Protein AF-A0A9N9XIC6-F1 (afdb_monomer)

Solvent-accessible surface area (backbone atoms only — not comparable to full-atom values): 26616 Å² total; per-residue (Å²): 127,66,70,68,52,54,54,50,51,54,52,49,51,51,49,53,50,49,51,50,57,52,63,71,62,58,87,63,77,27,50,34,21,66,42,72,77,42,39,77,44,34,77,82,30,92,60,29,42,63,62,87,66,58,67,54,53,54,69,55,53,43,49,74,72,72,48,59,69,48,84,44,78,46,65,24,90,87,68,47,58,30,50,32,41,36,36,56,42,47,74,97,53,91,54,63,56,38,34,42,38,32,46,32,79,28,40,36,54,41,68,56,46,74,59,53,86,73,10,64,60,53,55,40,15,62,70,19,24,31,39,32,33,32,42,54,73,74,67,52,70,57,79,70,57,48,73,82,39,93,44,67,63,68,69,29,68,43,36,53,59,50,42,8,72,29,44,50,53,42,52,38,53,52,48,25,68,74,66,74,42,48,28,35,38,35,15,28,26,45,26,22,32,15,50,51,42,17,32,48,82,39,32,74,60,34,64,69,34,38,68,29,41,36,24,39,35,42,49,51,43,27,66,66,33,32,60,50,57,53,67,47,19,80,46,26,65,64,52,47,55,52,30,55,76,73,70,48,42,50,56,69,53,54,73,68,55,29,52,50,46,21,52,41,24,40,35,66,71,38,27,59,56,46,49,52,50,48,32,38,49,45,36,63,54,95,85,69,75,56,50,41,46,47,21,42,52,32,34,55,37,62,28,42,31,34,44,43,33,56,39,42,54,15,49,19,42,61,69,45,41,44,52,52,74,71,74,89,37,53,65,60,21,30,74,76,69,75,31,64,59,57,58,66,65,58,68,88,62,47,81,62,55,71,47,83,43,61,39,92,49,30,17,52,20,25,41,62,58,71,43,57,83,64,35,82,48,72,72,52,50,55,49,52,54,53,49,53,55,49,52,53,34,60,76,68,66,57,59,82,86,69,72,75,50,76,68,58,55,32,62,74,68,72,45,75,90,51,69,67,52,52,49,54,34,53,57,48,51,49,52,29,52,47,65,60,38,76,92,33,54,69,63,54,56,63,72,71,58,89,78,84,92,71,88,81,74,90,38,46,72,54,50,46,24,66,54,65,68,45,83,48,67,68,61,47,51,56,37,22,57,36,69,65,57,37,49,53,52,45,70,70,50,121

Foldseek 3Di:
DVVVVVVVVVVVVVVVVVVVVVVLVPDAQFQFFQDLVCQVVQRPHPRTHHDPCQLDDPVRLCVVLPWDKDWDWWAWPVGFTKIKIKTAAPDPDPQEAAEEEEEAFLFALCVQCLVRCPGPQVVCSPVRYTYMYIGFGPQPPCVVSCVVDPHPQRSLVDALLCCLCIVVLRVLVVCCVVPVHAYEYEYEASGQLSVLSNCQVVVVSCVVRHQFYEYHLYQQFFQQFAFPLLVCLVVLVVVLVVCVVVVNFKPAQPLVNLVVQLSLCRHPPSVVVQQVVCCRQWNDDPVDDGSRSSSRDSNRGRRMGTSQNVSQSSCSNVVSARFDHQPVQQVVCCVVPVGSGTDGRDSVSRPGHYHDHHDCRTNRRHPCNVQVVQFDDPVNVVVQQVVQLVVLCVVVVPDPVVVDDSVVSCVVVVDDDCRVLVVLLVLLLVLLVLLQDPVNVVVVVVLPDDDDDDDDDTHNVNSNCVQQVPVDSVVSSVLSNDPVSSVVSSVPGD

Sequence (494 aa):
MQRSKLFKWSTVIIICIFARLILLWIPQKNNVCSTLSAYFTINNNDNCWHNSDKGLSAVQIISKYGYKFEEHIVTSEDGYRLFVYRILPKGNSSFNQPLLLMPGMGGSPEFWLLQGAKSIIFLLANNGYDVWLSAVRGTVDYDEELKNFKNEEEYWNFSFHEIGIYDLPALTDYITKQTKSKVIFVGHSMGSTASYVYAIEKKTHAENNLKGLVSLAPAAYMEHTQGFFKFIGPKNEWIWDFTKKIGCYAVSNTYTKRLISSLLCAQYPGVYGCYYFYGYMSGLSPTEERPDMVPLFFSVMPSPISMRILAHFGQLIETTRFQKFDYRDDQINLEKYGSLKPPDYNISQISLPIQLFTGTYDFSSSDKDFCGGWTLKTRDINKLEAFEMWLYRRILKIPWTAKITNIDVLKRIIQERQLFETIKKRKTAYLGHIIRNGQYQFLQLIIEGKRGIGRKKMSWLRNIRQWTGINDIKSLIHIARNRELMKNVIANIH

Mean predicted aligned error: 13.72 Å

Secondary structure (DSSP, 8-state):
--HHHHHHHHHHHHHHHHHHHHHTTS--S--EESSTGGGGGGGG-TTEE--TTTT--HHHHHHHTT--EEEEEEE-TTS-EEEEEEEPPSSS-S---EEEEE--TT--GGGGGTTGGGSHHHHHHHTT-EEEEEPPTT-S-HHHHGGGSSSHHHHT---HHHIIIIIHHHHHHHHHHHHSSPEEEEEETHHHHHHHHHHHHTHHHHHHHEEEEEEES--S--TT--HHHHHHGGGHHHHHHHHHHTT--EE---HHHHHHHHHHTTSTTHHHHHHHHHHHHH---TT---GGGHHHHHHH-PPPEEHHHHHHHHHHHHH-S-BPPP-S-HHHHHHHHSSSSPPB--GGG--S-EEEE--TT-SSS-HHHHHTTTS--HHHHHHHHHHHHHHHHHHTT--GGG---HHHHHHHHT----HHHHHHHHHHHHHHHHHH-GGGHHHHHHHTPPPPSSS----HHHHHHHHH----HHHHHHHHHSHHHHHHHHHT--

Structure (mmCIF, N/CA/C/O backbone):
data_AF-A0A9N9XIC6-F1
#
_entry.id   AF-A0A9N9XIC6-F1
#
loop_
_atom_site.group_PDB
_atom_site.id
_atom_site.type_symbol
_atom_site.label_atom_id
_atom_site.label_alt_id
_atom_site.label_comp_id
_atom_site.label_asym_id
_atom_site.label_entity_id
_atom_site.label_seq_id
_atom_site.pdbx_PDB_ins_code
_atom_site.Cartn_x
_atom_site.Cartn_y
_atom_site.Cartn_z
_atom_site.occupancy
_atom_site.B_iso_or_equiv
_atom_site.auth_seq_id
_atom_site.auth_comp_id
_atom_site.auth_asym_id
_atom_site.auth_atom_id
_atom_site.pdbx_PDB_model_num
ATOM 1 N N . MET A 1 1 ? 41.366 37.458 -23.206 1.00 47.62 1 MET A N 1
ATOM 2 C CA . MET A 1 1 ? 41.883 36.125 -23.615 1.00 47.62 1 MET A CA 1
ATOM 3 C C . MET A 1 1 ? 41.506 34.954 -22.682 1.00 47.62 1 MET A C 1
ATOM 5 O O . MET A 1 1 ? 41.663 33.810 -23.084 1.00 47.62 1 MET A O 1
ATOM 9 N N . GLN A 1 2 ? 40.978 35.190 -21.469 1.00 45.25 2 GLN A N 1
ATOM 10 C CA . GLN A 1 2 ? 40.631 34.130 -20.494 1.00 45.25 2 GLN A CA 1
ATOM 11 C C . GLN A 1 2 ? 39.199 33.564 -20.647 1.00 45.25 2 GLN A C 1
ATOM 13 O O . GLN A 1 2 ? 38.989 32.369 -20.453 1.00 45.25 2 GLN A O 1
ATOM 18 N N . ARG A 1 3 ? 38.224 34.381 -21.087 1.00 38.41 3 ARG A N 1
ATOM 19 C CA . ARG A 1 3 ? 36.827 33.949 -21.329 1.00 38.41 3 ARG A CA 1
ATOM 20 C C . ARG A 1 3 ? 36.675 32.935 -22.474 1.00 38.41 3 ARG A C 1
ATOM 22 O O . ARG A 1 3 ? 35.840 32.044 -22.376 1.00 38.41 3 ARG A O 1
ATOM 29 N N . SER A 1 4 ? 37.509 33.003 -23.517 1.00 41.31 4 SER A N 1
ATOM 30 C CA . SER A 1 4 ? 37.455 32.049 -24.640 1.00 41.31 4 SER A CA 1
ATOM 31 C C . SER A 1 4 ? 38.039 30.673 -24.299 1.00 41.31 4 SER A C 1
ATOM 33 O O . SER A 1 4 ? 37.646 29.679 -24.903 1.00 41.31 4 SER A O 1
ATOM 35 N N . LYS A 1 5 ? 38.942 30.586 -23.309 1.00 43.16 5 LYS A N 1
ATOM 36 C CA . LYS A 1 5 ? 39.464 29.307 -22.805 1.00 43.16 5 LYS A CA 1
ATOM 37 C C . LYS A 1 5 ? 38.427 28.588 -21.938 1.00 43.16 5 LYS A C 1
ATOM 39 O O . LYS A 1 5 ? 38.197 27.408 -22.164 1.00 43.16 5 LYS A O 1
ATOM 44 N N . LEU A 1 6 ? 37.744 29.291 -21.029 1.00 41.81 6 LEU A N 1
ATOM 45 C CA . LEU A 1 6 ? 36.660 28.717 -20.213 1.00 41.81 6 LEU A CA 1
ATOM 46 C C . LEU A 1 6 ? 35.505 28.165 -21.064 1.00 41.81 6 LEU A C 1
ATOM 48 O O . LEU A 1 6 ? 35.031 27.068 -20.793 1.00 41.81 6 LEU A O 1
ATOM 52 N N . PHE A 1 7 ? 35.125 28.872 -22.134 1.00 39.78 7 PHE A N 1
ATOM 53 C CA . PHE A 1 7 ? 34.079 28.423 -23.061 1.00 39.78 7 PHE A CA 1
ATOM 54 C C . PHE A 1 7 ? 34.492 27.182 -23.876 1.00 39.78 7 PHE A C 1
ATOM 56 O O . PHE A 1 7 ? 33.673 26.314 -24.164 1.00 39.78 7 PHE A O 1
ATOM 63 N N . LYS A 1 8 ? 35.782 27.046 -24.218 1.00 47.88 8 LYS A N 1
ATOM 64 C CA . LYS A 1 8 ? 36.311 25.839 -24.877 1.00 47.88 8 LYS A CA 1
ATOM 65 C C . LYS A 1 8 ? 36.335 24.631 -23.936 1.00 47.88 8 LYS A C 1
ATOM 67 O O . LYS A 1 8 ? 35.967 23.543 -24.363 1.00 47.88 8 LYS A O 1
ATOM 72 N N . TRP A 1 9 ? 36.690 24.813 -22.662 1.00 47.34 9 TRP A N 1
ATOM 73 C CA . TRP A 1 9 ? 36.677 23.727 -21.673 1.00 47.34 9 TRP A CA 1
ATOM 74 C C . TRP A 1 9 ? 35.261 23.268 -21.314 1.00 47.34 9 TRP A C 1
ATOM 76 O O . TRP A 1 9 ? 35.027 22.066 -21.240 1.00 47.34 9 TRP A O 1
ATOM 86 N N . SER A 1 10 ? 34.298 24.184 -21.166 1.00 45.09 10 SER A N 1
ATOM 87 C CA . SER A 1 10 ? 32.895 23.812 -20.938 1.00 45.09 10 SER A CA 1
ATOM 88 C C . SER A 1 10 ? 32.302 23.058 -22.131 1.00 45.09 10 SER A C 1
ATOM 90 O O . SER A 1 10 ? 31.626 22.054 -21.939 1.00 45.09 10 SER A O 1
ATOM 92 N N . THR A 1 11 ? 32.622 23.471 -23.361 1.00 53.06 11 THR A N 1
ATOM 93 C CA . THR A 1 11 ? 32.178 22.778 -24.582 1.00 53.06 11 THR A CA 1
ATOM 94 C C . THR A 1 11 ? 32.808 21.386 -24.699 1.00 53.06 11 THR A C 1
ATOM 96 O O . THR A 1 11 ? 32.110 20.430 -25.015 1.00 53.06 11 THR A O 1
ATOM 99 N N . VAL A 1 12 ? 34.094 21.229 -24.362 1.00 61.97 12 VAL A N 1
ATOM 100 C CA . VAL A 1 12 ? 34.770 19.917 -24.330 1.00 61.97 12 VAL A CA 1
ATOM 101 C C . VAL A 1 12 ? 34.195 19.013 -23.238 1.00 61.97 12 VAL A C 1
ATOM 103 O O . VAL A 1 12 ? 33.981 17.835 -23.488 1.00 61.97 12 VAL A O 1
ATOM 106 N N . ILE A 1 13 ? 33.876 19.541 -22.053 1.00 62.31 13 ILE A N 1
ATOM 107 C CA . ILE A 1 13 ? 33.220 18.769 -20.986 1.00 62.31 13 ILE A CA 1
ATOM 108 C C . ILE A 1 13 ? 31.825 18.318 -21.429 1.00 62.31 13 ILE A C 1
ATOM 110 O O . ILE A 1 13 ? 31.487 17.151 -21.252 1.00 62.31 13 ILE A O 1
ATOM 114 N N . ILE A 1 14 ? 31.041 19.199 -22.054 1.00 59.38 14 ILE A N 1
ATOM 115 C CA . ILE A 1 14 ? 29.713 18.863 -22.582 1.00 59.38 14 ILE A CA 1
ATOM 116 C C . ILE A 1 14 ? 29.822 17.810 -23.689 1.00 59.38 14 ILE A C 1
ATOM 118 O O . ILE A 1 14 ? 29.066 16.847 -23.658 1.00 59.38 14 ILE A O 1
ATOM 122 N N . ILE A 1 15 ? 30.788 17.929 -24.607 1.00 62.38 15 ILE A N 1
ATOM 123 C CA . ILE A 1 15 ? 31.050 16.934 -25.658 1.00 62.38 15 ILE A CA 1
ATOM 124 C C . ILE A 1 15 ? 31.514 15.604 -25.056 1.00 62.38 15 ILE A C 1
ATOM 126 O O . ILE A 1 15 ? 31.058 14.563 -25.500 1.00 62.38 15 ILE A O 1
ATOM 130 N N . CYS A 1 16 ? 32.358 15.600 -24.022 1.00 53.03 16 CYS A N 1
ATOM 131 C CA . CYS A 1 16 ? 32.783 14.380 -23.330 1.00 53.03 16 CYS A CA 1
ATOM 132 C C . CYS A 1 16 ? 31.635 13.716 -22.555 1.00 53.03 16 CYS A C 1
ATOM 134 O O . CYS A 1 16 ? 31.555 12.489 -22.512 1.00 53.03 16 CYS A O 1
ATOM 136 N N . ILE A 1 17 ? 30.730 14.505 -21.967 1.00 59.75 17 ILE A N 1
ATOM 137 C CA . ILE A 1 17 ? 29.505 14.013 -21.324 1.00 59.75 17 ILE A CA 1
ATOM 138 C C . ILE A 1 17 ? 28.555 13.450 -22.384 1.00 59.75 17 ILE A C 1
ATOM 140 O O . ILE A 1 17 ? 28.078 12.334 -22.217 1.00 59.75 17 ILE A O 1
ATOM 144 N N . PHE A 1 18 ? 28.340 14.154 -23.499 1.00 56.00 18 PHE A N 1
ATOM 145 C CA . PHE A 1 18 ? 27.524 13.677 -24.618 1.00 56.00 18 PHE A CA 1
ATOM 146 C C . PHE A 1 18 ? 28.121 12.432 -25.279 1.00 56.00 18 PHE A C 1
ATOM 148 O O . PHE A 1 18 ? 27.397 11.480 -25.525 1.00 56.00 18 PHE A O 1
ATOM 155 N N . ALA A 1 19 ? 29.435 12.372 -25.492 1.00 53.81 19 ALA A N 1
ATOM 156 C CA . ALA A 1 19 ? 30.128 11.202 -26.025 1.00 53.81 19 ALA A CA 1
ATOM 157 C C . ALA A 1 19 ? 30.053 10.007 -25.060 1.00 53.81 19 ALA A C 1
ATOM 159 O O . ALA A 1 19 ? 29.870 8.878 -25.504 1.00 53.81 19 ALA A O 1
ATOM 160 N N . ARG A 1 20 ? 30.105 10.233 -23.737 1.00 53.72 20 ARG A N 1
ATOM 161 C CA . ARG A 1 20 ? 29.815 9.190 -22.735 1.00 53.72 20 ARG A CA 1
ATOM 162 C C . ARG A 1 20 ? 28.346 8.765 -22.731 1.00 53.72 20 ARG A C 1
ATOM 164 O O . ARG A 1 20 ? 28.083 7.579 -22.595 1.00 53.72 20 ARG A O 1
ATOM 171 N N . LEU A 1 21 ? 27.405 9.691 -22.910 1.00 54.53 21 LEU A N 1
ATOM 172 C CA . LEU A 1 21 ? 25.974 9.390 -23.063 1.00 54.53 21 LEU A CA 1
ATOM 173 C C . LEU A 1 21 ? 25.684 8.610 -24.355 1.00 54.53 21 LEU A C 1
ATOM 175 O O . LEU A 1 21 ? 24.817 7.744 -24.359 1.00 54.53 21 LEU A O 1
ATOM 179 N N . ILE A 1 22 ? 26.452 8.851 -25.418 1.00 53.25 22 ILE A N 1
ATOM 180 C CA . ILE A 1 22 ? 26.408 8.098 -26.678 1.00 53.25 22 ILE A CA 1
ATOM 181 C C . ILE A 1 22 ? 27.070 6.715 -26.521 1.00 53.25 22 ILE A C 1
ATOM 183 O O . ILE A 1 22 ? 26.582 5.740 -27.079 1.00 53.25 22 ILE A O 1
ATOM 187 N N . LEU A 1 23 ? 28.118 6.574 -25.701 1.00 48.84 23 LEU A N 1
ATOM 188 C CA . LEU A 1 23 ? 28.688 5.263 -25.336 1.00 48.84 23 LEU A CA 1
ATOM 189 C C . LEU A 1 23 ? 27.767 4.441 -24.409 1.00 48.84 23 LEU A C 1
ATOM 191 O O . LEU A 1 23 ? 27.804 3.214 -24.451 1.00 48.84 23 LEU A O 1
ATOM 195 N N . LEU A 1 24 ? 26.890 5.088 -23.630 1.00 50.06 24 LEU A N 1
ATOM 196 C CA . LEU A 1 24 ? 25.766 4.439 -22.925 1.00 50.06 24 LEU A CA 1
ATOM 197 C C . LEU A 1 24 ? 24.659 3.959 -23.893 1.00 50.06 24 LEU A C 1
ATOM 199 O O . LEU A 1 24 ? 23.758 3.212 -23.507 1.00 50.06 24 LEU A O 1
ATOM 203 N N . TRP A 1 25 ? 24.751 4.348 -25.167 1.00 53.06 25 TRP A N 1
ATOM 204 C CA . TRP A 1 25 ? 23.852 3.984 -26.261 1.00 53.06 25 TRP A CA 1
ATOM 205 C C . TRP A 1 25 ? 24.353 2.781 -27.077 1.00 53.06 25 TRP A C 1
ATOM 207 O O . TRP A 1 25 ? 23.930 2.577 -28.211 1.00 53.06 25 TRP A O 1
ATOM 217 N N . ILE A 1 26 ? 25.252 1.960 -26.523 1.00 58.12 26 ILE A N 1
ATOM 218 C CA . ILE A 1 26 ? 25.544 0.644 -27.103 1.00 58.12 26 ILE A CA 1
ATOM 219 C C . ILE A 1 26 ? 24.340 -0.261 -26.800 1.00 58.12 26 ILE A C 1
ATOM 221 O O . ILE A 1 26 ? 24.059 -0.488 -25.614 1.00 58.12 26 ILE A O 1
ATOM 225 N N . PRO A 1 27 ? 23.632 -0.791 -27.818 1.00 61.38 27 PRO A N 1
ATOM 226 C CA . PRO A 1 27 ? 22.550 -1.745 -27.611 1.00 61.38 27 PRO A CA 1
ATOM 227 C C . PRO A 1 27 ? 23.092 -2.943 -26.833 1.00 61.38 27 PRO A C 1
ATOM 229 O O . PRO A 1 27 ? 23.964 -3.667 -27.312 1.00 61.38 27 PRO A O 1
ATOM 232 N N . GLN A 1 28 ? 22.622 -3.121 -25.602 1.00 68.50 28 GLN A N 1
ATOM 233 C CA . GLN A 1 28 ? 23.047 -4.243 -24.775 1.00 68.50 28 GLN A CA 1
ATOM 234 C C . GLN A 1 28 ? 22.224 -5.471 -25.155 1.00 68.50 28 GLN A C 1
ATOM 236 O O . GLN A 1 28 ? 21.000 -5.391 -25.281 1.00 68.50 28 GLN A O 1
ATOM 241 N N . LYS A 1 29 ? 22.890 -6.619 -25.295 1.00 82.69 29 LYS A N 1
ATOM 242 C CA . LYS A 1 29 ? 22.206 -7.902 -25.486 1.00 82.69 29 LYS A CA 1
ATOM 243 C C . LYS A 1 29 ? 21.370 -8.227 -24.247 1.00 82.69 29 LYS A C 1
ATOM 245 O O . LYS A 1 29 ? 20.203 -8.587 -24.366 1.00 82.69 29 LYS A O 1
ATOM 250 N N . ASN A 1 30 ? 21.952 -8.025 -23.067 1.00 89.94 30 ASN A N 1
ATOM 251 C CA . ASN A 1 30 ? 21.331 -8.280 -21.770 1.00 89.94 30 ASN A CA 1
ATOM 252 C C . ASN A 1 30 ? 20.946 -6.968 -21.075 1.00 89.94 30 ASN A C 1
ATOM 254 O O . ASN A 1 30 ? 21.562 -5.931 -21.304 1.00 89.94 30 ASN A O 1
ATOM 258 N N . ASN A 1 31 ? 19.927 -6.999 -20.216 1.00 90.44 31 ASN A N 1
ATOM 259 C CA . ASN A 1 31 ? 19.429 -5.797 -19.531 1.00 90.44 31 ASN A CA 1
ATOM 260 C C . ASN A 1 31 ? 19.176 -5.992 -18.025 1.00 90.44 31 ASN A C 1
ATOM 262 O O . ASN A 1 31 ? 18.823 -5.027 -17.342 1.00 90.44 31 ASN A O 1
ATOM 266 N N . VAL A 1 32 ? 19.371 -7.211 -17.515 1.00 92.75 32 VAL A N 1
ATOM 267 C CA . VAL A 1 32 ? 19.298 -7.562 -16.095 1.00 92.75 32 VAL A CA 1
ATOM 268 C C . VAL A 1 32 ? 20.384 -8.581 -15.744 1.00 92.75 32 VAL A C 1
ATOM 270 O O . VAL A 1 32 ? 20.804 -9.355 -16.607 1.00 92.75 32 VAL A O 1
ATOM 273 N N . CYS A 1 33 ? 20.815 -8.603 -14.482 1.00 94.12 33 CYS A N 1
ATOM 274 C CA . CYS A 1 33 ? 21.732 -9.614 -13.955 1.00 94.12 33 CYS A CA 1
ATOM 275 C C . CYS A 1 33 ? 21.342 -10.036 -12.536 1.00 94.12 33 CYS A C 1
ATOM 277 O O . CYS A 1 33 ? 20.818 -9.230 -11.770 1.00 94.12 33 CYS A O 1
ATOM 279 N N . SER A 1 34 ? 21.654 -11.277 -12.159 1.00 91.69 34 SER A N 1
ATOM 280 C CA . SER A 1 34 ? 21.345 -11.822 -10.827 1.00 91.69 34 SER A CA 1
ATOM 281 C C . SER A 1 34 ? 22.166 -11.192 -9.694 1.00 91.69 34 SER A C 1
ATOM 283 O O . SER A 1 34 ? 21.739 -11.221 -8.543 1.00 91.69 34 SER A O 1
ATOM 285 N N . THR A 1 35 ? 23.325 -10.600 -9.998 1.00 91.75 35 THR A N 1
ATOM 286 C CA . THR A 1 35 ? 24.198 -9.919 -9.030 1.00 91.75 35 THR A CA 1
ATOM 287 C C . THR A 1 35 ? 24.623 -8.544 -9.543 1.00 91.75 35 THR A C 1
ATOM 289 O O . THR A 1 35 ? 24.736 -8.327 -10.750 1.00 91.75 35 THR A O 1
ATOM 292 N N . LEU A 1 36 ? 24.899 -7.600 -8.635 1.00 90.25 36 LEU A N 1
ATOM 293 C CA . LEU A 1 36 ? 25.350 -6.252 -9.016 1.00 90.25 36 LEU A CA 1
ATOM 294 C C . LEU A 1 36 ? 26.705 -6.264 -9.731 1.00 90.25 36 LEU A C 1
ATOM 296 O O . LEU A 1 36 ? 26.896 -5.534 -10.701 1.00 90.25 36 LEU A O 1
ATOM 300 N N . SER A 1 37 ? 27.635 -7.116 -9.294 1.00 91.69 37 SER A N 1
ATOM 301 C CA . SER A 1 37 ? 28.963 -7.222 -9.906 1.00 91.69 37 SER A CA 1
ATOM 302 C C . SER A 1 37 ? 28.920 -7.776 -11.333 1.00 91.69 37 SER A C 1
ATOM 304 O O . SER A 1 37 ? 29.801 -7.475 -12.135 1.00 91.69 37 SER A O 1
ATOM 306 N N . ALA A 1 38 ? 27.886 -8.533 -11.702 1.00 92.81 38 ALA A N 1
ATOM 307 C CA . ALA A 1 38 ? 27.744 -9.029 -13.065 1.00 92.81 38 ALA A CA 1
ATOM 308 C C . ALA A 1 38 ? 27.418 -7.915 -14.082 1.00 92.81 38 ALA A C 1
ATOM 310 O O . ALA A 1 38 ? 27.762 -8.043 -15.257 1.00 92.81 38 ALA A O 1
ATOM 311 N N . TYR A 1 39 ? 26.861 -6.777 -13.643 1.00 91.25 39 TYR A N 1
ATOM 312 C CA . TYR A 1 39 ? 26.564 -5.643 -14.531 1.00 91.25 39 TYR A CA 1
ATOM 313 C C . TYR A 1 39 ? 27.811 -4.978 -15.130 1.00 91.25 39 TYR A C 1
ATOM 315 O O . TYR A 1 39 ? 27.701 -4.323 -16.165 1.00 91.25 39 TYR A O 1
ATOM 323 N N . PHE A 1 40 ? 28.997 -5.150 -14.531 1.00 90.00 40 PHE A N 1
ATOM 324 C CA . PHE A 1 40 ? 30.253 -4.656 -15.111 1.00 90.00 40 PHE A CA 1
ATOM 325 C C . PHE A 1 40 ? 30.563 -5.304 -16.468 1.00 90.00 40 PHE A C 1
ATOM 327 O O . PHE A 1 40 ? 31.170 -4.672 -17.329 1.00 90.00 40 PHE A O 1
ATOM 334 N N . THR A 1 41 ? 30.141 -6.556 -16.662 1.00 90.06 41 THR A N 1
ATOM 335 C CA . THR A 1 41 ? 30.385 -7.349 -17.873 1.00 90.06 41 THR A CA 1
ATOM 336 C C . THR A 1 41 ? 29.078 -7.853 -18.490 1.00 90.06 41 THR A C 1
ATOM 338 O O . THR A 1 41 ? 29.031 -8.953 -19.031 1.00 90.06 41 THR A O 1
ATOM 341 N N . ILE A 1 42 ? 28.018 -7.035 -18.446 1.00 88.44 42 ILE A N 1
ATOM 342 C CA . ILE A 1 42 ? 26.622 -7.421 -18.735 1.00 88.44 42 ILE A CA 1
ATOM 343 C C . ILE A 1 42 ? 26.404 -8.250 -20.017 1.00 88.44 42 ILE A C 1
ATOM 345 O O . ILE A 1 42 ? 25.588 -9.171 -20.016 1.00 88.44 42 ILE A O 1
ATOM 349 N N . ASN A 1 43 ? 27.130 -7.978 -21.106 1.00 87.69 43 ASN A N 1
ATOM 350 C CA . ASN A 1 43 ? 26.970 -8.716 -22.370 1.00 87.69 43 ASN A CA 1
ATOM 351 C C . ASN A 1 43 ? 27.691 -10.072 -22.409 1.00 87.69 43 ASN A C 1
ATOM 353 O O . ASN A 1 43 ? 27.310 -10.925 -23.206 1.00 87.69 43 ASN A O 1
ATOM 357 N N . ASN A 1 44 ? 28.708 -10.266 -21.565 1.00 88.25 44 ASN A N 1
ATOM 358 C CA . ASN A 1 44 ? 29.623 -11.412 -21.596 1.00 88.25 44 ASN A CA 1
ATOM 359 C C . ASN A 1 44 ? 29.624 -12.180 -20.261 1.00 88.25 44 ASN A C 1
ATOM 361 O O . ASN A 1 44 ? 30.627 -12.790 -19.900 1.00 88.25 44 ASN A O 1
ATOM 365 N N . ASN A 1 45 ? 28.537 -12.097 -19.493 1.00 90.75 45 ASN A N 1
ATOM 366 C CA . ASN A 1 45 ? 28.416 -12.724 -18.181 1.00 90.75 45 ASN A CA 1
ATOM 367 C C . ASN A 1 45 ? 27.203 -13.655 -18.149 1.00 90.75 45 ASN A C 1
ATOM 369 O O . ASN A 1 45 ? 26.085 -13.214 -18.416 1.00 90.75 45 ASN A O 1
ATOM 373 N N . ASP A 1 46 ? 27.417 -14.912 -17.765 1.00 93.12 46 ASP A N 1
ATOM 374 C CA . ASP A 1 46 ? 26.371 -15.943 -17.704 1.00 93.12 46 ASP A CA 1
ATOM 375 C C . ASP A 1 46 ? 25.279 -15.638 -16.663 1.00 93.12 46 ASP A C 1
ATOM 377 O O . ASP A 1 46 ? 24.172 -16.165 -16.732 1.00 93.12 46 ASP A O 1
ATOM 381 N N . ASN A 1 47 ? 25.562 -14.744 -15.711 1.00 93.06 47 ASN A N 1
ATOM 382 C CA . ASN A 1 47 ? 24.599 -14.274 -14.713 1.00 93.06 47 ASN A CA 1
ATOM 383 C C . ASN A 1 47 ? 23.668 -13.166 -15.227 1.00 93.06 47 ASN A C 1
ATOM 385 O O . ASN A 1 47 ? 22.855 -12.649 -14.456 1.00 93.06 47 ASN A O 1
ATOM 389 N N . CYS A 1 48 ? 23.799 -12.767 -16.492 1.00 94.44 48 CYS A N 1
ATOM 390 C CA . CYS A 1 48 ? 23.009 -11.715 -17.113 1.00 94.44 48 CYS A CA 1
ATOM 391 C C . CYS A 1 48 ? 22.177 -12.268 -18.268 1.00 94.44 48 CYS A C 1
ATOM 393 O O . CYS A 1 48 ? 22.629 -13.108 -19.043 1.00 94.44 48 CYS A O 1
ATOM 395 N N . TRP A 1 49 ? 20.958 -11.757 -18.414 1.00 94.25 49 TRP A N 1
ATOM 396 C CA . TRP A 1 49 ? 20.060 -12.148 -19.496 1.00 94.25 49 TRP A CA 1
ATOM 397 C C . TRP A 1 49 ? 19.254 -10.956 -20.003 1.00 94.25 49 TRP A C 1
ATOM 399 O O . TRP A 1 49 ? 19.226 -9.869 -19.415 1.00 94.25 49 TRP A O 1
ATOM 409 N N . HIS A 1 50 ? 18.595 -11.162 -21.137 1.00 92.56 50 HIS A N 1
ATOM 410 C CA . HIS A 1 50 ? 17.623 -10.220 -21.656 1.00 92.56 50 HIS A CA 1
ATOM 411 C C . HIS A 1 50 ? 16.250 -10.504 -21.048 1.00 92.56 50 HIS A C 1
ATOM 413 O O . HIS A 1 50 ? 15.620 -11.517 -21.354 1.00 92.56 50 HIS A O 1
ATOM 419 N N . ASN A 1 51 ? 15.763 -9.601 -20.206 1.00 92.25 51 ASN A N 1
ATOM 420 C CA . ASN A 1 51 ? 14.386 -9.611 -19.751 1.00 92.25 51 ASN A CA 1
ATOM 421 C C . ASN A 1 51 ? 13.527 -8.744 -20.678 1.00 92.25 51 ASN A C 1
ATOM 423 O O . ASN A 1 51 ? 13.606 -7.514 -20.660 1.00 92.25 51 ASN A O 1
ATOM 427 N N . SER A 1 52 ? 12.691 -9.405 -21.475 1.00 91.62 52 SER A N 1
ATOM 428 C CA . SER A 1 52 ? 11.800 -8.765 -22.441 1.00 91.62 52 SER A CA 1
ATOM 429 C C . SER A 1 52 ? 10.519 -8.185 -21.826 1.00 91.62 52 SER A C 1
ATOM 431 O O . SER A 1 52 ? 9.690 -7.685 -22.575 1.00 91.62 52 SER A O 1
ATOM 433 N N . ASP A 1 53 ? 10.315 -8.267 -20.504 1.00 91.19 53 ASP A N 1
ATOM 434 C CA . ASP A 1 53 ? 9.214 -7.575 -19.804 1.00 91.19 53 ASP A CA 1
ATOM 435 C C . ASP A 1 53 ? 9.564 -6.120 -19.462 1.00 91.19 53 ASP A C 1
ATOM 437 O O . ASP A 1 53 ? 8.685 -5.311 -19.165 1.00 91.19 53 ASP A O 1
ATOM 441 N N . LYS A 1 54 ? 10.853 -5.763 -19.497 1.00 87.94 54 LYS A N 1
ATOM 442 C CA . LYS A 1 54 ? 11.327 -4.430 -19.129 1.00 87.94 54 LYS A CA 1
ATOM 443 C C . LYS A 1 54 ? 10.701 -3.354 -20.021 1.00 87.94 54 LYS A C 1
ATOM 445 O O . LYS A 1 54 ? 10.937 -3.331 -21.225 1.00 87.94 54 LYS A O 1
ATOM 450 N N . GLY A 1 55 ? 9.981 -2.420 -19.398 1.00 81.56 55 GLY A N 1
ATOM 451 C CA . GLY A 1 55 ? 9.346 -1.291 -20.081 1.00 81.56 55 GLY A CA 1
ATOM 452 C C . GLY A 1 55 ? 8.033 -1.619 -20.796 1.00 81.56 55 GLY A C 1
ATOM 453 O O . GLY A 1 55 ? 7.473 -0.723 -21.421 1.00 81.56 55 GLY A O 1
ATOM 454 N N . LEU A 1 56 ? 7.531 -2.856 -20.704 1.00 88.69 56 LEU A N 1
ATOM 455 C CA . LEU A 1 56 ? 6.207 -3.198 -21.219 1.00 88.69 56 LEU A CA 1
ATOM 456 C C . LEU A 1 56 ? 5.096 -2.611 -20.334 1.00 88.69 56 LEU A C 1
ATOM 458 O O . LEU A 1 56 ? 5.250 -2.504 -19.115 1.00 88.69 56 LEU A O 1
ATOM 462 N N . SER A 1 57 ? 3.963 -2.263 -20.947 1.00 89.31 57 SER A N 1
ATOM 463 C CA . SER A 1 57 ? 2.742 -1.887 -20.226 1.00 89.31 57 SER A CA 1
ATOM 464 C C . SER A 1 57 ? 2.078 -3.098 -19.569 1.00 89.31 57 SER A C 1
ATOM 466 O O . SER A 1 57 ? 2.338 -4.248 -19.941 1.00 89.31 57 SER A O 1
ATOM 468 N N . ALA A 1 58 ? 1.165 -2.853 -18.624 1.00 90.00 58 ALA A N 1
ATOM 469 C CA . ALA A 1 58 ? 0.422 -3.923 -17.960 1.00 90.00 58 ALA A CA 1
ATOM 470 C C . ALA A 1 58 ? -0.273 -4.847 -18.978 1.00 90.00 58 ALA A C 1
ATOM 472 O O . ALA A 1 58 ? -0.106 -6.065 -18.925 1.00 90.00 58 ALA A O 1
ATOM 473 N N . VAL A 1 59 ? -0.955 -4.264 -19.967 1.00 92.06 59 VAL A N 1
ATOM 474 C CA . VAL A 1 59 ? -1.641 -4.979 -21.056 1.00 92.06 59 VAL A CA 1
ATOM 475 C C . VAL A 1 59 ? -0.688 -5.860 -21.865 1.00 92.06 59 VAL A C 1
ATOM 477 O O . VAL A 1 59 ? -1.000 -7.020 -22.152 1.00 92.06 59 VAL A O 1
ATOM 480 N N . GLN A 1 60 ? 0.493 -5.340 -22.208 1.00 93.69 60 GLN A N 1
ATOM 481 C CA . GLN A 1 60 ? 1.497 -6.089 -22.961 1.00 93.69 60 GLN A CA 1
ATOM 482 C C . GLN A 1 60 ? 2.013 -7.289 -22.161 1.00 93.69 60 GLN A C 1
ATOM 484 O O . GLN A 1 60 ? 2.111 -8.386 -22.709 1.00 93.69 60 GLN A O 1
ATOM 489 N N . ILE A 1 61 ? 2.288 -7.112 -20.863 1.00 93.94 61 ILE A N 1
ATOM 490 C CA . ILE A 1 61 ? 2.744 -8.201 -19.988 1.00 93.94 61 ILE A CA 1
ATOM 491 C C . ILE A 1 61 ? 1.647 -9.266 -19.840 1.00 93.94 61 ILE A C 1
ATOM 493 O O . ILE A 1 61 ? 1.908 -10.454 -20.022 1.00 93.94 61 ILE A O 1
ATOM 497 N N . ILE A 1 62 ? 0.406 -8.860 -19.559 1.00 94.81 62 ILE A N 1
ATOM 498 C CA . ILE A 1 62 ? -0.730 -9.778 -19.382 1.00 94.81 62 ILE A CA 1
ATOM 499 C C . ILE A 1 62 ? -0.973 -10.604 -20.656 1.00 94.81 62 ILE A C 1
ATOM 501 O O . ILE A 1 62 ? -1.079 -11.833 -20.586 1.00 94.81 62 ILE A O 1
ATOM 505 N N . SER A 1 63 ? -0.980 -9.945 -21.820 1.00 94.69 63 SER A N 1
ATOM 506 C CA . SER A 1 63 ? -1.152 -10.593 -23.127 1.00 94.69 63 SER A CA 1
ATOM 507 C C . SER A 1 63 ? -0.021 -11.571 -23.432 1.00 94.69 63 SER A C 1
ATOM 509 O O . SER A 1 63 ? -0.269 -12.706 -23.836 1.00 94.69 63 SER A O 1
ATOM 511 N N . LYS A 1 64 ? 1.230 -11.161 -23.185 1.00 95.38 64 LYS A N 1
ATOM 512 C CA . LYS A 1 64 ? 2.428 -11.980 -23.412 1.00 95.38 64 LYS A CA 1
ATOM 513 C C . LYS A 1 64 ? 2.393 -13.301 -22.644 1.00 95.38 64 LYS A C 1
ATOM 515 O O . LYS A 1 64 ? 2.831 -14.321 -23.167 1.00 95.38 64 LYS A O 1
ATOM 520 N N . TYR A 1 65 ? 1.852 -13.300 -21.427 1.00 94.38 65 TYR A N 1
ATOM 521 C CA . TYR A 1 65 ? 1.708 -14.506 -20.606 1.00 94.38 65 TYR A CA 1
ATOM 522 C C . TYR A 1 65 ? 0.389 -15.272 -20.845 1.00 94.38 65 TYR A C 1
ATOM 524 O O . TYR A 1 65 ? 0.074 -16.218 -20.115 1.00 94.38 65 TYR A O 1
ATOM 532 N N . GLY A 1 66 ? -0.376 -14.902 -21.878 1.00 93.12 66 GLY A N 1
ATOM 533 C CA . GLY A 1 66 ? -1.554 -15.639 -22.339 1.00 93.12 66 GLY A CA 1
ATOM 534 C C . GLY A 1 66 ? -2.743 -15.569 -21.381 1.00 93.12 66 GLY A C 1
ATOM 535 O O . GLY A 1 66 ? -3.438 -16.571 -21.191 1.00 93.12 66 GLY A O 1
ATOM 536 N N . TYR A 1 67 ? -2.952 -14.427 -20.722 1.00 93.00 67 TYR A N 1
ATOM 537 C CA . TYR A 1 67 ? -4.137 -14.180 -19.898 1.00 93.00 67 TYR A CA 1
ATOM 538 C C . TYR A 1 67 ? -5.127 -13.289 -20.647 1.00 93.00 67 TYR A C 1
ATOM 540 O O . TYR A 1 67 ? -4.737 -12.343 -21.328 1.00 93.00 67 TYR A O 1
ATOM 548 N N . LYS A 1 68 ? -6.419 -13.597 -20.504 1.00 92.94 68 LYS A N 1
ATOM 549 C CA . LYS A 1 68 ? -7.496 -12.725 -20.978 1.00 92.94 68 LYS A CA 1
ATOM 550 C C . LYS A 1 68 ? -7.696 -11.599 -19.971 1.00 92.94 68 LYS A C 1
ATOM 552 O O . LYS A 1 68 ? -7.659 -11.846 -18.763 1.00 92.94 68 LYS A O 1
ATOM 557 N N . PHE A 1 69 ? -7.929 -10.395 -20.470 1.00 94.81 69 PHE A N 1
ATOM 558 C CA . PHE A 1 69 ? -8.137 -9.224 -19.636 1.00 94.81 69 PHE A CA 1
ATOM 559 C C . PHE A 1 69 ? -9.175 -8.285 -20.240 1.00 94.81 69 PHE A C 1
ATOM 561 O O . PHE A 1 69 ? -9.481 -8.364 -21.429 1.00 94.81 69 PHE A O 1
ATOM 568 N N . GLU A 1 70 ? -9.698 -7.415 -19.389 1.00 96.12 70 GLU A N 1
ATOM 569 C CA . GLU A 1 70 ? -10.627 -6.343 -19.718 1.00 96.12 70 GLU A CA 1
ATOM 570 C C . GLU A 1 70 ? -10.043 -5.024 -19.190 1.00 96.12 70 GLU A C 1
ATOM 572 O O . GLU A 1 70 ? -9.388 -4.987 -18.141 1.00 96.12 70 GLU A O 1
ATOM 577 N N . GLU A 1 71 ? -10.264 -3.941 -19.927 1.00 94.75 71 GLU A N 1
ATOM 578 C CA . GLU A 1 71 ? -9.885 -2.585 -19.532 1.00 94.75 71 GLU A CA 1
ATOM 579 C C . GLU A 1 71 ? -11.144 -1.811 -19.159 1.00 94.75 71 GLU A C 1
ATOM 581 O O . GLU A 1 71 ? -12.136 -1.820 -19.888 1.00 94.75 71 GLU A O 1
ATOM 586 N N . HIS A 1 72 ? -11.104 -1.136 -18.015 1.00 94.56 72 HIS A N 1
ATOM 587 C CA . HIS A 1 72 ? -12.224 -0.370 -17.494 1.00 94.56 72 HIS A CA 1
ATOM 588 C C . HIS A 1 72 ? -11.768 1.030 -17.099 1.00 94.56 72 HIS A C 1
ATOM 590 O O . HIS A 1 72 ? -10.652 1.229 -16.613 1.00 94.56 72 HIS A O 1
ATOM 596 N N . ILE A 1 73 ? -12.675 1.990 -17.259 1.00 93.62 73 ILE A N 1
ATOM 597 C CA . ILE A 1 73 ? -12.543 3.338 -16.715 1.00 93.62 73 ILE A CA 1
ATOM 598 C C . ILE A 1 73 ? -13.680 3.530 -15.718 1.00 93.62 73 ILE A C 1
ATOM 600 O O . ILE A 1 73 ? -14.850 3.352 -16.063 1.00 93.62 73 ILE A O 1
ATOM 604 N N . VAL A 1 74 ? -13.329 3.874 -14.484 1.00 94.81 74 VAL A N 1
ATOM 605 C CA . VAL A 1 74 ? -14.280 4.183 -13.411 1.00 94.81 74 VAL A CA 1
ATOM 606 C C . VAL A 1 74 ? -14.138 5.654 -13.056 1.00 94.81 74 VAL A C 1
ATOM 608 O O . VAL A 1 74 ? -13.025 6.117 -12.839 1.00 94.81 74 VAL A O 1
ATOM 611 N N . THR A 1 75 ? -15.244 6.389 -12.992 1.00 94.19 75 THR A N 1
ATOM 612 C CA . THR A 1 75 ? -15.225 7.807 -12.612 1.00 94.19 75 THR A CA 1
ATOM 613 C C . THR A 1 75 ? -15.584 7.951 -11.137 1.00 94.19 75 THR A C 1
ATOM 615 O O . THR A 1 75 ? -16.603 7.413 -10.700 1.00 94.19 75 THR A O 1
ATOM 618 N N . SER A 1 76 ? -14.748 8.646 -10.367 1.00 95.19 76 SER A N 1
ATOM 619 C CA . SER A 1 76 ? -15.011 8.976 -8.967 1.00 95.19 76 SER A CA 1
ATOM 620 C C . SER A 1 76 ? -16.063 10.084 -8.837 1.00 95.19 76 SER A C 1
ATOM 622 O O . SER A 1 76 ? -16.350 10.813 -9.786 1.00 95.19 76 SER A O 1
ATOM 624 N N . GLU A 1 77 ? -16.635 10.235 -7.641 1.00 95.69 77 GLU A N 1
ATOM 625 C CA . GLU A 1 77 ? -17.628 11.283 -7.349 1.00 95.69 77 GLU A CA 1
ATOM 626 C C . GLU A 1 77 ? -17.076 12.700 -7.594 1.00 95.69 77 GLU A C 1
ATOM 628 O O . GLU A 1 77 ? -17.797 13.574 -8.066 1.00 95.69 77 GLU A O 1
ATOM 633 N N . ASP A 1 78 ? -15.783 12.908 -7.331 1.00 93.88 78 ASP A N 1
ATOM 634 C CA . ASP A 1 78 ? -15.071 14.169 -7.553 1.00 93.88 78 ASP A CA 1
ATOM 635 C C . ASP A 1 78 ? -14.499 14.324 -8.977 1.00 93.88 78 ASP A C 1
ATOM 637 O O . ASP A 1 78 ? -13.720 15.240 -9.230 1.00 93.88 78 ASP A O 1
ATOM 641 N N . GLY A 1 79 ? -14.898 13.458 -9.916 1.00 91.00 79 GLY A N 1
ATOM 642 C CA . GLY A 1 79 ? -14.661 13.637 -11.353 1.00 91.00 79 GLY A CA 1
ATOM 643 C C . GLY A 1 79 ? -13.360 13.051 -11.910 1.00 91.00 79 GLY A C 1
ATOM 644 O O . GLY A 1 79 ? -13.115 13.194 -13.109 1.00 91.00 79 GLY A O 1
ATOM 645 N N . TYR A 1 80 ? -12.549 12.359 -11.103 1.00 92.44 80 TYR A N 1
ATOM 646 C CA . TYR A 1 80 ? -11.344 11.678 -11.592 1.00 92.44 80 TYR A CA 1
ATOM 647 C C . TYR A 1 80 ? -11.708 10.387 -12.320 1.00 92.44 80 TYR A C 1
ATOM 649 O O . TYR A 1 80 ? -12.574 9.625 -11.889 1.00 92.44 80 TYR A O 1
ATOM 657 N N . ARG A 1 81 ? -11.008 10.107 -13.414 1.00 92.50 81 ARG A N 1
ATOM 658 C CA . ARG A 1 81 ? -11.070 8.842 -14.145 1.00 92.50 81 ARG A CA 1
ATOM 659 C C . ARG A 1 81 ? -10.005 7.904 -13.589 1.00 92.50 81 ARG A C 1
ATOM 661 O O . ARG A 1 81 ? -8.858 8.280 -13.388 1.00 92.50 81 ARG A O 1
ATOM 668 N N . LEU A 1 82 ? -10.378 6.653 -13.363 1.00 92.69 82 LEU A N 1
ATOM 669 C CA . LEU A 1 82 ? -9.531 5.634 -12.759 1.00 92.69 82 LEU A CA 1
ATOM 670 C C . LEU A 1 82 ? -9.427 4.456 -13.725 1.00 92.69 82 LEU A C 1
ATOM 672 O O . LEU A 1 82 ? -10.420 3.768 -13.974 1.00 92.69 82 LEU A O 1
ATOM 676 N N . PHE A 1 83 ? -8.232 4.220 -14.270 1.00 91.69 83 PHE A N 1
ATOM 677 C CA . PHE A 1 83 ? -7.970 3.027 -15.075 1.00 91.69 83 PHE A CA 1
ATOM 678 C C . PHE A 1 83 ? -7.895 1.785 -14.191 1.00 91.69 83 PHE A C 1
ATOM 680 O O . PHE A 1 83 ? -7.169 1.751 -13.191 1.00 91.69 83 PHE A O 1
ATOM 687 N N . VAL A 1 84 ? -8.618 0.744 -14.596 1.00 94.50 84 VAL A N 1
ATOM 688 C CA . VAL A 1 84 ? -8.630 -0.549 -13.919 1.00 94.50 84 VAL A CA 1
ATOM 689 C C . VAL A 1 84 ? -8.493 -1.663 -14.944 1.00 94.50 84 VAL A C 1
ATOM 691 O O . VAL A 1 84 ? -9.261 -1.738 -15.900 1.00 94.50 84 VAL A O 1
ATOM 694 N N . TYR A 1 85 ? -7.537 -2.557 -14.715 1.00 95.56 85 TYR A N 1
ATOM 695 C CA . TYR A 1 85 ? -7.368 -3.769 -15.510 1.00 95.56 85 TYR A CA 1
ATOM 696 C C . TYR A 1 85 ? -7.983 -4.946 -14.772 1.00 95.56 85 TYR A C 1
ATOM 698 O O . TYR A 1 85 ? -7.636 -5.192 -13.618 1.00 95.56 85 TYR A O 1
ATOM 706 N N . ARG A 1 86 ? -8.849 -5.705 -15.431 1.00 96.50 86 ARG A N 1
ATOM 707 C CA . ARG A 1 86 ? -9.376 -6.960 -14.902 1.00 96.50 86 ARG A CA 1
ATOM 708 C C . ARG A 1 86 ? -8.717 -8.124 -15.616 1.00 96.50 86 ARG A C 1
ATOM 710 O O . ARG A 1 86 ? -8.704 -8.171 -16.837 1.00 96.50 86 ARG A O 1
ATOM 717 N N . ILE A 1 87 ? -8.193 -9.081 -14.869 1.00 95.38 87 ILE A N 1
ATOM 718 C CA . ILE A 1 87 ? -7.576 -10.299 -15.383 1.00 95.38 87 ILE A CA 1
ATOM 719 C C . ILE A 1 87 ? -8.479 -11.455 -14.989 1.00 95.38 87 ILE A C 1
ATOM 721 O O . ILE A 1 87 ? -8.695 -11.717 -13.803 1.00 95.38 87 ILE A O 1
ATOM 725 N N . LEU A 1 88 ? -9.012 -12.129 -16.004 1.00 91.69 88 LEU A N 1
ATOM 726 C CA . LEU A 1 88 ? -10.008 -13.172 -15.809 1.00 91.69 88 LEU A CA 1
ATOM 727 C C . LEU A 1 88 ? -9.365 -14.428 -15.192 1.00 91.69 88 LEU A C 1
ATOM 729 O O . LEU A 1 88 ? -8.232 -14.779 -15.556 1.00 91.69 88 LEU A O 1
ATOM 733 N N . PRO A 1 89 ? -10.074 -15.133 -14.291 1.00 89.88 89 PRO A N 1
ATOM 734 C CA . PRO A 1 89 ? -9.585 -16.378 -13.709 1.00 89.88 89 PRO A CA 1
ATOM 735 C C . PRO A 1 89 ? -9.320 -17.428 -14.795 1.00 89.88 89 PRO A C 1
ATOM 737 O O . PRO A 1 89 ? -10.033 -17.512 -15.799 1.00 89.88 89 PRO A O 1
ATOM 740 N N . LYS A 1 90 ? -8.298 -18.267 -14.591 1.00 83.25 90 LYS A N 1
ATOM 741 C CA . LYS A 1 90 ? -8.036 -19.421 -15.461 1.00 83.25 90 LYS A CA 1
ATOM 742 C C . LYS A 1 90 ? -8.781 -20.659 -14.948 1.00 83.25 90 LYS A C 1
ATOM 744 O O . LYS A 1 90 ? -8.671 -21.020 -13.781 1.00 83.25 90 LYS A O 1
ATOM 749 N N . GLY A 1 91 ? -9.481 -21.340 -15.859 1.00 71.81 91 GLY A N 1
ATOM 750 C CA . GLY A 1 91 ? -10.209 -22.592 -15.607 1.00 71.81 91 GLY A CA 1
ATOM 751 C C . GLY A 1 91 ? -11.718 -22.415 -15.384 1.00 71.81 91 GLY A C 1
ATOM 752 O O . GLY A 1 91 ? -12.193 -21.317 -15.118 1.00 71.81 91 GLY A O 1
ATOM 753 N N . ASN A 1 92 ? -12.477 -23.515 -15.473 1.00 62.59 92 ASN A N 1
ATOM 754 C CA . ASN A 1 92 ? -13.925 -23.562 -15.192 1.00 62.59 92 ASN A CA 1
ATOM 755 C C . ASN A 1 92 ? -14.197 -23.648 -13.681 1.00 62.59 92 ASN A C 1
ATOM 757 O O . ASN A 1 92 ? -14.850 -24.566 -13.187 1.00 62.59 92 ASN A O 1
ATOM 761 N N . SER A 1 93 ? -13.626 -22.714 -12.932 1.00 61.62 93 SER A N 1
ATOM 762 C CA . SER A 1 93 ? -13.823 -22.602 -11.493 1.00 61.62 93 SER A CA 1
ATOM 763 C C . SER A 1 93 ? -15.117 -21.834 -11.210 1.00 61.62 93 SER A C 1
ATOM 765 O O . SER A 1 93 ? -15.293 -20.720 -11.693 1.00 61.62 93 SER A O 1
ATOM 767 N N . SER A 1 94 ? -16.017 -22.399 -10.397 1.00 69.94 94 SER A N 1
ATOM 768 C CA . SER A 1 94 ? -17.160 -21.659 -9.833 1.00 69.94 94 SER A CA 1
ATOM 769 C C . SER A 1 94 ? -16.735 -20.656 -8.752 1.00 69.94 94 SER A C 1
ATOM 771 O O . SER A 1 94 ? -17.528 -19.813 -8.333 1.00 69.94 94 SER A O 1
ATOM 773 N N . PHE A 1 95 ? -15.490 -20.752 -8.276 1.00 78.69 95 PHE A N 1
ATOM 774 C CA . PHE A 1 95 ? -14.873 -19.767 -7.401 1.00 78.69 95 PHE A CA 1
ATOM 775 C C . PHE A 1 95 ? -14.442 -18.565 -8.249 1.00 78.69 95 PHE A C 1
ATOM 777 O O . PHE A 1 95 ? -13.711 -18.737 -9.220 1.00 78.69 95 PHE A O 1
ATOM 784 N N . ASN A 1 96 ? -14.954 -17.382 -7.898 1.00 83.19 96 ASN A N 1
ATOM 785 C CA . ASN A 1 96 ? -14.754 -16.128 -8.630 1.00 83.19 96 ASN A CA 1
ATOM 786 C C . ASN A 1 96 ? -14.735 -14.933 -7.658 1.00 83.19 96 ASN A C 1
ATOM 788 O O . ASN A 1 96 ? -15.524 -13.996 -7.761 1.00 83.19 96 ASN A O 1
ATOM 792 N N . GLN A 1 97 ? -13.909 -15.021 -6.613 1.00 93.62 97 GLN A N 1
ATOM 793 C CA . GLN A 1 97 ? -13.810 -13.977 -5.592 1.00 93.62 97 GLN A CA 1
ATOM 794 C C . GLN A 1 97 ? -13.032 -12.771 -6.153 1.00 93.62 97 GLN A C 1
ATOM 796 O O . GLN A 1 97 ? -11.850 -12.939 -6.467 1.00 93.62 97 GLN A O 1
ATOM 801 N N . PRO A 1 98 ? -13.625 -11.561 -6.230 1.00 97.19 98 PRO A N 1
ATOM 802 C CA . PRO A 1 98 ? -12.913 -10.374 -6.687 1.00 97.19 98 PRO A CA 1
ATOM 803 C C . PRO A 1 98 ? -11.839 -9.926 -5.697 1.00 97.19 98 PRO A C 1
ATOM 805 O O . PRO A 1 98 ? -12.094 -9.817 -4.489 1.00 97.19 98 PRO A O 1
ATOM 808 N N . LEU A 1 99 ? -10.655 -9.647 -6.239 1.00 97.19 99 LEU A N 1
ATOM 809 C CA . LEU A 1 99 ? -9.503 -9.051 -5.571 1.00 97.19 99 LEU A CA 1
ATOM 810 C C . LEU A 1 99 ? -9.163 -7.722 -6.237 1.00 97.19 99 LEU A C 1
ATOM 812 O O . LEU A 1 99 ? -8.857 -7.711 -7.422 1.00 97.19 99 LEU A O 1
ATOM 816 N N . LEU A 1 100 ? -9.160 -6.629 -5.478 1.00 98.44 100 LEU A N 1
ATOM 817 C CA . LEU A 1 100 ? -8.708 -5.323 -5.960 1.00 98.44 100 LEU A CA 1
ATOM 818 C C . LEU A 1 100 ? -7.315 -5.028 -5.411 1.00 98.44 100 LEU A C 1
ATOM 820 O O . LEU A 1 100 ? -7.154 -4.928 -4.197 1.00 98.44 100 LEU A O 1
ATOM 824 N N . LEU A 1 101 ? -6.328 -4.877 -6.292 1.00 98.06 101 LEU A N 1
ATOM 825 C CA . LEU A 1 101 ? -4.951 -4.557 -5.939 1.00 98.06 101 LEU A CA 1
ATOM 826 C C . LEU A 1 101 ? -4.625 -3.101 -6.267 1.00 98.06 101 LEU A C 1
ATOM 828 O O . LEU A 1 101 ? -4.676 -2.689 -7.427 1.00 98.06 101 LEU A O 1
ATOM 832 N N . MET A 1 102 ? -4.220 -2.349 -5.244 1.00 96.69 102 MET A N 1
ATOM 833 C CA . MET A 1 102 ? -3.830 -0.946 -5.364 1.00 96.69 102 MET A CA 1
ATOM 834 C C . MET A 1 102 ? -2.349 -0.761 -5.009 1.00 96.69 102 MET A C 1
ATOM 836 O O . MET A 1 102 ? -1.927 -1.154 -3.911 1.00 96.69 102 MET A O 1
ATOM 840 N N . PRO A 1 103 ? -1.540 -0.178 -5.914 1.00 94.56 103 PRO A N 1
ATOM 841 C CA . PRO A 1 103 ? -0.123 0.033 -5.669 1.00 94.56 103 PRO A CA 1
ATOM 842 C C . PRO A 1 103 ? 0.123 1.122 -4.610 1.00 94.56 103 PRO A C 1
ATOM 844 O O . PRO A 1 103 ? -0.791 1.779 -4.111 1.00 94.56 103 PRO A O 1
ATOM 847 N N . GLY A 1 104 ? 1.396 1.295 -4.255 1.00 92.44 104 GLY A N 1
ATOM 848 C CA . GLY A 1 104 ? 1.838 2.353 -3.350 1.00 92.44 104 GLY A CA 1
ATOM 849 C C . GLY A 1 104 ? 1.974 3.712 -4.031 1.00 92.44 104 GLY A C 1
ATOM 850 O O . GLY A 1 104 ? 1.664 3.885 -5.209 1.00 92.44 104 GLY A O 1
ATOM 851 N N . MET A 1 105 ? 2.491 4.680 -3.275 1.00 90.00 105 MET A N 1
ATOM 852 C CA . MET A 1 105 ? 2.813 6.010 -3.787 1.00 90.00 105 MET A CA 1
ATOM 853 C C . MET A 1 105 ? 3.801 5.908 -4.955 1.00 90.00 105 MET A C 1
ATOM 855 O O . MET A 1 105 ? 4.824 5.234 -4.845 1.00 90.00 105 MET A O 1
ATOM 859 N N . GLY A 1 106 ? 3.482 6.567 -6.069 1.00 85.44 106 GLY A N 1
ATOM 860 C CA . GLY A 1 106 ? 4.289 6.525 -7.291 1.00 85.44 106 GLY A CA 1
ATOM 861 C C . GLY A 1 106 ? 4.244 5.189 -8.029 1.00 85.44 106 GLY A C 1
ATOM 862 O O . GLY A 1 106 ? 4.993 5.012 -8.984 1.00 85.44 106 GLY A O 1
ATOM 863 N N . GLY A 1 107 ? 3.393 4.248 -7.621 1.00 85.88 107 GLY A N 1
ATOM 864 C CA . GLY A 1 107 ? 3.228 2.974 -8.307 1.00 85.88 107 GLY A CA 1
ATOM 865 C C . GLY A 1 107 ? 2.215 3.040 -9.450 1.00 85.88 107 GLY A C 1
ATOM 866 O O . GLY A 1 107 ? 1.289 3.848 -9.449 1.00 85.88 107 GLY A O 1
ATOM 867 N N . SER A 1 108 ? 2.380 2.145 -10.417 1.00 87.56 108 SER A N 1
ATOM 868 C CA . SER A 1 108 ? 1.427 1.887 -11.499 1.00 87.56 108 SER A CA 1
ATOM 869 C C . SER A 1 108 ? 0.967 0.419 -11.451 1.00 87.56 108 SER A C 1
ATOM 871 O O . SER A 1 108 ? 1.567 -0.379 -10.720 1.00 87.56 108 SER A O 1
ATOM 873 N N . PRO A 1 109 ? -0.076 0.014 -12.198 1.00 90.94 109 PRO A N 1
ATOM 874 C CA . PRO A 1 109 ? -0.532 -1.380 -12.230 1.00 90.94 109 PRO A CA 1
ATOM 875 C C . PRO A 1 109 ? 0.565 -2.393 -12.604 1.00 90.94 109 PRO A C 1
ATOM 877 O O . PRO A 1 109 ? 0.565 -3.515 -12.095 1.00 90.94 109 PRO A O 1
ATOM 880 N N . GLU A 1 110 ? 1.555 -1.988 -13.409 1.00 91.00 110 GLU A N 1
ATOM 881 C CA . GLU A 1 110 ? 2.717 -2.808 -13.775 1.00 91.00 110 GLU A CA 1
ATOM 882 C C . GLU A 1 110 ? 3.548 -3.266 -12.571 1.00 91.00 110 GLU A C 1
ATOM 884 O O . GLU A 1 110 ? 4.211 -4.300 -12.652 1.00 91.00 110 GLU A O 1
ATOM 889 N N . PHE A 1 111 ? 3.495 -2.550 -11.441 1.00 90.44 111 PHE A N 1
ATOM 890 C CA . PHE A 1 111 ? 4.183 -2.927 -10.202 1.00 90.44 111 PHE A CA 1
ATOM 891 C C . PHE A 1 111 ? 3.897 -4.381 -9.797 1.00 90.44 111 PHE A C 1
ATOM 893 O O . PHE A 1 111 ? 4.794 -5.109 -9.370 1.00 90.44 111 PHE A O 1
ATOM 900 N N . TRP A 1 112 ? 2.660 -4.838 -9.992 1.00 94.31 112 TRP A N 1
ATOM 901 C CA . TRP A 1 112 ? 2.247 -6.192 -9.635 1.00 94.31 112 TRP A CA 1
ATOM 902 C C . TRP A 1 112 ? 2.701 -7.262 -10.641 1.00 94.31 112 TRP A C 1
ATOM 904 O O . TRP A 1 112 ? 2.643 -8.459 -10.351 1.00 94.31 112 TRP A O 1
ATOM 914 N N . LEU A 1 113 ? 3.189 -6.849 -11.812 1.00 94.12 113 LEU A N 1
ATOM 915 C CA . LEU A 1 113 ? 3.541 -7.693 -12.958 1.00 94.12 113 LEU A CA 1
ATOM 916 C C . LEU A 1 113 ? 5.061 -7.843 -13.159 1.00 94.12 113 LEU A C 1
ATOM 918 O O . LEU A 1 113 ? 5.497 -8.603 -14.020 1.00 94.12 113 LEU A O 1
ATOM 922 N N . LEU A 1 114 ? 5.875 -7.175 -12.333 1.00 90.31 114 LEU A N 1
ATOM 923 C CA . LEU A 1 114 ? 7.331 -7.104 -12.507 1.00 90.31 114 LEU A CA 1
ATOM 924 C C . LEU A 1 114 ? 8.062 -8.457 -12.461 1.00 90.31 114 LEU A C 1
ATOM 926 O O . LEU A 1 114 ? 9.173 -8.555 -12.972 1.00 90.31 114 LEU A O 1
ATOM 930 N N . GLN A 1 115 ? 7.483 -9.497 -11.851 1.00 91.19 115 GLN A N 1
ATOM 931 C CA . GLN A 1 115 ? 8.089 -10.835 -11.794 1.00 91.19 115 GLN A CA 1
ATOM 932 C C . GLN A 1 115 ? 7.667 -11.739 -12.967 1.00 91.19 115 GLN A C 1
ATOM 934 O O . GLN A 1 115 ? 7.873 -12.958 -12.915 1.00 91.19 115 GLN A O 1
ATOM 939 N N . GLY A 1 116 ? 7.071 -11.166 -14.016 1.00 90.62 116 GLY A N 1
ATOM 940 C CA . GLY A 1 116 ? 6.622 -11.901 -15.193 1.00 90.62 116 GLY A CA 1
ATOM 941 C C . GLY A 1 116 ? 5.637 -13.005 -14.811 1.00 90.62 116 GLY A C 1
ATOM 942 O O . GLY A 1 116 ? 4.784 -12.808 -13.951 1.00 90.62 116 GLY A O 1
ATOM 943 N N . ALA A 1 117 ? 5.792 -14.210 -15.367 1.00 87.69 117 ALA A N 1
ATOM 944 C CA . ALA A 1 117 ? 4.926 -15.360 -15.066 1.00 87.69 117 ALA A CA 1
ATOM 945 C C . ALA A 1 117 ? 4.822 -15.723 -13.567 1.00 87.69 117 ALA A C 1
ATOM 947 O O . ALA A 1 117 ? 3.857 -16.371 -13.163 1.00 87.69 117 ALA A O 1
ATOM 948 N N . LYS A 1 118 ? 5.801 -15.325 -12.739 1.00 89.31 118 LYS A N 1
ATOM 949 C CA . LYS A 1 118 ? 5.822 -15.585 -11.288 1.00 89.31 118 LYS A CA 1
ATOM 950 C C . LYS A 1 118 ? 5.129 -14.494 -10.467 1.00 89.31 118 LYS A C 1
ATOM 952 O O . LYS A 1 118 ? 5.102 -14.582 -9.240 1.00 89.31 118 LYS A O 1
ATOM 957 N N . SER A 1 119 ? 4.594 -13.459 -11.110 1.00 92.44 119 SER A N 1
ATOM 958 C CA . SER A 1 119 ? 3.868 -12.396 -10.426 1.00 92.44 119 SER A CA 1
ATOM 959 C C . SER A 1 119 ? 2.637 -12.912 -9.688 1.00 92.44 119 SER A C 1
ATOM 961 O O . SER A 1 119 ? 1.910 -13.781 -10.174 1.00 92.44 119 SER A O 1
ATOM 963 N N . ILE A 1 120 ? 2.372 -12.311 -8.523 1.00 89.81 120 ILE A N 1
ATOM 964 C CA . ILE A 1 120 ? 1.252 -12.671 -7.641 1.00 89.81 120 ILE A CA 1
ATOM 965 C C . ILE A 1 120 ? -0.093 -12.646 -8.373 1.00 89.81 120 ILE A C 1
ATOM 967 O O . ILE A 1 120 ? -0.947 -13.486 -8.126 1.00 89.81 120 ILE A O 1
ATOM 971 N N . ILE A 1 121 ? -0.244 -11.747 -9.338 1.00 93.38 121 ILE A N 1
ATOM 972 C CA . ILE A 1 121 ? -1.438 -11.610 -10.171 1.00 93.38 121 ILE A CA 1
ATOM 973 C C . ILE A 1 121 ? -1.767 -12.896 -10.929 1.00 93.38 121 ILE A C 1
ATOM 975 O O . ILE A 1 121 ? -2.902 -13.364 -10.897 1.00 93.38 121 ILE A O 1
ATOM 979 N N . PHE A 1 122 ? -0.768 -13.505 -11.565 1.00 92.12 122 PHE A N 1
ATOM 980 C CA . PHE A 1 122 ? -0.952 -14.739 -12.321 1.00 92.12 122 PHE A CA 1
ATOM 981 C C . PHE A 1 122 ? -1.158 -15.940 -11.404 1.00 92.12 122 PHE A C 1
ATOM 983 O O . PHE A 1 122 ? -1.969 -16.810 -11.708 1.00 92.12 122 PHE A O 1
ATOM 990 N N . LEU A 1 123 ? -0.486 -15.964 -10.249 1.00 91.19 123 LEU A N 1
ATOM 991 C CA . LEU A 1 123 ? -0.753 -16.963 -9.218 1.00 91.19 123 LEU A CA 1
ATOM 992 C C . LEU A 1 123 ? -2.219 -16.902 -8.760 1.00 91.19 123 LEU A C 1
ATOM 994 O O . LEU A 1 123 ? -2.872 -17.938 -8.685 1.00 91.19 123 LEU A O 1
ATOM 998 N N . LEU A 1 124 ? -2.747 -15.706 -8.495 1.00 91.50 124 LEU A N 1
ATOM 999 C CA . LEU A 1 124 ? -4.135 -15.502 -8.078 1.00 91.50 124 LEU A CA 1
ATOM 1000 C C . LEU A 1 124 ? -5.124 -15.911 -9.178 1.00 91.50 124 LEU A C 1
ATOM 1002 O O . LEU A 1 124 ? -6.032 -16.698 -8.912 1.00 91.50 124 LEU A O 1
ATOM 1006 N N . ALA A 1 125 ? -4.908 -15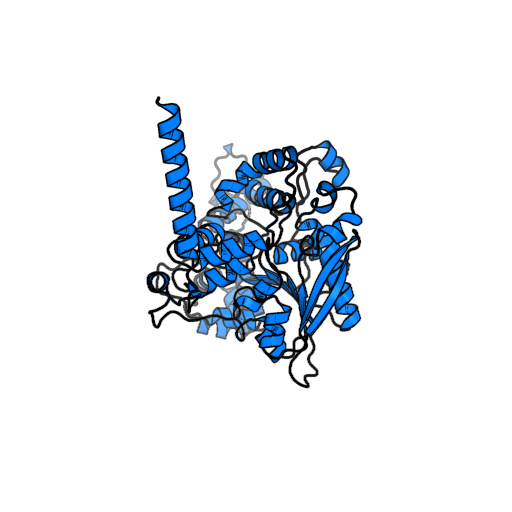.469 -10.419 1.00 92.06 125 ALA A N 1
ATOM 1007 C CA . ALA A 1 125 ? -5.764 -15.831 -11.549 1.00 92.06 125 ALA A CA 1
ATOM 1008 C C . ALA A 1 125 ? -5.785 -17.352 -11.806 1.00 92.06 125 ALA A C 1
ATOM 1010 O O . ALA A 1 125 ? -6.841 -17.921 -12.081 1.00 92.06 125 ALA A O 1
ATOM 1011 N N . ASN A 1 126 ? -4.646 -18.041 -11.654 1.00 89.69 126 ASN A N 1
ATOM 1012 C CA . ASN A 1 126 ? -4.559 -19.506 -11.763 1.00 89.69 126 ASN A CA 1
ATOM 1013 C C . ASN A 1 126 ? -5.295 -20.252 -10.643 1.00 89.69 126 ASN A C 1
ATOM 1015 O O . ASN A 1 126 ? -5.655 -21.411 -10.821 1.00 89.69 126 ASN A O 1
ATOM 1019 N N . ASN A 1 127 ? -5.513 -19.604 -9.498 1.00 88.31 127 ASN A N 1
ATOM 1020 C CA . ASN A 1 127 ? -6.266 -20.154 -8.370 1.00 88.31 127 ASN A CA 1
ATOM 1021 C C . ASN A 1 127 ? -7.750 -19.735 -8.392 1.00 88.31 127 ASN A C 1
ATOM 1023 O O . ASN A 1 127 ? -8.434 -19.841 -7.376 1.00 88.31 127 ASN A O 1
ATOM 1027 N N . GLY A 1 128 ? -8.254 -19.253 -9.534 1.00 90.31 128 GLY A N 1
ATOM 1028 C CA . GLY A 1 128 ? -9.670 -18.930 -9.723 1.00 90.31 128 GLY A CA 1
ATOM 1029 C C . GLY A 1 128 ? -10.110 -17.576 -9.158 1.00 90.31 128 GLY A C 1
ATOM 1030 O O . GLY A 1 128 ? -11.304 -17.325 -9.055 1.00 90.31 128 GLY A O 1
ATOM 1031 N N . TYR A 1 129 ? -9.194 -16.688 -8.772 1.00 92.88 129 TYR A N 1
ATOM 1032 C CA . TYR A 1 129 ? -9.583 -15.336 -8.358 1.00 92.88 129 TYR A CA 1
ATOM 1033 C C . TYR A 1 129 ? -9.866 -14.428 -9.561 1.00 92.88 129 TYR A C 1
ATOM 1035 O O . TYR A 1 129 ? -9.184 -14.514 -10.582 1.00 92.88 129 TYR A O 1
ATOM 1043 N N . ASP A 1 130 ? -10.821 -13.511 -9.392 1.00 95.25 130 ASP A N 1
ATOM 1044 C CA . ASP A 1 130 ? -11.091 -12.419 -10.332 1.00 95.25 130 ASP A CA 1
ATOM 1045 C C . ASP A 1 130 ? -10.223 -11.219 -9.954 1.00 95.25 130 ASP A C 1
ATOM 1047 O O . ASP A 1 130 ? -10.435 -10.600 -8.907 1.00 95.25 130 ASP A O 1
ATOM 1051 N N . VAL A 1 131 ? -9.181 -10.939 -10.735 1.00 96.88 131 VAL A N 1
ATOM 1052 C CA . VAL A 1 131 ? -8.103 -10.045 -10.303 1.00 96.88 131 VAL A CA 1
ATOM 1053 C C . VAL A 1 131 ? -8.239 -8.677 -10.957 1.00 96.88 131 VAL A C 1
ATOM 1055 O O . VAL A 1 131 ? -8.145 -8.555 -12.170 1.00 96.88 131 VAL A O 1
ATOM 1058 N N . TRP A 1 132 ? -8.388 -7.634 -10.147 1.00 97.94 132 TRP A N 1
ATOM 1059 C CA . TRP A 1 132 ? -8.551 -6.248 -10.574 1.00 97.94 132 TRP A CA 1
ATOM 1060 C C . TRP A 1 132 ? -7.339 -5.420 -10.134 1.00 97.94 132 TRP A C 1
ATOM 1062 O O . TRP A 1 132 ? -6.999 -5.390 -8.953 1.00 97.94 132 TRP A O 1
ATOM 1072 N N . LEU A 1 133 ? -6.678 -4.738 -11.068 1.00 96.94 133 LEU A N 1
ATOM 1073 C CA . LEU A 1 133 ? -5.528 -3.866 -10.823 1.00 96.94 133 LEU A CA 1
ATOM 1074 C C . LEU A 1 133 ? -5.947 -2.417 -11.045 1.00 96.94 133 LEU A C 1
ATOM 1076 O O . LEU A 1 133 ? -6.183 -2.020 -12.184 1.00 96.94 133 LEU A O 1
ATOM 1080 N N . SER A 1 134 ? -6.019 -1.623 -9.980 1.00 94.50 134 SER A N 1
ATOM 1081 C CA . SER A 1 134 ? -6.321 -0.194 -10.100 1.00 94.50 134 SER A CA 1
ATOM 1082 C C . SER A 1 134 ? -5.051 0.624 -10.269 1.00 94.50 134 SER A C 1
ATOM 1084 O O . SER A 1 134 ? -4.085 0.446 -9.519 1.00 94.50 134 SER A O 1
ATOM 1086 N N . ALA A 1 135 ? -5.093 1.586 -11.181 1.00 91.06 135 ALA A N 1
ATOM 1087 C CA . ALA A 1 135 ? -4.215 2.738 -11.123 1.00 91.06 135 ALA A CA 1
ATOM 1088 C C . ALA A 1 135 ? -4.707 3.726 -10.046 1.00 91.06 135 ALA A C 1
ATOM 1090 O O . ALA A 1 135 ? -5.846 3.654 -9.586 1.00 91.06 135 ALA A O 1
ATOM 1091 N N . VAL A 1 136 ? -3.834 4.634 -9.614 1.00 89.31 136 VAL A N 1
ATOM 1092 C CA . VAL A 1 136 ? -4.196 5.719 -8.686 1.00 89.31 136 VAL A CA 1
ATOM 1093 C C . VAL A 1 136 ? -4.613 6.943 -9.505 1.00 89.31 136 VAL A C 1
ATOM 1095 O O . VAL A 1 136 ? -4.093 7.136 -10.604 1.00 89.31 136 VAL A O 1
ATOM 1098 N N . ARG A 1 137 ? -5.525 7.786 -9.006 1.00 91.06 137 ARG A N 1
ATOM 1099 C CA . ARG A 1 137 ? -5.814 9.097 -9.619 1.00 91.06 137 ARG A CA 1
ATOM 1100 C C . ARG A 1 137 ? -4.529 9.880 -9.941 1.00 91.06 137 ARG A C 1
ATOM 1102 O O . ARG A 1 137 ? -3.536 9.777 -9.216 1.00 91.06 137 ARG A O 1
ATOM 1109 N N . GLY A 1 138 ? -4.529 10.640 -11.035 1.00 84.12 138 GLY A N 1
ATOM 1110 C CA . GLY A 1 138 ? -3.322 11.324 -11.520 1.00 84.12 138 GLY A CA 1
ATOM 1111 C C . GLY A 1 138 ? -2.462 10.516 -12.501 1.00 84.12 138 GLY A C 1
ATOM 1112 O O . GLY A 1 138 ? -1.394 10.979 -12.892 1.00 84.12 138 GLY A O 1
ATOM 1113 N N . THR A 1 139 ? -2.869 9.295 -12.867 1.00 77.12 139 THR A N 1
ATOM 1114 C CA . THR A 1 139 ? -2.085 8.399 -13.749 1.00 77.12 139 THR A CA 1
ATOM 1115 C C . THR A 1 139 ? -2.697 8.183 -15.136 1.00 77.12 139 THR A C 1
ATOM 1117 O O . THR A 1 139 ? -2.056 7.579 -15.997 1.00 77.12 139 THR A O 1
ATOM 1120 N N . VAL A 1 140 ? -3.924 8.662 -15.347 1.00 67.88 140 VAL A N 1
ATOM 1121 C CA . VAL A 1 140 ? -4.645 8.653 -16.630 1.00 67.88 140 VAL A CA 1
ATOM 1122 C C . VAL A 1 140 ? -4.137 9.802 -17.503 1.00 67.88 140 VAL A C 1
ATOM 1124 O O . VAL A 1 140 ? -3.440 10.678 -16.999 1.00 67.88 140 VAL A O 1
ATOM 1127 N N . ASP A 1 141 ? -4.431 9.766 -18.809 1.00 69.44 141 ASP A N 1
ATOM 1128 C CA . ASP A 1 141 ? -4.053 10.802 -19.778 1.00 69.44 141 ASP A CA 1
ATOM 1129 C C . ASP A 1 141 ? -4.350 12.213 -19.240 1.00 69.44 141 ASP A C 1
ATOM 1131 O O . ASP A 1 141 ? -5.497 12.676 -19.222 1.00 69.44 141 ASP A O 1
ATOM 1135 N N . TYR A 1 142 ? -3.281 12.843 -18.752 1.00 68.12 142 TYR A N 1
ATOM 1136 C CA . TYR A 1 142 ? -3.309 14.064 -17.963 1.00 68.12 142 TYR A CA 1
ATOM 1137 C C . TYR A 1 142 ? -3.944 15.210 -18.742 1.00 68.12 142 TYR A C 1
ATOM 1139 O O . TYR A 1 142 ? -4.778 15.929 -18.203 1.00 68.12 142 TYR A O 1
ATOM 1147 N N . ASP A 1 143 ? -3.605 15.341 -20.024 1.00 65.44 143 ASP A N 1
ATOM 1148 C CA . ASP A 1 143 ? -4.040 16.464 -20.854 1.00 65.44 143 ASP A CA 1
ATOM 1149 C C . ASP A 1 143 ? -5.542 16.398 -21.161 1.00 65.44 143 ASP A C 1
ATOM 1151 O O . ASP A 1 143 ? -6.211 17.422 -21.314 1.00 65.44 143 ASP A O 1
ATOM 1155 N N . GLU A 1 144 ? -6.097 15.190 -21.262 1.00 73.00 144 GLU A N 1
ATOM 1156 C CA . GLU A 1 144 ? -7.529 15.004 -21.465 1.00 73.00 144 GLU A CA 1
ATOM 1157 C C . GLU A 1 144 ? -8.306 15.176 -20.156 1.00 73.00 144 GLU A C 1
ATOM 1159 O O . GLU A 1 144 ? -9.372 15.790 -20.147 1.00 73.00 144 GLU A O 1
ATOM 1164 N N . GLU A 1 145 ? -7.768 14.668 -19.047 1.00 77.25 145 GLU A N 1
ATOM 1165 C CA . GLU A 1 145 ? -8.419 14.741 -17.741 1.00 77.25 145 GLU A CA 1
ATOM 1166 C C . GLU A 1 145 ? -8.408 16.164 -17.166 1.00 77.25 145 GLU A C 1
ATOM 1168 O O . GLU A 1 145 ? -9.424 16.610 -16.634 1.00 77.25 145 GLU A O 1
ATOM 1173 N N . LEU A 1 146 ? -7.314 16.912 -17.364 1.00 77.75 146 LEU A N 1
ATOM 1174 C CA . LEU A 1 146 ? -7.151 18.298 -16.916 1.00 77.75 146 LEU A CA 1
ATOM 1175 C C . LEU A 1 146 ? -8.232 19.234 -17.475 1.00 77.75 146 LEU A C 1
ATOM 1177 O O . LEU A 1 146 ? -8.583 20.209 -16.819 1.00 77.75 146 LEU A O 1
ATOM 1181 N N . LYS A 1 147 ? -8.825 18.922 -18.638 1.00 78.50 147 LYS A N 1
ATOM 1182 C CA . LYS A 1 147 ? -9.938 19.698 -19.223 1.00 78.50 147 LYS A CA 1
ATOM 1183 C C . LYS A 1 147 ? -11.177 19.756 -18.327 1.00 78.50 147 LYS A C 1
ATOM 1185 O O . LYS A 1 147 ? -11.986 20.666 -18.484 1.00 78.50 147 LYS A O 1
ATOM 1190 N N . ASN A 1 148 ? -11.331 18.799 -17.411 1.00 82.69 148 ASN A N 1
ATOM 1191 C CA . ASN A 1 148 ? -12.447 18.752 -16.467 1.00 82.69 148 ASN A CA 1
ATOM 1192 C C . ASN A 1 148 ? -12.191 19.574 -15.191 1.00 82.69 148 ASN A C 1
ATOM 1194 O O . ASN A 1 148 ? -13.080 19.677 -14.349 1.00 82.69 148 ASN A O 1
ATOM 1198 N N . PHE A 1 149 ? -11.001 20.161 -15.045 1.00 86.94 149 PHE A N 1
ATOM 1199 C CA . PHE A 1 149 ? -10.581 20.929 -13.875 1.00 86.94 149 PHE A CA 1
ATOM 1200 C C . PHE A 1 149 ? -10.221 22.360 -14.286 1.00 86.94 149 PHE A C 1
ATOM 1202 O O . PHE A 1 149 ? -9.889 22.633 -15.438 1.00 86.94 149 PHE A O 1
ATOM 1209 N N . LYS A 1 150 ? -10.288 23.311 -13.349 1.00 87.00 150 LYS A N 1
ATOM 1210 C CA . LYS A 1 150 ? -10.006 24.726 -13.644 1.00 87.00 150 LYS A CA 1
ATOM 1211 C C . LYS A 1 150 ? -8.539 24.958 -13.979 1.00 87.00 150 LYS A C 1
ATOM 1213 O O . LYS A 1 150 ? -8.225 25.849 -14.763 1.00 87.00 150 LYS A O 1
ATOM 1218 N N . ASN A 1 151 ? -7.645 24.224 -13.321 1.00 87.94 151 ASN A N 1
ATOM 1219 C CA . ASN A 1 151 ? -6.200 24.334 -13.476 1.00 87.94 151 ASN A CA 1
ATOM 1220 C C . ASN A 1 151 ? -5.485 23.108 -12.881 1.00 87.94 151 ASN A C 1
ATOM 1222 O O . ASN A 1 151 ? -6.098 22.254 -12.238 1.00 87.94 151 ASN A O 1
ATOM 1226 N N . GLU A 1 152 ? -4.166 23.047 -13.081 1.00 86.81 152 GLU A N 1
ATOM 1227 C CA . GLU A 1 152 ? -3.323 21.965 -12.559 1.00 86.81 152 GLU A CA 1
ATOM 1228 C C . GLU A 1 152 ? -3.322 21.902 -11.030 1.00 86.81 152 GLU A C 1
ATOM 1230 O O . GLU A 1 152 ? -3.246 20.818 -10.456 1.00 86.81 152 GLU A O 1
ATOM 1235 N N . GLU A 1 153 ? -3.413 23.054 -10.360 1.00 89.94 153 GLU A N 1
ATOM 1236 C CA . GLU A 1 153 ? -3.437 23.107 -8.901 1.00 89.94 153 GLU A CA 1
ATOM 1237 C C . GLU A 1 153 ? -4.643 22.351 -8.350 1.00 89.94 153 GLU A C 1
ATOM 1239 O O . GLU A 1 153 ? -4.472 21.524 -7.461 1.00 89.94 153 GLU A O 1
ATOM 1244 N N . GLU A 1 154 ? -5.837 22.581 -8.904 1.00 91.00 154 GLU A N 1
ATOM 1245 C CA . GLU A 1 154 ? -7.068 21.887 -8.522 1.00 91.00 154 GLU A CA 1
ATOM 1246 C C . GLU A 1 154 ? -6.980 20.384 -8.815 1.00 91.00 154 GLU A C 1
ATOM 1248 O O . GLU A 1 154 ? -7.313 19.576 -7.946 1.00 91.00 154 GLU A O 1
ATOM 1253 N N . TYR A 1 155 ? -6.463 20.009 -9.989 1.00 91.19 155 TYR A N 1
ATOM 1254 C CA . TYR A 1 155 ? -6.284 18.608 -10.382 1.00 91.19 155 TYR A CA 1
ATOM 1255 C C . TYR A 1 155 ? -5.291 17.846 -9.492 1.00 91.19 155 TYR A C 1
ATOM 1257 O O . TYR A 1 155 ? -5.468 16.669 -9.204 1.00 91.19 155 TYR A O 1
ATOM 1265 N N . TRP A 1 156 ? -4.219 18.483 -9.030 1.00 92.06 156 TRP A N 1
ATOM 1266 C CA . TRP A 1 156 ? -3.241 17.822 -8.162 1.00 92.06 156 TRP A CA 1
ATOM 1267 C C . TRP A 1 156 ? -3.560 17.983 -6.672 1.00 92.06 156 TRP A C 1
ATOM 1269 O O . TRP A 1 156 ? -2.787 17.528 -5.823 1.00 92.06 156 TRP A O 1
ATOM 1279 N N . ASN A 1 157 ? -4.698 18.582 -6.313 1.00 92.31 157 ASN A N 1
ATOM 1280 C CA . ASN A 1 157 ? -5.048 18.903 -4.932 1.00 92.31 157 ASN A CA 1
ATOM 1281 C C . ASN A 1 157 ? -5.628 17.720 -4.133 1.00 92.31 157 ASN A C 1
ATOM 1283 O O . ASN A 1 157 ? -6.636 17.865 -3.440 1.00 92.31 157 ASN A O 1
ATOM 1287 N N . PHE A 1 158 ? -4.978 16.558 -4.166 1.00 94.56 158 PHE A N 1
ATOM 1288 C CA . PHE A 1 158 ? -5.427 15.350 -3.468 1.00 94.56 158 PHE A CA 1
ATOM 1289 C C . PHE A 1 158 ? -4.304 14.660 -2.685 1.00 94.56 158 PHE A C 1
ATOM 1291 O O . PHE A 1 158 ? -3.123 14.758 -3.001 1.00 94.56 158 PHE A O 1
ATOM 1298 N N . SER A 1 159 ? -4.681 13.916 -1.654 1.00 96.00 159 SER A N 1
ATOM 1299 C CA . SER A 1 159 ? -3.811 13.078 -0.834 1.00 96.00 159 SER A CA 1
ATOM 1300 C C . SER A 1 159 ? -4.329 11.632 -0.796 1.00 96.00 159 SER A C 1
ATOM 1302 O O . SER A 1 159 ? -5.295 11.285 -1.477 1.00 96.00 159 SER A O 1
ATOM 1304 N N . PHE A 1 160 ? -3.738 10.770 0.040 1.00 96.94 160 PHE A N 1
ATOM 1305 C CA . PHE A 1 160 ? -4.304 9.438 0.288 1.00 96.94 160 PHE A CA 1
ATOM 1306 C C . PHE A 1 160 ? -5.714 9.488 0.907 1.00 96.94 160 PHE A C 1
ATOM 1308 O O . PHE A 1 160 ? -6.419 8.479 0.875 1.00 96.94 160 PHE A O 1
ATOM 1315 N N . HIS A 1 161 ? -6.131 10.637 1.463 1.00 97.94 161 HIS A N 1
ATOM 1316 C CA . HIS A 1 161 ? -7.478 10.816 1.993 1.00 97.94 161 HIS A CA 1
ATOM 1317 C C . HIS A 1 161 ? -8.525 10.714 0.886 1.00 97.94 161 HIS A C 1
ATOM 1319 O O . HIS A 1 161 ? -9.416 9.875 0.977 1.00 97.94 161 HIS A O 1
ATOM 1325 N N . GLU A 1 162 ? -8.374 11.509 -0.174 1.00 98.12 162 GLU A N 1
ATOM 1326 C CA . GLU A 1 162 ? -9.292 11.560 -1.313 1.00 98.12 162 GLU A CA 1
ATOM 1327 C C . GLU A 1 162 ? -9.349 10.217 -2.057 1.00 98.12 162 GLU A C 1
ATOM 1329 O O . GLU A 1 162 ? -10.432 9.756 -2.408 1.00 98.12 162 GLU A O 1
ATOM 1334 N N . ILE A 1 163 ? -8.217 9.512 -2.176 1.00 97.94 163 ILE A N 1
ATOM 1335 C CA . ILE A 1 163 ? -8.193 8.127 -2.684 1.00 97.94 163 ILE A CA 1
ATOM 1336 C C . ILE A 1 163 ? -9.099 7.225 -1.825 1.00 97.94 163 ILE A C 1
ATOM 1338 O O . ILE A 1 163 ? -9.891 6.439 -2.341 1.00 97.94 163 ILE A O 1
ATOM 1342 N N . GLY A 1 164 ? -9.020 7.347 -0.497 1.00 98.12 164 GLY A N 1
ATOM 1343 C CA . GLY A 1 164 ? -9.847 6.570 0.424 1.00 98.12 164 GLY A CA 1
ATOM 1344 C C . GLY A 1 164 ? -11.338 6.922 0.384 1.00 98.12 164 GLY A C 1
ATOM 1345 O O . GLY A 1 164 ? -12.172 6.028 0.518 1.00 98.12 164 GLY A O 1
ATOM 1346 N N . ILE A 1 165 ? -11.697 8.197 0.212 1.00 98.25 165 ILE A N 1
ATOM 1347 C CA . ILE A 1 165 ? -13.100 8.642 0.298 1.00 98.25 165 ILE A CA 1
ATOM 1348 C C . ILE A 1 165 ? -13.827 8.757 -1.043 1.00 98.25 165 ILE A C 1
ATOM 1350 O O . ILE A 1 165 ? -15.054 8.829 -1.022 1.00 98.25 165 ILE A O 1
ATOM 1354 N N . TYR A 1 166 ? -13.118 8.742 -2.173 1.00 98.38 166 TYR A N 1
ATOM 1355 C CA . TYR A 1 166 ? -13.718 8.860 -3.506 1.00 98.38 166 TYR A CA 1
ATOM 1356 C C . TYR A 1 166 ? -13.323 7.707 -4.436 1.00 98.38 166 TYR A C 1
ATOM 1358 O O . TYR A 1 166 ? -14.212 7.068 -5.001 1.00 98.38 166 TYR A O 1
ATOM 1366 N N . ASP A 1 167 ? -12.029 7.375 -4.555 1.00 98.12 167 ASP A N 1
ATOM 1367 C CA . ASP A 1 167 ? -11.592 6.322 -5.490 1.00 98.12 167 ASP A CA 1
ATOM 1368 C C . ASP A 1 167 ? -12.051 4.941 -5.033 1.00 98.12 167 ASP A C 1
ATOM 1370 O O . ASP A 1 167 ? -12.678 4.202 -5.789 1.00 98.12 167 ASP A O 1
ATOM 1374 N N . LEU A 1 168 ? -11.753 4.576 -3.783 1.00 98.44 168 LEU A N 1
ATOM 1375 C CA . LEU A 1 168 ? -12.076 3.246 -3.270 1.00 98.44 168 LEU A CA 1
ATOM 1376 C C . LEU A 1 168 ? -13.586 2.952 -3.243 1.00 98.44 168 LEU A C 1
ATOM 1378 O O . LEU A 1 168 ? -13.956 1.846 -3.651 1.00 98.44 168 LEU A O 1
ATOM 1382 N N . PRO A 1 169 ? -14.476 3.882 -2.847 1.00 98.62 169 PRO A N 1
ATOM 1383 C CA . PRO A 1 169 ? -15.913 3.699 -3.025 1.00 98.62 169 PRO A CA 1
ATOM 1384 C C . PRO A 1 169 ? -16.300 3.425 -4.482 1.00 98.62 169 PRO A C 1
ATOM 1386 O O . PRO A 1 169 ? -16.888 2.380 -4.746 1.00 98.62 169 PRO A O 1
ATOM 1389 N N . ALA A 1 170 ? -15.886 4.278 -5.427 1.00 98.50 170 ALA A N 1
ATOM 1390 C CA . ALA A 1 170 ? -16.251 4.142 -6.838 1.00 98.50 170 ALA A CA 1
ATOM 1391 C C . ALA A 1 170 ? -15.746 2.824 -7.453 1.00 98.50 170 ALA A C 1
ATOM 1393 O O . ALA A 1 170 ? -16.491 2.111 -8.128 1.00 98.50 170 ALA A O 1
ATOM 1394 N N . LEU A 1 171 ? -14.490 2.462 -7.174 1.00 98.56 171 LEU A N 1
ATOM 1395 C CA . LEU A 1 171 ? -13.885 1.209 -7.625 1.00 98.56 171 LEU A CA 1
ATOM 1396 C C . LEU A 1 171 ? -14.614 -0.005 -7.049 1.00 98.56 171 LEU A C 1
ATOM 1398 O O . LEU A 1 171 ? -14.921 -0.950 -7.776 1.00 98.56 171 LEU A O 1
ATOM 1402 N N . THR A 1 172 ? -14.886 0.002 -5.743 1.00 98.50 172 THR A N 1
ATOM 1403 C CA . THR A 1 172 ? -15.525 -1.148 -5.099 1.00 98.50 172 THR A CA 1
ATOM 1404 C C . THR A 1 172 ? -16.976 -1.305 -5.527 1.00 98.50 172 THR A C 1
ATOM 1406 O O . THR A 1 172 ? -17.350 -2.432 -5.826 1.00 98.50 172 THR A O 1
ATOM 1409 N N . ASP A 1 173 ? -17.743 -0.224 -5.681 1.00 98.38 173 ASP A N 1
ATOM 1410 C CA . ASP A 1 173 ? -19.108 -0.264 -6.225 1.00 98.38 173 ASP A CA 1
ATOM 1411 C C . ASP A 1 173 ? -19.155 -0.802 -7.652 1.00 98.38 173 ASP A C 1
ATOM 1413 O O . ASP A 1 173 ? -19.999 -1.637 -7.992 1.00 98.38 173 ASP A O 1
ATOM 1417 N N . TYR A 1 174 ? -18.234 -0.344 -8.503 1.00 98.38 174 TYR A N 1
ATOM 1418 C CA . TYR A 1 174 ? -18.141 -0.836 -9.869 1.00 98.38 174 TYR A CA 1
ATOM 1419 C C . TYR A 1 174 ? -17.903 -2.351 -9.879 1.00 98.38 174 TYR A C 1
ATOM 1421 O O . TYR A 1 174 ? -18.651 -3.101 -10.512 1.00 98.38 174 TYR A O 1
ATOM 1429 N N . ILE A 1 175 ? -16.910 -2.822 -9.121 1.00 98.19 175 ILE A N 1
ATOM 1430 C CA . ILE A 1 175 ? -16.536 -4.238 -9.080 1.00 98.19 175 ILE A CA 1
ATOM 1431 C C . ILE A 1 175 ? -17.637 -5.087 -8.436 1.00 98.19 175 ILE A C 1
ATOM 1433 O O . ILE A 1 175 ? -17.987 -6.134 -8.984 1.00 98.19 175 ILE A O 1
ATOM 1437 N N . THR A 1 176 ? -18.226 -4.671 -7.310 1.00 97.38 176 THR A N 1
ATOM 1438 C CA . THR A 1 176 ? -19.310 -5.429 -6.663 1.00 97.38 176 THR A CA 1
ATOM 1439 C C . THR A 1 176 ? -20.548 -5.502 -7.553 1.00 97.38 176 THR A C 1
ATOM 1441 O O . THR A 1 176 ? -21.188 -6.554 -7.627 1.00 97.38 176 THR A O 1
ATOM 1444 N N . LYS A 1 177 ? -20.866 -4.444 -8.313 1.00 96.88 177 LYS A N 1
ATOM 1445 C CA . LYS A 1 177 ? -21.978 -4.453 -9.274 1.00 96.88 177 LYS A CA 1
ATOM 1446 C C . LYS A 1 177 ? -21.747 -5.424 -10.431 1.00 96.88 177 LYS A C 1
ATOM 1448 O O . LYS A 1 177 ? -22.707 -6.095 -10.824 1.00 96.88 177 LYS A O 1
ATOM 1453 N N . GLN A 1 178 ? -20.521 -5.498 -10.952 1.00 95.00 178 GLN A N 1
AT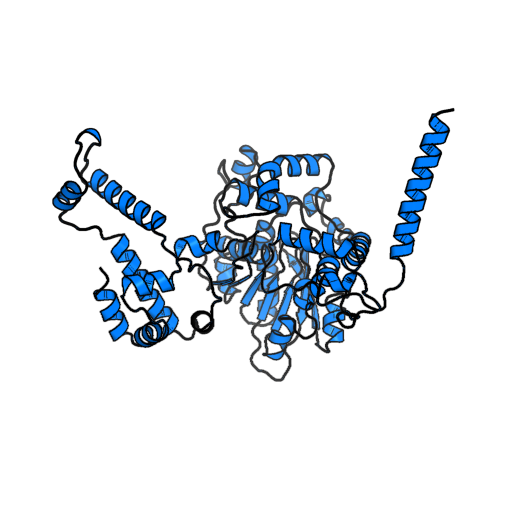OM 1454 C CA . GLN A 1 178 ? -20.139 -6.399 -12.048 1.00 95.00 178 GLN A CA 1
ATOM 1455 C C . GLN A 1 178 ? -20.074 -7.862 -11.595 1.00 95.00 178 GLN A C 1
ATOM 1457 O O . GLN A 1 178 ? -20.585 -8.754 -12.266 1.00 95.00 178 GLN A O 1
ATOM 1462 N N . THR A 1 179 ? -19.478 -8.113 -10.431 1.00 93.69 179 THR A N 1
ATOM 1463 C CA . THR A 1 179 ? -19.163 -9.471 -9.953 1.00 93.69 179 THR A CA 1
ATOM 1464 C C . THR A 1 179 ? -20.221 -10.062 -9.025 1.00 93.69 179 THR A C 1
ATOM 1466 O O . THR A 1 179 ? -20.191 -11.258 -8.747 1.00 93.69 179 THR A O 1
ATOM 1469 N N . LYS A 1 180 ? -21.154 -9.238 -8.526 1.00 94.31 180 LYS A N 1
ATOM 1470 C CA . LYS A 1 180 ? -22.163 -9.599 -7.512 1.00 94.31 180 LYS A CA 1
ATOM 1471 C C . LYS A 1 180 ? -21.562 -10.166 -6.219 1.00 94.31 180 LYS A C 1
ATOM 1473 O O . LYS A 1 180 ? -22.238 -10.877 -5.481 1.00 94.31 180 LYS A O 1
ATOM 1478 N N . SER A 1 181 ? -20.305 -9.836 -5.925 1.00 94.94 181 SER A N 1
ATOM 1479 C CA . SER A 1 181 ? -19.586 -10.297 -4.739 1.00 94.94 181 SER A CA 1
ATOM 1480 C C . SER A 1 181 ? -18.820 -9.151 -4.093 1.00 94.94 181 SER A C 1
ATOM 1482 O O . SER A 1 181 ? -18.290 -8.287 -4.784 1.00 94.94 181 SER A O 1
ATOM 1484 N N . LYS A 1 182 ? -18.697 -9.183 -2.760 1.00 96.62 182 LYS A N 1
ATOM 1485 C CA . LYS A 1 182 ? -17.814 -8.270 -2.020 1.00 96.62 182 LYS A CA 1
ATOM 1486 C C . LYS A 1 182 ? -16.360 -8.477 -2.429 1.00 96.62 182 LYS A C 1
ATOM 1488 O O . LYS A 1 182 ? -15.953 -9.614 -2.673 1.00 96.62 182 LYS A O 1
ATOM 1493 N N . VAL A 1 183 ? -15.579 -7.404 -2.420 1.00 98.25 183 VAL A N 1
ATOM 1494 C CA . VAL A 1 183 ? -14.171 -7.361 -2.834 1.00 98.25 183 VAL A CA 1
ATOM 1495 C C . VAL A 1 183 ? -13.240 -7.672 -1.663 1.00 98.25 183 VAL A C 1
ATOM 1497 O O . VAL A 1 183 ? -13.451 -7.211 -0.543 1.00 98.25 183 VAL A O 1
ATOM 1500 N N . ILE A 1 184 ? -12.181 -8.443 -1.903 1.00 97.94 184 ILE A N 1
ATOM 1501 C CA . ILE A 1 184 ? -11.023 -8.477 -1.003 1.00 97.94 184 ILE A CA 1
ATOM 1502 C C . ILE A 1 184 ? -10.037 -7.422 -1.505 1.00 97.94 184 ILE A C 1
ATOM 1504 O O . ILE A 1 184 ? -9.609 -7.465 -2.656 1.00 97.94 184 ILE A O 1
ATOM 1508 N N . PHE A 1 185 ? -9.694 -6.458 -0.658 1.00 98.56 185 PHE A N 1
ATOM 1509 C CA . PHE A 1 185 ? -8.787 -5.380 -1.039 1.00 98.56 185 PHE A CA 1
ATOM 1510 C C . PHE A 1 185 ? -7.346 -5.737 -0.676 1.00 98.56 185 PHE A C 1
ATOM 1512 O O . PHE A 1 185 ? -7.089 -6.156 0.450 1.00 98.56 185 PHE A O 1
ATOM 1519 N N . VAL A 1 186 ? -6.406 -5.532 -1.596 1.00 98.31 186 VAL A N 1
ATOM 1520 C CA . VAL A 1 186 ? -4.968 -5.707 -1.382 1.00 98.31 186 VAL A CA 1
ATOM 1521 C C . VAL A 1 186 ? -4.263 -4.379 -1.648 1.00 98.31 186 VAL A C 1
ATOM 1523 O O . VAL A 1 186 ? -4.176 -3.920 -2.784 1.00 98.31 186 VAL A O 1
ATOM 1526 N N . GLY A 1 187 ? -3.737 -3.753 -0.603 1.00 97.00 187 GLY A N 1
ATOM 1527 C CA . GLY A 1 187 ? -3.014 -2.488 -0.712 1.00 97.00 187 GLY A CA 1
ATOM 1528 C C . GLY A 1 187 ? -1.523 -2.675 -0.482 1.00 97.00 187 GLY A C 1
ATOM 1529 O O . GLY A 1 187 ? -1.134 -3.342 0.472 1.00 97.00 187 GLY A O 1
ATOM 1530 N N . HIS A 1 188 ? -0.677 -2.035 -1.286 1.00 95.44 188 HIS A N 1
ATOM 1531 C CA . HIS A 1 188 ? 0.744 -1.871 -0.965 1.00 95.44 188 HIS A CA 1
ATOM 1532 C C . HIS A 1 188 ? 1.026 -0.443 -0.490 1.00 95.44 188 HIS A C 1
ATOM 1534 O O . HIS A 1 188 ? 0.611 0.506 -1.149 1.00 95.44 188 HIS A O 1
ATOM 1540 N N . SER A 1 189 ? 1.746 -0.267 0.623 1.00 94.25 189 SER A N 1
ATOM 1541 C CA . SER A 1 189 ? 2.168 1.050 1.124 1.00 94.25 189 SER A CA 1
ATOM 1542 C C . SER A 1 189 ? 0.986 2.029 1.231 1.00 94.25 189 SER A C 1
ATOM 1544 O O . SER A 1 189 ? 0.021 1.735 1.940 1.00 94.25 189 SER A O 1
ATOM 1546 N N . MET A 1 190 ? 1.008 3.147 0.499 1.00 95.38 190 MET A N 1
ATOM 1547 C CA . MET A 1 190 ? -0.096 4.114 0.413 1.00 95.38 190 MET A CA 1
ATOM 1548 C C . MET A 1 190 ? -1.453 3.477 0.079 1.00 95.38 190 MET A C 1
ATOM 1550 O O . MET A 1 190 ? -2.461 3.904 0.637 1.00 95.38 190 MET A O 1
ATOM 1554 N N . GLY A 1 191 ? -1.498 2.440 -0.765 1.00 96.94 191 GLY A N 1
ATOM 1555 C CA . GLY A 1 191 ? -2.740 1.726 -1.069 1.00 96.94 191 GLY A CA 1
ATOM 1556 C C . GLY A 1 191 ? -3.376 1.107 0.182 1.00 96.94 191 GLY A C 1
ATOM 1557 O O . GLY A 1 191 ? -4.593 1.143 0.344 1.00 96.94 191 GLY A O 1
ATOM 1558 N N . SER A 1 192 ? -2.565 0.620 1.133 1.00 96.38 192 SER A N 1
ATOM 1559 C CA . SER A 1 192 ? -3.078 0.178 2.439 1.00 96.38 192 SER A CA 1
ATOM 1560 C C . SER A 1 192 ? -3.604 1.350 3.266 1.00 96.38 192 SER A C 1
ATOM 1562 O O . SER A 1 192 ? -4.677 1.247 3.855 1.00 96.38 192 SER A O 1
ATOM 1564 N N . THR A 1 193 ? -2.876 2.467 3.298 1.00 96.81 193 THR A N 1
ATOM 1565 C CA . THR A 1 193 ? -3.268 3.678 4.035 1.00 96.81 193 THR A CA 1
ATOM 1566 C C . THR A 1 193 ? -4.622 4.205 3.563 1.00 96.81 193 THR A C 1
ATOM 1568 O O . THR A 1 193 ? -5.512 4.430 4.383 1.00 96.81 193 THR A O 1
ATOM 1571 N N . ALA A 1 194 ? -4.816 4.314 2.246 1.00 98.06 194 ALA A N 1
ATOM 1572 C CA . ALA A 1 194 ? -6.086 4.720 1.649 1.00 98.06 194 ALA A CA 1
ATOM 1573 C C . ALA A 1 194 ? -7.228 3.761 2.027 1.00 98.06 194 ALA A C 1
ATOM 1575 O O . ALA A 1 194 ? -8.333 4.209 2.328 1.00 98.06 194 ALA A O 1
ATOM 1576 N N . SER A 1 195 ? -6.962 2.451 2.102 1.00 98.06 195 SER A N 1
ATOM 1577 C CA . SER A 1 195 ? -7.973 1.469 2.520 1.00 98.06 195 SER A CA 1
ATOM 1578 C C . SER A 1 195 ? -8.424 1.626 3.972 1.00 98.06 195 SER A C 1
ATOM 1580 O O . SER A 1 195 ? -9.592 1.392 4.281 1.00 98.06 195 SER A O 1
ATOM 1582 N N . TYR A 1 196 ? -7.534 2.075 4.863 1.00 97.88 196 TYR A N 1
ATOM 1583 C CA . TYR A 1 196 ? -7.902 2.384 6.244 1.00 97.88 196 TYR A CA 1
ATOM 1584 C C . TYR A 1 196 ? -8.756 3.641 6.318 1.00 97.88 196 TYR A C 1
ATOM 1586 O O . TYR A 1 196 ? -9.765 3.638 7.016 1.00 97.88 196 TYR A O 1
ATOM 1594 N N . VAL A 1 197 ? -8.403 4.683 5.556 1.00 98.44 197 VAL A N 1
ATOM 1595 C CA . VAL A 1 197 ? -9.246 5.879 5.433 1.00 98.44 197 VAL A CA 1
ATOM 1596 C C . VAL A 1 197 ? -10.634 5.496 4.926 1.00 98.44 197 VAL A C 1
ATOM 1598 O O . VAL A 1 197 ? -11.624 5.890 5.532 1.00 98.44 197 VAL A O 1
ATOM 1601 N N . TYR A 1 198 ? -10.721 4.678 3.876 1.00 98.56 198 TYR A N 1
ATOM 1602 C CA . TYR A 1 198 ? -11.993 4.203 3.332 1.00 98.56 198 TYR A CA 1
ATOM 1603 C C . TYR A 1 198 ? -12.837 3.465 4.382 1.00 98.56 198 TYR A C 1
ATOM 1605 O O . TYR A 1 198 ? -14.007 3.788 4.586 1.00 98.56 198 TYR A O 1
ATOM 1613 N N . ALA A 1 199 ? -12.230 2.520 5.103 1.00 97.94 199 ALA A N 1
ATOM 1614 C CA . ALA A 1 199 ? -12.914 1.737 6.129 1.00 97.94 199 ALA A CA 1
ATOM 1615 C C . ALA A 1 199 ? -13.371 2.561 7.349 1.00 97.94 199 ALA A C 1
ATOM 1617 O O . ALA A 1 199 ? -14.276 2.130 8.063 1.00 97.94 199 ALA A O 1
ATOM 1618 N N . ILE A 1 200 ? -12.762 3.724 7.596 1.00 97.56 200 ILE A N 1
ATOM 1619 C CA . ILE A 1 200 ? -13.113 4.634 8.696 1.00 97.56 200 ILE A CA 1
ATOM 1620 C C . ILE A 1 200 ? -14.159 5.654 8.232 1.00 97.56 200 ILE A C 1
ATOM 1622 O O . ILE A 1 200 ? -15.251 5.731 8.789 1.00 97.56 200 ILE A O 1
ATOM 1626 N N . GLU A 1 201 ? -13.849 6.414 7.185 1.00 97.75 201 GLU A N 1
ATOM 1627 C CA . GLU A 1 201 ? -14.638 7.571 6.742 1.00 97.75 201 GLU A CA 1
ATOM 1628 C C . GLU A 1 201 ? -15.889 7.167 5.952 1.00 97.75 201 GLU A C 1
ATOM 1630 O O . GLU A 1 201 ? -16.887 7.883 5.946 1.00 97.75 201 GLU A O 1
ATOM 1635 N N . LYS A 1 202 ? -15.864 6.002 5.295 1.00 97.81 202 LYS A N 1
ATOM 1636 C CA . LYS A 1 202 ? -16.997 5.443 4.543 1.00 97.81 202 LYS A CA 1
ATOM 1637 C C . LYS A 1 202 ? -17.374 4.064 5.093 1.00 97.81 202 LYS A C 1
ATOM 1639 O O . LYS A 1 202 ? -17.700 3.151 4.338 1.00 97.81 202 LYS A O 1
ATOM 1644 N N . LYS A 1 203 ? -17.342 3.910 6.421 1.00 97.00 203 LYS A N 1
ATOM 1645 C CA . LYS A 1 203 ? -17.478 2.629 7.134 1.00 97.00 203 LYS A CA 1
ATOM 1646 C C . LYS A 1 203 ? -18.599 1.721 6.618 1.00 97.00 203 LYS A C 1
ATOM 1648 O O . LYS A 1 203 ? -18.317 0.606 6.193 1.00 97.00 203 LYS A O 1
ATOM 1653 N N . THR A 1 204 ? -19.848 2.189 6.610 1.00 97.88 204 THR A N 1
ATOM 1654 C CA . THR A 1 204 ? -21.004 1.378 6.175 1.00 97.88 204 THR A CA 1
ATOM 1655 C C . THR A 1 204 ? -20.859 0.915 4.726 1.00 97.88 204 THR A C 1
ATOM 1657 O O . THR A 1 204 ? -21.168 -0.224 4.384 1.00 97.88 204 THR A O 1
ATOM 1660 N N . HIS A 1 205 ? -20.349 1.794 3.865 1.00 98.38 205 HIS A N 1
ATOM 1661 C CA . HIS A 1 205 ? -20.097 1.480 2.466 1.00 98.38 205 HIS A CA 1
ATOM 1662 C C . HIS A 1 205 ? -18.995 0.420 2.321 1.00 98.38 205 HIS A C 1
ATOM 1664 O O . HIS A 1 205 ? -19.167 -0.568 1.607 1.00 98.38 205 HIS A O 1
ATOM 1670 N N . ALA A 1 206 ? -17.894 0.577 3.059 1.00 98.19 206 ALA A N 1
ATOM 1671 C CA . ALA A 1 206 ? -16.800 -0.383 3.096 1.00 98.19 206 ALA A CA 1
ATOM 1672 C C . ALA A 1 206 ? -17.254 -1.752 3.632 1.00 98.19 206 ALA A C 1
ATOM 1674 O O . ALA A 1 206 ? -16.917 -2.773 3.045 1.00 98.19 206 ALA A O 1
ATOM 1675 N N . GLU A 1 207 ? -18.070 -1.806 4.686 1.00 96.75 207 GLU A N 1
ATOM 1676 C CA . GLU A 1 207 ? -18.627 -3.055 5.231 1.00 96.75 207 GLU A CA 1
ATOM 1677 C C . GLU A 1 207 ? -19.532 -3.787 4.229 1.00 96.75 207 GLU A C 1
ATOM 1679 O O . GLU A 1 207 ? -19.554 -5.023 4.183 1.00 96.75 207 GLU A O 1
ATOM 1684 N N . ASN A 1 208 ? -20.263 -3.044 3.398 1.00 97.56 208 ASN A N 1
ATOM 1685 C CA . ASN A 1 208 ? -21.143 -3.610 2.380 1.00 97.56 208 ASN A CA 1
ATOM 1686 C C . ASN A 1 208 ? -20.383 -4.108 1.151 1.00 97.56 208 ASN A C 1
ATOM 1688 O O . ASN A 1 208 ? -20.756 -5.141 0.596 1.00 97.56 208 ASN A O 1
ATOM 1692 N N . ASN A 1 209 ? -19.301 -3.433 0.768 1.00 98.31 209 ASN A N 1
ATOM 1693 C CA . ASN A 1 209 ? -18.582 -3.725 -0.468 1.00 98.31 209 ASN A CA 1
ATOM 1694 C C . ASN A 1 209 ? -17.294 -4.540 -0.275 1.00 98.31 209 ASN A C 1
ATOM 1696 O O . ASN A 1 209 ? -16.843 -5.190 -1.218 1.00 98.31 209 ASN A O 1
ATOM 1700 N N . LEU A 1 210 ? -16.713 -4.569 0.928 1.00 97.94 210 LEU A N 1
ATOM 1701 C CA . LEU A 1 210 ? -15.477 -5.292 1.225 1.00 97.94 210 LEU A CA 1
ATOM 1702 C C . LEU A 1 210 ? -15.709 -6.535 2.085 1.00 97.94 210 LEU A C 1
ATOM 1704 O O . LEU A 1 210 ? -16.537 -6.574 2.993 1.00 97.94 210 LEU A O 1
ATOM 1708 N N . LYS A 1 211 ? -14.912 -7.566 1.811 1.00 96.12 211 LYS A N 1
ATOM 1709 C CA . LYS A 1 211 ? -14.821 -8.793 2.610 1.00 96.12 211 LYS A CA 1
ATOM 1710 C C . LYS A 1 211 ? -13.666 -8.748 3.611 1.00 96.12 211 LYS A C 1
ATOM 1712 O O . LYS A 1 211 ? -13.719 -9.425 4.633 1.00 96.12 211 LYS A O 1
ATOM 1717 N N . GLY A 1 212 ? -12.631 -7.965 3.319 1.00 94.00 212 GLY A N 1
ATOM 1718 C CA . GLY A 1 212 ? -11.452 -7.809 4.162 1.00 94.00 212 GLY A CA 1
ATOM 1719 C C . GLY A 1 212 ? -10.347 -7.018 3.474 1.00 94.00 212 GLY A C 1
ATOM 1720 O O . GLY A 1 212 ? -10.405 -6.770 2.267 1.00 94.00 212 GLY A O 1
ATOM 1721 N N . LEU A 1 213 ? -9.346 -6.643 4.266 1.00 95.94 213 LEU A N 1
ATOM 1722 C CA . LEU A 1 213 ? -8.173 -5.888 3.844 1.00 95.94 213 LEU A CA 1
ATOM 1723 C C . LEU A 1 213 ? -6.922 -6.765 3.958 1.00 95.94 213 LEU A C 1
ATOM 1725 O O . LEU A 1 213 ? -6.699 -7.422 4.974 1.00 95.94 213 LEU A O 1
ATOM 1729 N N . VAL A 1 214 ? -6.085 -6.750 2.930 1.00 95.75 214 VAL A N 1
ATOM 1730 C CA . VAL A 1 214 ? -4.747 -7.338 2.910 1.00 95.75 214 VAL A CA 1
ATOM 1731 C C . VAL A 1 214 ? -3.765 -6.198 2.697 1.00 95.75 214 VAL A C 1
ATOM 1733 O O . VAL A 1 214 ? -3.736 -5.564 1.647 1.00 95.75 214 VAL A O 1
ATOM 1736 N N . SER A 1 215 ? -2.968 -5.914 3.711 1.00 94.62 215 SER A N 1
ATOM 1737 C CA . SER A 1 215 ? -2.126 -4.730 3.757 1.00 94.62 215 SER A CA 1
ATOM 1738 C C . SER A 1 215 ? -0.661 -5.128 3.716 1.00 94.62 215 SER A C 1
ATOM 1740 O O . SER A 1 215 ? -0.138 -5.719 4.662 1.00 94.62 215 SER A O 1
ATOM 1742 N N . LEU A 1 216 ? -0.004 -4.801 2.606 1.00 92.88 216 LEU A N 1
ATOM 1743 C CA . LEU A 1 216 ? 1.411 -5.045 2.356 1.00 92.88 216 LEU A CA 1
ATOM 1744 C C . LEU A 1 216 ? 2.199 -3.765 2.647 1.00 92.88 216 LEU A C 1
ATOM 1746 O O . LEU A 1 216 ? 1.993 -2.751 1.984 1.00 92.88 216 LEU A O 1
ATOM 1750 N N . ALA A 1 217 ? 3.090 -3.809 3.636 1.00 92.00 217 ALA A N 1
ATOM 1751 C CA . ALA A 1 217 ? 3.881 -2.671 4.110 1.00 92.00 217 ALA A CA 1
ATOM 1752 C C . ALA A 1 217 ? 3.040 -1.398 4.384 1.00 92.00 217 ALA A C 1
ATOM 1754 O O . ALA A 1 217 ? 3.334 -0.341 3.827 1.00 92.00 217 ALA A O 1
ATOM 1755 N N . PRO A 1 218 ? 1.954 -1.464 5.184 1.00 91.19 218 PRO A N 1
ATOM 1756 C CA . PRO A 1 218 ? 1.042 -0.333 5.378 1.00 91.19 218 PRO A CA 1
ATOM 1757 C C . PRO A 1 218 ? 1.730 0.908 5.959 1.00 91.19 218 PRO A C 1
ATOM 1759 O O . PRO A 1 218 ? 2.509 0.788 6.892 1.00 91.19 218 PRO A O 1
ATOM 1762 N N . ALA A 1 219 ? 1.404 2.113 5.491 1.00 87.06 219 ALA A N 1
ATOM 1763 C CA . ALA A 1 219 ? 2.016 3.357 5.978 1.00 87.06 219 ALA A CA 1
ATOM 1764 C C . ALA A 1 219 ? 0.995 4.218 6.748 1.00 87.06 219 ALA A C 1
ATOM 1766 O O . ALA A 1 219 ? 0.509 5.222 6.233 1.00 87.06 219 ALA A O 1
ATOM 1767 N N . ALA A 1 220 ? 0.603 3.784 7.952 1.00 84.81 220 ALA A N 1
ATOM 1768 C CA . ALA A 1 220 ? -0.379 4.493 8.788 1.00 84.81 220 ALA A CA 1
ATOM 1769 C C . ALA A 1 220 ? 0.298 5.322 9.889 1.00 84.81 220 ALA A C 1
ATOM 1771 O O . ALA A 1 220 ? 0.188 6.543 9.908 1.00 84.81 220 ALA A O 1
ATOM 1772 N N . TYR A 1 221 ? 1.047 4.655 10.770 1.00 82.94 221 TYR A N 1
ATOM 1773 C CA . TYR A 1 221 ? 1.938 5.302 11.730 1.00 82.94 221 TYR A CA 1
ATOM 1774 C C . TYR A 1 221 ? 3.365 5.217 11.198 1.00 82.94 221 TYR A C 1
ATOM 1776 O O . TYR A 1 221 ? 3.800 4.146 10.783 1.00 82.94 221 TYR A O 1
ATOM 1784 N N . MET A 1 222 ? 4.067 6.348 11.183 1.00 84.19 222 MET A N 1
ATOM 1785 C CA . MET A 1 222 ? 5.390 6.486 10.563 1.00 84.19 222 MET A CA 1
ATOM 1786 C C . MET A 1 222 ? 6.452 6.988 11.556 1.00 84.19 222 MET A C 1
ATOM 1788 O O . MET A 1 222 ? 7.455 7.578 11.152 1.00 84.19 222 MET A O 1
ATOM 1792 N N . GLU A 1 223 ? 6.261 6.744 12.858 1.00 80.81 223 GLU A N 1
ATOM 1793 C CA . GLU A 1 223 ? 7.169 7.183 13.932 1.00 80.81 223 GLU A CA 1
ATOM 1794 C C . GLU A 1 223 ? 8.576 6.588 13.781 1.00 80.81 223 GLU A C 1
ATOM 1796 O O . GLU A 1 223 ? 9.583 7.265 14.004 1.00 80.81 223 GLU A O 1
ATOM 1801 N N . HIS A 1 224 ? 8.665 5.314 13.392 1.00 80.56 224 HIS A N 1
ATOM 1802 C CA . HIS A 1 224 ? 9.932 4.589 13.315 1.00 80.56 224 HIS A CA 1
ATOM 1803 C C . HIS A 1 224 ? 10.530 4.552 11.902 1.00 80.56 224 HIS A C 1
ATOM 1805 O O . HIS A 1 224 ? 11.414 3.729 11.635 1.00 80.56 224 HIS A O 1
ATOM 1811 N N . THR A 1 225 ? 10.092 5.462 11.029 1.00 83.81 225 THR A N 1
ATOM 1812 C CA . THR A 1 225 ? 10.623 5.644 9.673 1.00 83.81 225 THR A CA 1
ATOM 1813 C C . THR A 1 225 ? 12.133 5.912 9.696 1.00 83.81 225 THR A C 1
ATOM 1815 O O . THR A 1 225 ? 12.668 6.584 10.584 1.00 83.81 225 THR A O 1
ATOM 1818 N N . GLN A 1 226 ? 12.850 5.371 8.715 1.00 85.12 226 GLN A N 1
ATOM 1819 C CA . GLN A 1 226 ? 14.302 5.467 8.550 1.00 85.12 226 GLN A CA 1
ATOM 1820 C C . GLN A 1 226 ? 14.661 5.995 7.151 1.00 85.12 226 GLN A C 1
ATOM 1822 O O . GLN A 1 226 ? 13.793 6.331 6.349 1.00 85.12 226 GLN A O 1
ATOM 1827 N N . GLY A 1 227 ? 15.962 6.097 6.867 1.00 84.12 227 GLY A N 1
ATOM 1828 C CA . GLY A 1 227 ? 16.463 6.436 5.534 1.00 84.12 227 GLY A CA 1
ATOM 1829 C C . GLY A 1 227 ? 16.050 7.827 5.052 1.00 84.12 227 GLY A C 1
ATOM 1830 O O . GLY A 1 227 ? 16.038 8.789 5.828 1.00 84.12 227 GLY A O 1
ATOM 1831 N N . PHE A 1 228 ? 15.730 7.913 3.760 1.00 81.88 228 PHE A N 1
ATOM 1832 C CA . PHE A 1 228 ? 15.364 9.151 3.072 1.00 81.88 228 PHE A CA 1
ATOM 1833 C C . PHE A 1 228 ? 14.211 9.891 3.761 1.00 81.88 228 PHE A C 1
ATOM 1835 O O . PHE A 1 228 ? 14.342 11.069 4.097 1.00 81.88 228 PHE A O 1
ATOM 1842 N N . PHE A 1 229 ? 13.111 9.188 4.042 1.00 81.69 229 PHE A N 1
ATOM 1843 C CA . PHE A 1 229 ? 11.883 9.786 4.569 1.00 81.69 229 PHE A CA 1
ATOM 1844 C C . PHE A 1 229 ? 12.058 10.407 5.958 1.00 81.69 229 PHE A C 1
ATOM 1846 O O . PHE A 1 229 ? 11.503 11.470 6.226 1.00 81.69 229 PHE A O 1
ATOM 1853 N N . LYS A 1 230 ? 12.915 9.832 6.812 1.00 84.06 230 LYS A N 1
ATOM 1854 C CA . LYS A 1 230 ? 13.257 10.426 8.115 1.00 84.06 230 LYS A CA 1
ATOM 1855 C C . LYS A 1 230 ? 13.957 11.784 7.984 1.00 84.06 230 LYS A C 1
ATOM 1857 O O . LYS A 1 230 ? 13.796 12.642 8.847 1.00 84.06 230 LYS A O 1
ATOM 1862 N N . PHE A 1 231 ? 14.759 11.972 6.936 1.00 80.75 231 PHE A N 1
ATOM 1863 C CA . PHE A 1 231 ? 15.489 13.220 6.713 1.00 80.75 231 PHE A CA 1
ATOM 1864 C C . PHE A 1 231 ? 14.611 14.306 6.084 1.00 80.75 231 PHE A C 1
ATOM 1866 O O . PHE A 1 231 ? 14.733 15.476 6.450 1.00 80.75 231 PHE A O 1
ATOM 1873 N N . ILE A 1 232 ? 13.746 13.929 5.137 1.00 78.62 232 ILE A N 1
ATOM 1874 C CA . ILE A 1 232 ? 12.898 14.888 4.418 1.00 78.62 232 ILE A CA 1
ATOM 1875 C C . ILE A 1 232 ? 11.598 15.227 5.152 1.00 78.62 232 ILE A C 1
ATOM 1877 O O . ILE A 1 232 ? 11.123 16.348 5.005 1.00 78.62 232 ILE A O 1
ATOM 1881 N N . GLY A 1 233 ? 11.058 14.317 5.971 1.00 79.94 233 GLY A N 1
ATOM 1882 C CA . GLY A 1 233 ? 9.784 14.498 6.678 1.00 79.94 233 GLY A CA 1
ATOM 1883 C C . GLY A 1 233 ? 9.695 15.818 7.456 1.00 79.94 233 GLY A C 1
ATOM 1884 O O . GLY A 1 233 ? 8.791 16.597 7.185 1.00 79.94 233 GLY A O 1
ATOM 1885 N N . PRO A 1 234 ? 10.668 16.163 8.322 1.00 78.94 234 PRO A N 1
ATOM 1886 C CA . PRO A 1 234 ? 10.650 17.433 9.062 1.00 78.94 234 PRO A CA 1
ATOM 1887 C C . PRO A 1 234 ? 10.813 18.697 8.201 1.00 78.94 234 PRO A C 1
ATOM 1889 O O . PRO A 1 234 ? 10.603 19.801 8.686 1.00 78.94 234 PRO A O 1
ATOM 1892 N N . LYS A 1 235 ? 11.248 18.568 6.941 1.00 81.50 235 LYS A N 1
ATOM 1893 C CA . LYS A 1 235 ? 11.438 19.693 6.002 1.00 81.50 235 LYS A CA 1
ATOM 1894 C C . LYS A 1 235 ? 10.278 19.836 5.022 1.00 81.50 235 LYS A C 1
ATOM 1896 O O . LYS A 1 235 ? 10.339 20.648 4.101 1.00 81.50 235 LYS A O 1
ATOM 1901 N N . ASN A 1 236 ? 9.260 19.006 5.187 1.00 80.62 236 ASN A N 1
ATOM 1902 C CA . ASN A 1 236 ? 8.180 18.836 4.242 1.00 80.62 236 ASN A CA 1
ATOM 1903 C C . ASN A 1 236 ? 7.396 20.128 3.977 1.00 80.62 236 ASN A C 1
ATOM 1905 O O . ASN A 1 236 ? 7.040 20.383 2.834 1.00 80.62 236 ASN A O 1
ATOM 1909 N N . GLU A 1 237 ? 7.203 20.972 4.991 1.00 79.31 237 GLU A N 1
ATOM 1910 C CA . GLU A 1 237 ? 6.520 22.267 4.845 1.00 79.31 237 GLU A CA 1
ATOM 1911 C C . GLU A 1 237 ? 7.252 23.192 3.880 1.00 79.31 237 GLU A C 1
ATOM 1913 O O . GLU A 1 237 ? 6.683 23.658 2.899 1.00 79.31 237 GLU A O 1
ATOM 1918 N N . TRP A 1 238 ? 8.555 23.369 4.098 1.00 83.00 238 TRP A N 1
ATOM 1919 C CA . TRP A 1 238 ? 9.380 24.185 3.219 1.00 83.00 238 TRP A CA 1
ATOM 1920 C C . TRP A 1 238 ? 9.372 23.658 1.777 1.00 83.00 238 TRP A C 1
ATOM 1922 O O . TRP A 1 238 ? 9.302 24.445 0.835 1.00 83.00 238 TRP A O 1
ATOM 1932 N N . ILE A 1 239 ? 9.413 22.331 1.597 1.00 81.56 239 ILE A N 1
ATOM 1933 C CA . ILE A 1 239 ? 9.336 21.702 0.270 1.00 81.56 239 ILE A CA 1
ATOM 1934 C C . ILE A 1 239 ? 7.981 22.002 -0.378 1.00 81.56 239 ILE A C 1
ATOM 1936 O O . ILE A 1 239 ? 7.942 22.415 -1.535 1.00 81.56 239 ILE A O 1
ATOM 1940 N N . TRP A 1 240 ? 6.887 21.823 0.361 1.00 84.00 240 TRP A N 1
ATOM 1941 C CA . TRP A 1 240 ? 5.525 22.056 -0.110 1.00 84.00 240 TRP A CA 1
ATOM 1942 C C . TRP A 1 240 ? 5.305 23.511 -0.531 1.00 84.00 240 TRP A C 1
ATOM 1944 O O . TRP A 1 240 ? 4.922 23.756 -1.677 1.00 84.00 240 TRP A O 1
ATOM 1954 N N . ASP A 1 241 ? 5.648 24.474 0.324 1.00 85.69 241 ASP A N 1
ATOM 1955 C CA . ASP A 1 241 ? 5.495 25.904 0.037 1.00 85.69 241 ASP A CA 1
ATOM 1956 C C . ASP A 1 241 ? 6.352 26.343 -1.150 1.00 85.69 241 ASP A C 1
ATOM 1958 O O . ASP A 1 241 ? 5.892 27.073 -2.033 1.00 85.69 241 ASP A O 1
ATOM 1962 N N . PHE A 1 242 ? 7.597 25.859 -1.215 1.00 85.50 242 PHE A N 1
ATOM 1963 C CA . PHE A 1 242 ? 8.473 26.117 -2.350 1.00 85.50 242 PHE A CA 1
ATOM 1964 C C . PHE A 1 242 ? 7.875 25.569 -3.649 1.00 85.50 242 PHE A C 1
ATOM 1966 O O . PHE A 1 242 ? 7.814 26.294 -4.641 1.00 85.50 242 PHE A O 1
ATOM 1973 N N . THR A 1 243 ? 7.403 24.318 -3.642 1.00 85.12 243 THR A N 1
ATOM 1974 C CA . THR A 1 243 ? 6.842 23.664 -4.834 1.00 85.12 243 THR A CA 1
ATOM 1975 C C . THR A 1 243 ? 5.574 24.352 -5.326 1.00 85.12 243 THR A C 1
ATOM 1977 O O . THR A 1 243 ? 5.474 24.625 -6.520 1.00 85.12 243 THR A O 1
ATOM 1980 N N . LYS A 1 244 ? 4.680 24.771 -4.421 1.00 84.56 244 LYS A N 1
ATOM 1981 C CA . LYS A 1 244 ? 3.531 25.616 -4.767 1.00 84.56 244 LYS A CA 1
ATOM 1982 C C . LYS A 1 244 ? 3.947 26.940 -5.393 1.00 84.56 244 LYS A C 1
ATOM 1984 O O . LYS A 1 244 ? 3.416 27.320 -6.430 1.00 84.56 244 LYS A O 1
ATOM 1989 N N . LYS A 1 245 ? 4.920 27.635 -4.796 1.00 87.12 245 LYS A N 1
ATOM 1990 C CA . LYS A 1 245 ? 5.363 28.956 -5.264 1.00 87.12 245 LYS A CA 1
ATOM 1991 C C . LYS A 1 245 ? 5.918 28.931 -6.690 1.00 87.12 245 LYS A C 1
ATOM 1993 O O . LYS A 1 245 ? 5.795 29.921 -7.404 1.00 87.12 245 LYS A O 1
ATOM 1998 N N . ILE A 1 246 ? 6.536 27.823 -7.095 1.00 88.06 246 ILE A N 1
ATOM 1999 C CA . ILE A 1 246 ? 7.061 27.642 -8.456 1.00 88.06 246 ILE A CA 1
ATOM 2000 C C . ILE A 1 246 ? 6.065 26.955 -9.407 1.00 88.06 246 ILE A C 1
ATOM 2002 O O . ILE A 1 246 ? 6.449 26.633 -10.528 1.00 88.06 246 ILE A O 1
ATOM 2006 N N . GLY A 1 247 ? 4.822 26.704 -8.976 1.00 86.12 247 GLY A N 1
ATOM 2007 C CA . GLY A 1 247 ? 3.792 26.039 -9.783 1.00 86.12 247 GLY A CA 1
ATOM 2008 C C . GLY A 1 247 ? 4.045 24.546 -10.027 1.00 86.12 247 GLY A C 1
ATOM 2009 O O . GLY A 1 247 ? 3.602 23.999 -11.029 1.00 86.12 247 GLY A O 1
ATOM 2010 N N . CYS A 1 248 ? 4.797 23.875 -9.150 1.00 86.88 248 CYS A N 1
ATOM 2011 C CA . CYS A 1 248 ? 5.072 22.443 -9.234 1.00 86.88 248 CYS A CA 1
ATOM 2012 C C . CYS A 1 248 ? 4.124 21.676 -8.305 1.00 86.88 248 CYS A C 1
ATOM 2014 O O . CYS A 1 248 ? 4.373 21.567 -7.105 1.00 86.88 248 CYS A O 1
ATOM 2016 N N . TYR A 1 249 ? 3.035 21.137 -8.854 1.00 87.12 249 TYR A N 1
ATOM 2017 C CA . TYR A 1 249 ? 1.994 20.467 -8.062 1.00 87.12 249 TYR A CA 1
ATOM 2018 C C . TYR A 1 249 ? 2.102 18.935 -8.044 1.00 87.12 249 TYR A C 1
ATOM 2020 O O . TYR A 1 249 ? 1.469 18.277 -7.216 1.00 87.12 249 TYR A O 1
ATOM 2028 N N . ALA A 1 250 ? 2.956 18.353 -8.890 1.00 87.56 250 ALA A N 1
ATOM 2029 C CA . ALA A 1 250 ? 3.210 16.918 -8.911 1.00 87.56 250 ALA A CA 1
ATOM 2030 C C . ALA A 1 250 ? 4.649 16.563 -9.275 1.00 87.56 250 ALA A C 1
ATOM 2032 O O . ALA A 1 250 ? 5.294 17.195 -10.112 1.00 87.56 250 ALA A O 1
ATOM 2033 N N . VAL A 1 251 ? 5.119 15.453 -8.711 1.00 81.31 251 VAL A N 1
ATOM 2034 C CA . VAL A 1 251 ? 6.292 14.739 -9.210 1.00 81.31 251 VAL A CA 1
ATOM 2035 C C . VAL A 1 251 ? 5.835 13.904 -10.401 1.00 81.31 251 VAL A C 1
ATOM 2037 O O . VAL A 1 251 ? 5.503 12.729 -10.262 1.00 81.31 251 VAL A O 1
ATOM 2040 N N . SER A 1 252 ? 5.765 14.534 -11.574 1.00 65.94 252 SER A N 1
ATOM 2041 C CA . SER A 1 252 ? 5.417 13.851 -12.820 1.00 65.94 252 SER A CA 1
ATOM 2042 C C . SER A 1 252 ? 6.665 13.407 -13.583 1.00 65.94 252 SER A C 1
ATOM 2044 O O . SER A 1 252 ? 7.608 14.171 -13.843 1.00 65.94 252 SER A O 1
ATOM 2046 N N . ASN A 1 253 ? 6.658 12.130 -13.950 1.00 54.88 253 ASN A N 1
ATOM 2047 C CA . ASN A 1 253 ? 7.685 11.494 -14.747 1.00 54.88 253 ASN A CA 1
ATOM 2048 C C . ASN A 1 253 ? 7.109 11.250 -16.145 1.00 54.88 253 ASN A C 1
ATOM 2050 O O . ASN A 1 253 ? 6.386 10.280 -16.364 1.00 54.88 253 ASN A O 1
ATOM 2054 N N . THR A 1 254 ? 7.394 12.147 -17.093 1.00 60.00 254 THR A N 1
ATOM 2055 C CA . THR A 1 254 ? 7.025 11.927 -18.497 1.00 60.00 254 THR A CA 1
ATOM 2056 C C . THR A 1 254 ? 7.638 10.617 -19.000 1.00 60.00 254 THR A C 1
ATOM 2058 O O . THR A 1 254 ? 8.695 10.191 -18.524 1.00 60.00 254 THR A O 1
ATOM 2061 N N . TYR A 1 255 ? 7.002 9.975 -19.984 1.00 56.56 255 TYR A N 1
ATOM 2062 C CA . TYR A 1 255 ? 7.479 8.730 -20.609 1.00 56.56 255 TYR A CA 1
ATOM 2063 C C . TYR A 1 255 ? 8.994 8.752 -20.915 1.00 56.56 255 TYR A C 1
ATOM 2065 O O . TYR A 1 255 ? 9.720 7.798 -20.632 1.00 56.56 255 TYR A O 1
ATOM 2073 N N . THR A 1 256 ? 9.503 9.892 -21.386 1.00 51.44 256 THR A N 1
ATOM 2074 C CA . THR A 1 256 ? 10.920 10.139 -21.692 1.00 51.44 256 THR A CA 1
ATOM 2075 C C . THR A 1 256 ? 11.839 10.015 -20.476 1.00 51.44 256 THR A C 1
ATOM 2077 O O . THR A 1 256 ? 12.925 9.447 -20.568 1.00 51.44 256 THR A O 1
ATOM 2080 N N . LYS A 1 257 ? 11.415 10.517 -19.315 1.00 58.50 257 LYS A N 1
ATOM 2081 C CA . LYS A 1 257 ? 12.193 10.461 -18.074 1.00 58.50 257 LYS A CA 1
ATOM 2082 C C . LYS A 1 257 ? 12.156 9.048 -17.445 1.00 58.50 257 LYS A C 1
ATOM 2084 O O . LYS A 1 257 ? 13.177 8.614 -16.907 1.00 58.50 257 LYS A O 1
ATOM 2089 N N . ARG A 1 258 ? 11.065 8.275 -17.615 1.00 63.53 258 ARG A N 1
ATOM 2090 C CA . ARG A 1 258 ? 11.016 6.823 -17.293 1.00 63.53 258 ARG A CA 1
ATOM 2091 C C . ARG A 1 258 ? 11.992 6.019 -18.149 1.00 63.53 258 ARG A C 1
ATOM 2093 O O . ARG A 1 258 ? 12.736 5.193 -17.625 1.00 63.53 258 ARG A O 1
ATOM 2100 N N . LEU A 1 259 ? 12.043 6.303 -19.450 1.00 63.12 259 LEU A N 1
ATOM 2101 C CA . LEU A 1 259 ? 12.975 5.651 -20.368 1.00 63.12 259 LEU A CA 1
ATOM 2102 C C . LEU A 1 259 ? 14.437 5.930 -19.979 1.00 63.12 259 LEU A C 1
ATOM 2104 O O . LEU A 1 259 ? 15.234 4.999 -19.886 1.00 63.12 259 LEU A O 1
ATOM 2108 N N . ILE A 1 260 ? 14.776 7.186 -19.671 1.00 65.75 260 ILE A N 1
ATOM 2109 C CA . ILE A 1 260 ? 16.130 7.572 -19.237 1.00 65.75 260 ILE A CA 1
ATOM 2110 C C . ILE A 1 260 ? 16.499 6.904 -17.905 1.00 65.75 260 ILE A C 1
ATOM 2112 O O . ILE A 1 260 ? 17.581 6.327 -17.795 1.00 65.75 260 ILE A O 1
ATOM 2116 N N . SER A 1 261 ? 15.607 6.924 -16.907 1.00 67.62 261 SER A N 1
ATOM 2117 C CA . SER A 1 261 ? 15.847 6.262 -15.617 1.00 67.62 261 SER A CA 1
ATOM 2118 C C . SER A 1 261 ? 16.055 4.757 -15.791 1.00 67.62 261 SER A C 1
ATOM 2120 O O . SER A 1 261 ? 17.023 4.201 -15.278 1.00 67.62 261 SER A O 1
ATOM 2122 N N . SER A 1 262 ? 15.223 4.105 -16.601 1.00 69.31 262 SER A N 1
ATOM 2123 C CA . SER A 1 262 ? 15.328 2.674 -16.871 1.00 69.31 262 SER A CA 1
ATOM 2124 C C . SER A 1 262 ? 16.597 2.280 -17.635 1.00 69.31 262 SER A C 1
ATOM 2126 O O . SER A 1 262 ? 17.107 1.169 -17.462 1.00 69.31 262 SER A O 1
ATOM 2128 N N . LEU A 1 263 ? 17.124 3.159 -18.490 1.00 72.62 263 LEU A N 1
ATOM 2129 C CA . LEU A 1 263 ? 18.399 2.941 -19.174 1.00 72.62 263 LEU A CA 1
ATOM 2130 C C . LEU A 1 263 ? 19.574 3.080 -18.201 1.00 72.62 263 LEU A C 1
ATOM 2132 O O . LEU A 1 263 ? 20.391 2.165 -18.109 1.00 72.62 263 LEU A O 1
ATOM 2136 N N . LEU A 1 264 ? 19.603 4.159 -17.412 1.00 82.69 264 LEU A N 1
ATOM 2137 C CA . LEU A 1 264 ? 20.635 4.388 -16.396 1.00 82.69 264 LEU A CA 1
ATOM 2138 C C 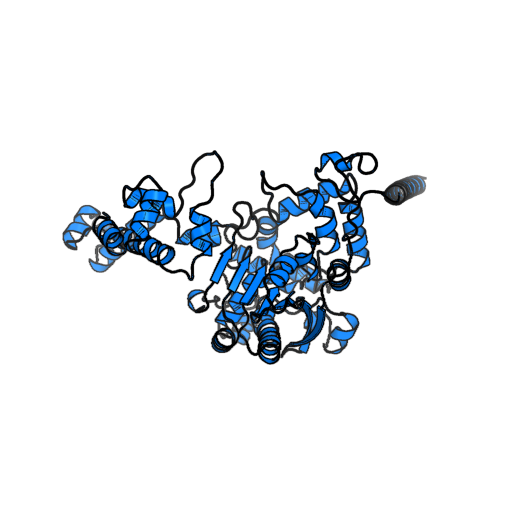. LEU A 1 264 ? 20.672 3.257 -15.360 1.00 82.69 264 LEU A C 1
ATOM 2140 O O . LEU A 1 264 ? 21.741 2.746 -15.037 1.00 82.69 264 LEU A O 1
ATOM 2144 N N . CYS A 1 265 ? 19.510 2.815 -14.881 1.00 87.81 265 CYS A N 1
ATOM 2145 C CA . CYS A 1 265 ? 19.408 1.759 -13.877 1.00 87.81 265 CYS A CA 1
ATOM 2146 C C . CYS A 1 265 ? 19.671 0.347 -14.419 1.00 87.81 265 CYS A C 1
ATOM 2148 O O . CYS A 1 265 ? 19.685 -0.592 -13.632 1.00 87.81 265 CYS A O 1
ATOM 2150 N N . ALA A 1 266 ? 19.870 0.174 -15.729 1.00 86.06 266 ALA A N 1
ATOM 2151 C CA . ALA A 1 266 ? 20.147 -1.123 -16.352 1.00 86.06 266 ALA A CA 1
ATOM 2152 C C . ALA A 1 266 ? 21.601 -1.312 -16.781 1.00 86.06 266 ALA A C 1
ATOM 2154 O O . ALA A 1 266 ? 21.940 -2.351 -17.343 1.00 86.06 266 ALA A O 1
ATOM 2155 N N . GLN A 1 267 ? 22.448 -0.311 -16.557 1.00 84.12 267 GLN A N 1
ATOM 2156 C CA . GLN A 1 267 ? 23.830 -0.315 -17.013 1.00 84.12 267 GLN A CA 1
ATOM 2157 C C . GLN A 1 267 ? 24.771 0.064 -15.876 1.00 84.12 267 GLN A C 1
ATOM 2159 O O . GLN A 1 267 ? 24.424 0.834 -14.981 1.00 84.12 267 GLN A O 1
ATOM 2164 N N . TYR A 1 268 ? 25.993 -0.458 -15.919 1.00 83.75 268 TYR A N 1
ATOM 2165 C CA . TYR A 1 268 ? 27.059 0.010 -15.045 1.00 83.75 268 TYR A CA 1
ATOM 2166 C C . TYR A 1 268 ? 27.564 1.395 -15.505 1.00 83.75 268 TYR A C 1
ATOM 2168 O O . TYR A 1 268 ? 27.742 1.596 -16.707 1.00 83.75 268 TYR A O 1
ATOM 2176 N N . PRO A 1 269 ? 27.830 2.355 -14.594 1.00 86.88 269 PRO A N 1
ATOM 2177 C CA . PRO A 1 269 ? 27.695 2.279 -13.133 1.00 86.88 269 PRO A CA 1
ATOM 2178 C C . PRO A 1 269 ? 26.307 2.660 -12.587 1.00 86.88 269 PRO A C 1
ATOM 2180 O O . PRO A 1 269 ? 26.090 2.574 -11.381 1.00 86.88 269 PRO A O 1
ATOM 2183 N N . GLY A 1 270 ? 25.364 3.087 -13.432 1.00 87.31 270 GLY A N 1
ATOM 2184 C CA . GLY A 1 270 ? 24.073 3.638 -13.000 1.00 87.31 270 GLY A CA 1
ATOM 2185 C C . GLY A 1 270 ? 23.213 2.687 -12.157 1.00 87.31 270 GLY A C 1
ATOM 2186 O O . GLY A 1 270 ? 22.620 3.124 -11.171 1.00 87.31 270 GLY A O 1
ATOM 2187 N N . VAL A 1 271 ? 23.228 1.382 -12.447 1.00 89.25 271 VAL A N 1
ATOM 2188 C CA . VAL A 1 271 ? 22.518 0.351 -11.664 1.00 89.25 271 VAL A CA 1
ATOM 2189 C C . VAL A 1 271 ? 22.908 0.349 -10.183 1.00 89.25 271 VAL A C 1
ATOM 2191 O O . VAL A 1 271 ? 22.041 0.180 -9.329 1.00 89.25 271 VAL A O 1
ATOM 2194 N N . TYR A 1 272 ? 24.179 0.611 -9.854 1.00 90.94 272 TYR A N 1
ATOM 2195 C CA . TYR A 1 272 ? 24.634 0.715 -8.464 1.00 90.94 272 TYR A CA 1
ATOM 2196 C C . TYR A 1 272 ? 23.985 1.911 -7.767 1.00 90.94 272 TYR A C 1
ATOM 2198 O O . TYR A 1 272 ? 23.491 1.785 -6.647 1.00 90.94 272 TYR A O 1
ATOM 2206 N N . GLY A 1 273 ? 23.938 3.058 -8.450 1.00 89.81 273 GLY A N 1
ATOM 2207 C CA . GLY A 1 273 ? 23.247 4.246 -7.956 1.00 89.81 273 GLY A CA 1
ATOM 2208 C C . GLY A 1 273 ? 21.768 3.967 -7.695 1.00 89.81 273 GLY A C 1
ATOM 2209 O O . GLY A 1 273 ? 21.268 4.281 -6.618 1.00 89.81 273 GLY A O 1
ATOM 2210 N N . CYS A 1 274 ? 21.089 3.302 -8.630 1.00 90.19 274 CYS A N 1
ATOM 2211 C CA . CYS A 1 274 ? 19.676 2.957 -8.488 1.00 90.19 274 CYS A CA 1
ATOM 2212 C C . CYS A 1 274 ? 19.416 1.938 -7.369 1.00 90.19 274 CYS A C 1
ATOM 2214 O O . CYS A 1 274 ? 18.456 2.099 -6.618 1.00 90.19 274 CYS A O 1
ATOM 2216 N N . TYR A 1 275 ? 20.276 0.928 -7.209 1.00 91.00 275 TYR A N 1
ATOM 2217 C CA . TYR A 1 275 ? 20.161 -0.063 -6.136 1.00 91.00 275 TYR A CA 1
ATOM 2218 C C . TYR A 1 275 ? 20.307 0.572 -4.749 1.00 91.00 275 TYR A C 1
ATOM 2220 O O . TYR A 1 275 ? 19.468 0.355 -3.875 1.00 91.00 275 TYR A O 1
ATOM 2228 N N . TYR A 1 276 ? 21.333 1.403 -4.546 1.00 89.44 276 TYR A N 1
ATOM 2229 C CA . TYR A 1 276 ? 21.527 2.076 -3.260 1.00 89.44 276 TYR A CA 1
ATOM 2230 C C . TYR A 1 276 ? 20.491 3.170 -3.008 1.00 89.44 276 TYR A C 1
ATOM 2232 O O . TYR A 1 276 ? 20.079 3.350 -1.865 1.00 89.44 276 TYR A O 1
ATOM 2240 N N . PHE A 1 277 ? 20.022 3.861 -4.050 1.00 86.88 277 PHE A N 1
ATOM 2241 C CA . PHE A 1 277 ? 18.912 4.802 -3.925 1.00 86.88 277 PHE A CA 1
ATOM 2242 C C . PHE A 1 277 ? 17.620 4.091 -3.500 1.00 86.88 277 PHE A C 1
ATOM 2244 O O . PHE A 1 277 ? 16.982 4.514 -2.537 1.00 86.88 277 PHE A O 1
ATOM 2251 N N . TYR A 1 278 ? 17.282 2.966 -4.140 1.00 86.44 278 TYR A N 1
ATOM 2252 C CA . TYR A 1 278 ? 16.171 2.106 -3.725 1.00 86.44 278 TYR A CA 1
ATOM 2253 C C . TYR A 1 278 ? 16.322 1.666 -2.264 1.00 86.44 278 TYR A C 1
ATOM 2255 O O . TYR A 1 278 ? 15.410 1.845 -1.458 1.00 86.44 278 TYR A O 1
ATOM 2263 N N . GLY A 1 279 ? 17.509 1.183 -1.892 1.00 87.38 279 GLY A N 1
ATOM 2264 C CA . GLY A 1 279 ? 17.814 0.794 -0.520 1.00 87.38 279 GLY A CA 1
ATOM 2265 C C . GLY A 1 279 ? 17.687 1.927 0.497 1.00 87.38 279 GLY A C 1
ATOM 2266 O O . GLY A 1 279 ? 17.240 1.705 1.619 1.00 87.38 279 GLY A O 1
ATOM 2267 N N . TYR A 1 280 ? 18.032 3.154 0.109 1.00 85.00 280 TYR A N 1
ATOM 2268 C CA . TYR A 1 280 ? 17.910 4.332 0.962 1.00 85.00 280 TYR A CA 1
ATOM 2269 C C . TYR A 1 280 ? 16.454 4.788 1.158 1.00 85.00 280 TYR A C 1
ATOM 2271 O O . TYR A 1 280 ? 16.133 5.354 2.207 1.00 85.00 280 TYR A O 1
ATOM 2279 N N . MET A 1 281 ? 15.572 4.522 0.187 1.00 82.31 281 MET A N 1
ATOM 2280 C CA . MET A 1 281 ? 14.140 4.826 0.289 1.00 82.31 281 MET A CA 1
ATOM 2281 C C . MET A 1 281 ? 13.346 3.737 1.020 1.00 82.31 281 MET A C 1
ATOM 2283 O O . MET A 1 281 ? 12.563 4.046 1.916 1.00 82.31 281 MET A O 1
ATOM 2287 N N . SER A 1 282 ? 13.542 2.470 0.656 1.00 83.62 282 SER A N 1
ATOM 2288 C CA . SER A 1 282 ? 12.674 1.360 1.085 1.00 83.62 282 SER A CA 1
ATOM 2289 C C . SER A 1 282 ? 13.336 0.396 2.075 1.00 83.62 282 SER A C 1
ATOM 2291 O O . SER A 1 282 ? 12.637 -0.348 2.759 1.00 83.62 282 SER A O 1
ATOM 2293 N N . GLY A 1 283 ? 14.664 0.444 2.215 1.00 86.00 283 GLY A N 1
ATOM 2294 C CA . GLY A 1 283 ? 15.451 -0.523 2.983 1.00 86.00 283 GLY A CA 1
ATOM 2295 C C . GLY A 1 283 ? 15.916 -1.715 2.137 1.00 86.00 283 GLY A C 1
ATOM 2296 O O . GLY A 1 283 ? 15.315 -2.051 1.117 1.00 86.00 283 GLY A O 1
ATOM 2297 N N . LEU A 1 284 ? 17.017 -2.357 2.550 1.00 83.25 284 LEU A N 1
ATOM 2298 C CA . LEU A 1 284 ? 17.571 -3.554 1.898 1.00 83.25 284 LEU A CA 1
ATOM 2299 C C . LEU A 1 284 ? 17.537 -4.747 2.851 1.00 83.25 284 LEU A C 1
ATOM 2301 O O . LEU A 1 284 ? 18.001 -4.664 3.991 1.00 83.25 284 LEU A O 1
ATOM 2305 N N . SER A 1 285 ? 17.019 -5.871 2.359 1.00 80.06 285 SER A N 1
ATOM 2306 C CA . SER A 1 285 ? 17.122 -7.156 3.046 1.00 80.06 285 SER A CA 1
ATOM 2307 C C . SER A 1 285 ? 18.513 -7.750 2.799 1.00 80.06 285 SER A C 1
ATOM 2309 O O . SER A 1 285 ? 18.884 -7.923 1.640 1.00 80.06 285 SER A O 1
ATOM 2311 N N . PRO A 1 286 ? 19.277 -8.119 3.842 1.00 72.12 286 PRO A N 1
ATOM 2312 C CA . PRO A 1 286 ? 20.618 -8.682 3.673 1.00 72.12 286 PRO A CA 1
ATOM 2313 C C . PRO A 1 286 ? 20.618 -10.100 3.080 1.00 72.12 286 PRO A C 1
ATOM 2315 O O . PRO A 1 286 ? 21.677 -10.617 2.743 1.00 72.12 286 PRO A O 1
ATOM 2318 N N . THR A 1 287 ? 19.459 -10.762 3.006 1.00 73.31 287 THR A N 1
ATOM 2319 C CA . THR A 1 287 ? 19.332 -12.161 2.562 1.00 73.31 287 THR A CA 1
ATOM 2320 C C . THR A 1 287 ? 18.507 -12.334 1.290 1.00 73.31 287 THR A C 1
ATOM 2322 O O . THR A 1 287 ? 18.445 -13.439 0.765 1.00 73.31 287 THR A O 1
ATOM 2325 N N . GLU A 1 288 ? 17.849 -11.279 0.808 1.00 74.38 288 GLU A N 1
ATOM 2326 C CA . GLU A 1 288 ? 16.916 -11.335 -0.327 1.00 74.38 288 GLU A CA 1
ATOM 2327 C C . GLU A 1 288 ? 17.243 -10.237 -1.342 1.00 74.38 288 GLU A C 1
ATOM 2329 O O . GLU A 1 288 ? 16.392 -9.438 -1.734 1.00 74.38 288 GLU A O 1
ATOM 2334 N N . GLU A 1 289 ? 18.508 -10.168 -1.748 1.00 78.38 289 GLU A N 1
ATOM 2335 C CA . GLU A 1 289 ? 18.928 -9.232 -2.784 1.00 78.38 289 GLU A CA 1
ATOM 2336 C C . GLU A 1 289 ? 18.407 -9.688 -4.152 1.00 78.38 289 GLU A C 1
ATOM 2338 O O . GLU A 1 289 ? 18.572 -10.840 -4.556 1.00 78.38 289 GLU A O 1
ATOM 2343 N N . ARG A 1 290 ? 17.777 -8.763 -4.883 1.00 86.56 290 ARG A N 1
ATOM 2344 C CA . ARG A 1 290 ? 17.277 -8.982 -6.248 1.00 86.56 290 ARG A CA 1
ATOM 2345 C C . ARG A 1 290 ? 17.737 -7.869 -7.197 1.00 86.56 290 ARG A C 1
ATOM 2347 O O . ARG A 1 290 ? 16.918 -7.046 -7.615 1.00 86.56 290 ARG A O 1
ATOM 2354 N N . PRO A 1 291 ? 19.042 -7.791 -7.526 1.00 90.50 291 PRO A N 1
ATOM 2355 C CA . PRO A 1 291 ? 19.570 -6.784 -8.452 1.00 90.50 291 PRO A CA 1
ATOM 2356 C C . PRO A 1 291 ? 18.891 -6.810 -9.825 1.00 90.50 291 PRO A C 1
ATOM 2358 O O . PRO A 1 291 ? 18.688 -5.761 -10.431 1.00 90.50 291 PRO A O 1
ATOM 2361 N N . ASP A 1 292 ? 18.455 -7.990 -10.267 1.00 91.12 292 ASP A N 1
ATOM 2362 C CA . ASP A 1 292 ? 17.719 -8.211 -11.513 1.00 91.12 292 ASP A CA 1
ATOM 2363 C C . ASP A 1 292 ? 16.394 -7.438 -11.579 1.00 91.12 292 ASP A C 1
ATOM 2365 O O . ASP A 1 292 ? 15.923 -7.098 -12.664 1.00 91.12 292 ASP A O 1
ATOM 2369 N N . MET A 1 293 ? 15.807 -7.112 -10.424 1.00 90.50 293 MET A N 1
ATOM 2370 C CA . MET A 1 293 ? 14.552 -6.368 -10.331 1.00 90.50 293 MET A CA 1
ATOM 2371 C C . MET A 1 293 ? 14.738 -4.851 -10.404 1.00 90.50 293 MET A C 1
ATOM 2373 O O . MET A 1 293 ? 13.774 -4.144 -10.695 1.00 90.50 293 MET A O 1
ATOM 2377 N N . VAL A 1 294 ? 15.951 -4.328 -10.187 1.00 90.62 294 VAL A N 1
ATOM 2378 C CA . VAL A 1 294 ? 16.212 -2.876 -10.187 1.00 90.62 294 VAL A CA 1
ATOM 2379 C C . VAL A 1 294 ? 15.848 -2.237 -11.532 1.00 90.62 294 VAL A C 1
ATOM 2381 O O . VAL A 1 294 ? 15.071 -1.279 -11.536 1.00 90.62 294 VAL A O 1
ATOM 2384 N N . PRO A 1 295 ? 16.303 -2.752 -12.693 1.00 90.19 295 PRO A N 1
ATOM 2385 C CA . PRO A 1 295 ? 15.967 -2.145 -13.982 1.00 90.19 295 PRO A CA 1
ATOM 2386 C C . PRO A 1 295 ? 14.471 -2.198 -14.310 1.00 90.19 295 PRO A C 1
ATOM 2388 O O . PRO A 1 295 ? 13.956 -1.302 -14.981 1.00 90.19 295 PRO A O 1
ATOM 2391 N N . LEU A 1 296 ? 13.789 -3.254 -13.849 1.00 89.50 296 LEU A N 1
ATOM 2392 C CA . LEU A 1 296 ? 12.352 -3.465 -14.023 1.00 89.50 296 LEU A CA 1
ATOM 2393 C C . LEU A 1 296 ? 11.558 -2.458 -13.184 1.00 89.50 296 LEU A C 1
ATOM 2395 O O . LEU A 1 296 ? 10.702 -1.750 -13.711 1.00 89.50 296 LEU A O 1
ATOM 2399 N N . PHE A 1 297 ? 11.906 -2.322 -11.906 1.00 88.44 297 PHE A N 1
ATOM 2400 C CA . PHE A 1 297 ? 11.290 -1.385 -10.969 1.00 88.44 297 PHE A CA 1
ATOM 2401 C C . PHE A 1 297 ? 11.366 0.066 -11.465 1.00 88.44 297 PHE A C 1
ATOM 2403 O O . PHE A 1 297 ? 10.342 0.740 -11.566 1.00 88.44 297 PHE A O 1
ATOM 2410 N N . PHE A 1 298 ? 12.551 0.525 -11.879 1.00 86.75 298 PHE A N 1
ATOM 2411 C CA . PHE A 1 298 ? 12.742 1.883 -12.411 1.00 86.75 298 PHE A CA 1
ATOM 2412 C C . PHE A 1 298 ? 12.226 2.069 -13.851 1.00 86.75 298 PHE A C 1
ATOM 2414 O O . PHE A 1 298 ? 12.245 3.181 -14.373 1.00 86.75 298 PHE A O 1
ATOM 2421 N N . SER A 1 299 ? 11.743 1.009 -14.515 1.00 84.25 299 SER A N 1
ATOM 2422 C CA . SER A 1 299 ? 11.010 1.144 -15.786 1.00 84.25 299 SER A CA 1
ATOM 2423 C C . SER A 1 299 ? 9.541 1.531 -15.588 1.00 84.25 299 SER A C 1
ATOM 2425 O O . SER A 1 299 ? 8.934 2.145 -16.472 1.00 84.25 299 SER A O 1
ATOM 2427 N N . VAL A 1 300 ? 8.974 1.222 -14.418 1.00 82.00 300 VAL A N 1
ATOM 2428 C CA . VAL A 1 300 ? 7.556 1.461 -14.099 1.00 82.00 300 VAL A CA 1
ATOM 2429 C C . VAL A 1 300 ? 7.345 2.551 -13.051 1.00 82.00 300 VAL A C 1
ATOM 2431 O O . VAL A 1 300 ? 6.281 3.158 -13.022 1.00 82.00 300 VAL A O 1
ATOM 2434 N N . MET A 1 301 ? 8.360 2.849 -12.235 1.00 79.62 301 MET A N 1
ATOM 2435 C CA . MET A 1 301 ? 8.314 3.899 -11.217 1.00 79.62 301 MET A CA 1
ATOM 2436 C C . MET A 1 301 ? 9.342 5.019 -11.450 1.00 79.62 301 MET A C 1
ATOM 2438 O O . MET A 1 301 ? 10.424 4.760 -11.977 1.00 79.62 301 MET A O 1
ATOM 2442 N N . PRO A 1 302 ? 9.060 6.250 -10.981 1.00 80.25 302 PRO A N 1
ATOM 2443 C CA . PRO A 1 302 ? 7.785 6.688 -10.402 1.00 80.25 302 PRO A CA 1
ATOM 2444 C C . PRO A 1 302 ? 6.723 6.972 -11.478 1.00 80.25 302 PRO A C 1
ATOM 2446 O O . PRO A 1 302 ? 7.012 7.617 -12.485 1.00 80.25 302 PRO A O 1
ATOM 2449 N N . SER A 1 303 ? 5.502 6.503 -11.234 1.00 82.19 303 SER A N 1
ATOM 2450 C CA . SER A 1 303 ? 4.245 7.054 -11.756 1.00 82.19 303 SER A CA 1
ATOM 2451 C C . SER A 1 303 ? 3.988 8.434 -11.121 1.00 82.19 303 SER A C 1
ATOM 2453 O O . SER A 1 303 ? 4.565 8.692 -10.060 1.00 82.19 303 SER A O 1
ATOM 2455 N N . PRO A 1 304 ? 3.173 9.332 -11.712 1.00 84.19 304 PRO A N 1
ATOM 2456 C CA . PRO A 1 304 ? 2.930 10.658 -11.147 1.00 84.19 304 PRO A CA 1
ATOM 2457 C C . PRO A 1 304 ? 2.458 10.636 -9.685 1.00 84.19 304 PRO A C 1
ATOM 2459 O O . PRO A 1 304 ? 1.657 9.792 -9.283 1.00 84.19 304 PRO A O 1
ATOM 2462 N N . ILE A 1 305 ? 2.968 11.574 -8.882 1.00 88.19 305 ILE A N 1
ATOM 2463 C CA . ILE A 1 305 ? 2.638 11.717 -7.456 1.00 88.19 305 ILE A CA 1
ATOM 2464 C C . ILE A 1 305 ? 2.236 13.163 -7.193 1.00 88.19 305 ILE A C 1
ATOM 2466 O O . ILE A 1 305 ? 3.038 14.064 -7.435 1.00 88.19 305 ILE A O 1
ATOM 2470 N N . SER A 1 306 ? 1.043 13.393 -6.640 1.00 91.50 306 SER A N 1
ATOM 2471 C CA . SER A 1 306 ? 0.682 14.723 -6.141 1.00 91.50 306 SER A CA 1
ATOM 2472 C C . SER A 1 306 ? 1.656 15.162 -5.043 1.00 91.50 306 SER A C 1
ATOM 2474 O O . SER A 1 306 ? 1.933 14.417 -4.097 1.00 91.50 306 SER A O 1
ATOM 2476 N N . MET A 1 307 ? 2.125 16.407 -5.117 1.00 90.06 307 MET A N 1
ATOM 2477 C CA . MET A 1 307 ? 2.921 17.008 -4.047 1.00 90.06 307 MET A CA 1
ATOM 2478 C C . MET A 1 307 ? 2.156 17.036 -2.714 1.00 90.06 307 MET A C 1
ATOM 2480 O O . MET A 1 307 ? 2.778 16.958 -1.656 1.00 90.06 307 MET A O 1
ATOM 2484 N N . ARG A 1 308 ? 0.815 17.035 -2.742 1.00 91.94 308 ARG A N 1
ATOM 2485 C CA . ARG A 1 308 ? -0.021 16.956 -1.541 1.00 91.94 308 ARG A CA 1
ATOM 2486 C C . ARG A 1 308 ? 0.013 15.572 -0.880 1.00 91.94 308 ARG A C 1
ATOM 2488 O O . ARG A 1 308 ? -0.081 15.498 0.342 1.00 91.94 308 ARG A O 1
ATOM 2495 N N . ILE A 1 309 ? 0.227 14.483 -1.628 1.00 93.50 309 ILE A N 1
ATOM 2496 C CA . ILE A 1 309 ? 0.488 13.151 -1.043 1.00 93.50 309 ILE A CA 1
ATOM 2497 C C . ILE A 1 309 ? 1.799 13.168 -0.250 1.00 93.50 309 ILE A C 1
ATOM 2499 O O . ILE A 1 309 ? 1.826 12.714 0.895 1.00 93.50 309 ILE A O 1
ATOM 2503 N N . LEU A 1 310 ? 2.870 13.709 -0.842 1.00 91.31 310 LEU A N 1
ATOM 2504 C CA . LEU A 1 310 ? 4.169 13.836 -0.172 1.00 91.31 310 LEU A CA 1
ATOM 2505 C C . LEU A 1 310 ? 4.048 14.717 1.073 1.00 91.31 310 LEU A C 1
ATOM 2507 O O . LEU A 1 310 ? 4.499 14.317 2.147 1.00 91.31 310 LEU A O 1
ATOM 2511 N N . ALA A 1 311 ? 3.347 15.848 0.938 1.00 92.12 311 ALA A N 1
ATOM 2512 C CA . ALA A 1 311 ? 3.056 16.751 2.038 1.00 92.12 311 ALA A CA 1
ATOM 2513 C C . ALA A 1 311 ? 2.323 16.040 3.185 1.00 92.12 311 ALA A C 1
ATOM 2515 O O . ALA A 1 311 ? 2.711 16.166 4.345 1.00 92.12 311 ALA A O 1
ATOM 2516 N N . HIS A 1 312 ? 1.303 15.243 2.872 1.00 94.25 312 HIS A N 1
ATOM 2517 C CA . HIS A 1 312 ? 0.527 14.540 3.885 1.00 94.25 312 HIS A CA 1
ATOM 2518 C C . HIS A 1 312 ? 1.371 13.472 4.602 1.00 94.25 312 HIS A C 1
ATOM 2520 O O . HIS A 1 312 ? 1.411 13.447 5.829 1.00 94.25 312 HIS A O 1
ATOM 2526 N N . PHE A 1 313 ? 2.129 12.638 3.881 1.00 92.75 313 PHE A N 1
ATOM 2527 C CA . PHE A 1 313 ? 3.021 11.665 4.528 1.00 92.75 313 PHE A CA 1
ATOM 2528 C C . PHE A 1 313 ? 4.131 12.324 5.358 1.00 92.75 313 PHE A C 1
ATOM 2530 O O . PHE A 1 313 ? 4.487 11.808 6.417 1.00 92.75 313 PHE A O 1
ATOM 2537 N N . GLY A 1 314 ? 4.641 13.486 4.939 1.00 91.31 314 GLY A N 1
ATOM 2538 C CA . GLY A 1 314 ? 5.569 14.276 5.748 1.00 91.31 314 GLY A CA 1
ATOM 2539 C C . GLY A 1 314 ? 4.973 14.683 7.099 1.00 91.31 314 GLY A C 1
ATOM 2540 O O . GLY A 1 314 ? 5.636 14.528 8.123 1.00 91.31 314 GLY A O 1
ATOM 2541 N N . GLN A 1 315 ? 3.698 15.089 7.129 1.00 90.44 315 GLN A N 1
ATOM 2542 C CA . GLN A 1 315 ? 2.984 15.395 8.377 1.00 90.44 315 GLN A CA 1
ATOM 2543 C C . GLN A 1 315 ? 2.831 14.165 9.279 1.00 90.44 315 GLN A C 1
ATOM 2545 O O . GLN A 1 315 ? 2.959 14.285 10.496 1.00 90.44 315 GLN A O 1
ATOM 2550 N N . LEU A 1 316 ? 2.592 12.977 8.715 1.00 89.81 316 LEU A N 1
ATOM 2551 C CA . LEU A 1 316 ? 2.511 11.722 9.480 1.00 89.81 316 LEU A CA 1
ATOM 2552 C C . LEU A 1 316 ? 3.858 11.369 10.133 1.00 89.81 316 LEU A C 1
ATOM 2554 O O . LEU A 1 316 ? 3.887 10.885 11.264 1.00 89.81 316 LEU A O 1
ATOM 2558 N N . ILE A 1 317 ? 4.973 11.628 9.442 1.00 88.69 317 ILE A N 1
ATOM 2559 C CA . ILE A 1 317 ? 6.331 11.429 9.977 1.00 88.69 317 ILE 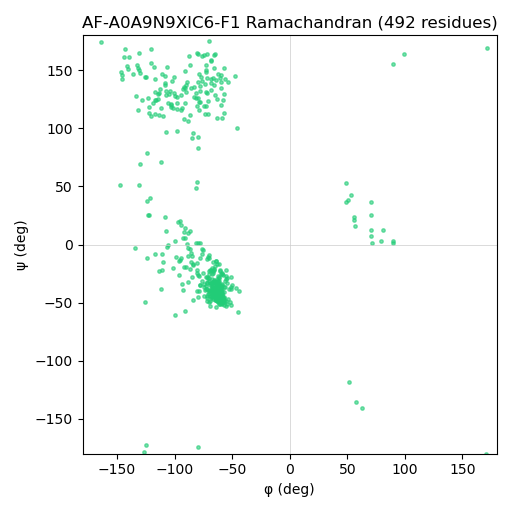A CA 1
ATOM 2560 C C . ILE A 1 317 ? 6.625 12.432 11.098 1.00 88.69 317 ILE A C 1
ATOM 2562 O O . ILE A 1 317 ? 7.171 12.056 12.132 1.00 88.69 317 ILE A O 1
ATOM 2566 N N . GLU A 1 318 ? 6.269 13.701 10.898 1.00 85.69 318 GLU A N 1
ATOM 2567 C CA . GLU A 1 318 ? 6.532 14.779 11.855 1.00 85.69 318 GLU A CA 1
ATOM 2568 C C . GLU A 1 318 ? 5.695 14.638 13.131 1.00 85.69 318 GLU A C 1
ATOM 2570 O O . GLU A 1 318 ? 6.217 14.712 14.242 1.00 85.69 318 GLU A O 1
ATOM 2575 N N . THR A 1 319 ? 4.391 14.416 12.972 1.00 85.44 319 THR A N 1
ATOM 2576 C CA . THR A 1 319 ? 3.442 14.382 14.092 1.00 85.44 319 THR A CA 1
ATOM 2577 C C . THR A 1 319 ? 3.337 13.021 14.754 1.00 85.44 319 THR A C 1
ATOM 2579 O O . THR A 1 319 ? 2.757 12.939 15.833 1.00 85.44 319 THR A O 1
ATOM 2582 N N . THR A 1 320 ? 3.837 11.972 14.090 1.00 84.75 320 THR A N 1
ATOM 2583 C CA . THR A 1 320 ? 3.685 10.558 14.464 1.00 84.75 320 THR A CA 1
ATOM 2584 C C . THR A 1 320 ? 2.227 10.099 14.607 1.00 84.75 320 THR A C 1
ATOM 2586 O O . THR A 1 320 ? 1.947 9.028 15.151 1.00 84.75 320 THR A O 1
ATOM 2589 N N . ARG A 1 321 ? 1.282 10.883 14.072 1.00 86.31 321 ARG A N 1
ATOM 2590 C CA . ARG A 1 321 ? -0.162 10.646 14.133 1.00 86.31 321 ARG A CA 1
ATOM 2591 C C . ARG A 1 321 ? -0.696 10.227 12.773 1.00 86.31 321 ARG A C 1
ATOM 2593 O O . ARG A 1 321 ? -0.339 10.806 11.751 1.00 86.31 321 ARG A O 1
ATOM 2600 N N . PHE A 1 322 ? -1.605 9.255 12.775 1.00 90.31 322 PHE A N 1
ATOM 2601 C CA . PHE A 1 322 ? -2.400 8.939 11.595 1.00 90.31 322 PHE A CA 1
ATOM 2602 C C . PHE A 1 322 ? -3.619 9.870 11.565 1.00 90.31 322 PHE A C 1
ATOM 2604 O O . PHE A 1 322 ? -4.640 9.583 12.187 1.00 90.31 322 PHE A O 1
ATOM 2611 N N . GLN A 1 323 ? -3.478 11.009 10.889 1.00 93.25 323 GLN A N 1
ATOM 2612 C CA . GLN A 1 323 ? -4.420 12.135 10.931 1.00 93.25 323 GLN A CA 1
ATOM 2613 C C . GLN A 1 323 ? -4.803 12.633 9.539 1.00 93.25 323 GLN A C 1
ATOM 2615 O O . GLN A 1 323 ? -4.118 12.310 8.571 1.00 93.25 323 GLN A O 1
ATOM 2620 N N . LYS A 1 324 ? -5.881 13.427 9.455 1.00 96.50 324 LYS A N 1
ATOM 2621 C CA . LYS A 1 324 ? -6.240 14.179 8.241 1.00 96.50 324 LYS A CA 1
ATOM 2622 C C . LYS A 1 324 ? -5.179 15.240 7.918 1.00 96.50 324 LYS A C 1
ATOM 2624 O O . LYS A 1 324 ? -4.383 15.619 8.776 1.00 96.50 324 LYS A O 1
ATOM 2629 N N . PHE A 1 325 ? -5.212 15.749 6.687 1.00 95.19 325 PHE A N 1
ATOM 2630 C CA . PHE A 1 325 ? -4.230 16.715 6.200 1.00 95.19 325 PHE A CA 1
ATOM 2631 C C . PHE A 1 325 ? -4.300 18.014 7.005 1.00 95.19 325 PHE A C 1
ATOM 2633 O O . PHE A 1 325 ? -5.363 18.631 7.083 1.00 95.19 325 PHE A O 1
ATOM 2640 N N . ASP A 1 326 ? -3.180 18.443 7.572 1.00 93.06 326 ASP A N 1
ATOM 2641 C CA . ASP A 1 326 ? -3.075 19.742 8.226 1.00 93.06 326 ASP A CA 1
ATOM 2642 C C . ASP A 1 326 ? -2.860 20.825 7.163 1.00 93.06 326 ASP A C 1
ATOM 2644 O O . ASP A 1 326 ? -1.870 20.786 6.432 1.00 93.06 326 ASP A O 1
ATOM 2648 N N . TYR A 1 327 ? -3.763 21.798 7.055 1.00 90.69 327 TYR A N 1
ATOM 2649 C CA . TYR A 1 327 ? -3.560 22.918 6.132 1.00 90.69 327 TYR A CA 1
ATOM 2650 C C . TYR A 1 327 ? -2.540 23.935 6.655 1.00 90.69 327 TYR A C 1
ATOM 2652 O O . TYR A 1 327 ? -2.155 24.824 5.900 1.00 90.69 327 TYR A O 1
ATOM 2660 N N . ARG A 1 328 ? -2.091 23.786 7.915 1.00 86.50 328 ARG A N 1
ATOM 2661 C CA . ARG A 1 328 ? -1.200 24.717 8.633 1.00 86.50 328 ARG A CA 1
ATOM 2662 C C . ARG A 1 328 ? -1.737 26.147 8.696 1.00 86.50 328 ARG A C 1
ATOM 2664 O O . ARG A 1 328 ? -0.997 27.094 8.933 1.00 86.50 328 ARG A O 1
ATOM 2671 N N . ASP A 1 329 ? -3.044 26.263 8.524 1.00 89.81 329 ASP A N 1
ATOM 2672 C CA . ASP A 1 329 ? -3.824 27.474 8.658 1.00 89.81 329 ASP A CA 1
ATOM 2673 C C . ASP A 1 329 ? -5.032 27.120 9.526 1.00 89.81 329 ASP A C 1
ATOM 2675 O O . ASP A 1 329 ? -5.852 26.265 9.172 1.00 89.81 329 ASP A O 1
ATOM 2679 N N . ASP A 1 330 ? -5.096 27.747 10.697 1.00 92.06 330 ASP A N 1
ATOM 2680 C CA . ASP A 1 330 ? -6.120 27.493 11.705 1.00 92.06 330 ASP A CA 1
ATOM 2681 C C . ASP A 1 330 ? -7.531 27.802 11.186 1.00 92.06 330 ASP A C 1
ATOM 2683 O O . ASP A 1 330 ? -8.476 27.107 11.561 1.00 92.06 330 ASP A O 1
ATOM 2687 N N . GLN A 1 331 ? -7.686 28.801 10.309 1.00 94.38 331 GLN A N 1
ATOM 2688 C CA . GLN A 1 331 ? -8.980 29.147 9.719 1.00 94.38 331 GLN A CA 1
ATOM 2689 C C . GLN A 1 331 ? -9.403 28.083 8.711 1.00 94.38 331 GLN A C 1
ATOM 2691 O O . GLN A 1 331 ? -10.520 27.577 8.798 1.00 94.38 331 GLN A O 1
ATOM 2696 N N . ILE A 1 332 ? -8.494 27.655 7.831 1.00 93.56 332 ILE A N 1
ATOM 2697 C CA . ILE A 1 332 ? -8.791 26.596 6.855 1.00 93.56 332 ILE A CA 1
ATOM 2698 C C . ILE A 1 332 ? -9.099 25.273 7.569 1.00 93.56 332 ILE A C 1
ATOM 2700 O O . ILE A 1 332 ? -10.041 24.572 7.198 1.00 93.56 332 ILE A O 1
ATOM 2704 N N . ASN A 1 333 ? -8.345 24.921 8.614 1.00 94.19 333 ASN A N 1
ATOM 2705 C CA . ASN A 1 333 ? -8.621 23.730 9.420 1.00 94.19 333 ASN A CA 1
ATOM 2706 C C . ASN A 1 333 ? -9.985 23.830 10.122 1.00 94.19 333 ASN A C 1
ATOM 2708 O O . ASN A 1 333 ? -10.749 22.862 10.108 1.00 94.19 333 ASN A O 1
ATOM 2712 N N . LEU A 1 334 ? -10.323 24.994 10.688 1.00 95.00 334 LEU A N 1
ATOM 2713 C CA . LEU A 1 334 ? -11.616 25.221 11.329 1.00 95.00 334 LEU A CA 1
ATOM 2714 C C . LEU A 1 334 ? -12.772 25.101 10.327 1.00 95.00 334 LEU A C 1
ATOM 2716 O O . LEU A 1 334 ? -13.763 24.444 10.629 1.00 95.00 334 LEU A O 1
ATOM 2720 N N . GLU A 1 335 ? -12.631 25.657 9.125 1.00 96.00 335 GLU A N 1
ATOM 2721 C CA . GLU A 1 335 ? -13.625 25.541 8.052 1.00 96.00 335 GLU A CA 1
ATOM 2722 C C . GLU A 1 335 ? -13.782 24.098 7.552 1.00 96.00 335 GLU A C 1
ATOM 2724 O O . GLU A 1 335 ? -14.897 23.631 7.322 1.00 96.00 335 GLU A O 1
ATOM 2729 N N . LYS A 1 336 ? -12.672 23.368 7.386 1.00 93.31 336 LYS A N 1
ATOM 2730 C CA . LYS A 1 336 ? -12.671 22.001 6.839 1.00 93.31 336 LYS A CA 1
ATOM 2731 C C . LYS A 1 336 ? -13.096 20.943 7.852 1.00 93.31 336 LYS A C 1
ATOM 2733 O O . LYS A 1 336 ? -13.695 19.941 7.462 1.00 93.31 336 LYS A O 1
ATOM 2738 N N . TYR A 1 337 ? -12.743 21.121 9.123 1.00 94.38 337 TYR A N 1
ATOM 2739 C CA . TYR A 1 337 ? -12.855 20.076 10.145 1.00 94.38 337 TYR A CA 1
ATOM 2740 C C . TYR A 1 337 ? -13.691 20.480 11.361 1.00 94.38 337 TYR A C 1
ATOM 2742 O O . TYR A 1 337 ? -14.011 19.619 12.178 1.00 94.38 337 TYR A O 1
ATOM 2750 N N . GLY A 1 338 ? -14.034 21.762 11.516 1.00 94.12 338 GLY A N 1
ATOM 2751 C CA . GLY A 1 338 ? -14.645 22.279 12.742 1.00 94.12 338 GLY A CA 1
ATOM 2752 C C . GLY A 1 338 ? -13.676 22.332 13.930 1.00 94.12 338 GLY A C 1
ATOM 2753 O O . GLY A 1 338 ? -14.107 22.509 15.068 1.00 94.12 338 GLY A O 1
ATOM 2754 N N . SER A 1 339 ? -12.369 22.173 13.693 1.00 93.56 339 SER A N 1
ATOM 2755 C CA . SER A 1 339 ? -11.325 22.194 14.720 1.00 93.56 339 SER A CA 1
ATOM 2756 C C . SER A 1 339 ? -10.031 22.814 14.198 1.00 93.56 339 SER A C 1
ATOM 2758 O O . SER A 1 339 ? -9.658 22.601 13.052 1.00 93.56 339 SER A O 1
ATOM 2760 N N . LEU A 1 340 ? -9.300 23.522 15.068 1.00 91.06 340 LEU A N 1
ATOM 2761 C CA . LEU A 1 340 ? -8.026 24.176 14.714 1.00 91.06 340 LEU A CA 1
ATOM 2762 C C . LEU A 1 340 ? -6.943 23.181 14.265 1.00 91.06 340 LEU A C 1
ATOM 2764 O O . LEU A 1 340 ? -6.074 23.508 13.467 1.00 91.06 340 LEU A O 1
ATOM 2768 N N . LYS A 1 341 ? -6.998 21.947 14.777 1.00 90.56 341 LYS A N 1
ATOM 2769 C CA . LYS A 1 341 ? -6.095 20.856 14.394 1.00 90.56 341 LYS A CA 1
ATOM 2770 C C . LYS A 1 341 ? -6.857 19.785 13.624 1.00 90.56 341 LYS A C 1
ATOM 2772 O O . LYS A 1 341 ? -8.011 19.525 13.981 1.00 90.56 341 LYS A O 1
ATOM 2777 N N . PRO A 1 342 ? -6.229 19.111 12.648 1.00 93.81 342 PRO A N 1
ATOM 2778 C CA . PRO A 1 342 ? -6.866 18.003 11.958 1.00 93.81 342 PRO A CA 1
ATOM 2779 C C . PRO A 1 342 ? -7.145 16.832 12.921 1.00 93.81 342 PRO A C 1
ATOM 2781 O O . PRO A 1 342 ? -6.325 16.529 13.803 1.00 93.81 342 PRO A O 1
ATOM 2784 N N . PRO A 1 343 ? -8.297 16.157 12.769 1.00 94.81 343 PRO A N 1
ATOM 2785 C CA . PRO A 1 343 ? -8.634 14.987 13.568 1.00 94.81 343 PRO A CA 1
ATOM 2786 C C . PRO A 1 343 ? -7.812 13.757 13.155 1.00 94.81 343 PRO A C 1
ATOM 2788 O O . PRO A 1 343 ? -7.381 13.624 12.007 1.00 94.81 343 PRO A O 1
ATOM 2791 N N . ASP A 1 344 ? -7.636 12.832 14.102 1.00 94.19 344 ASP A N 1
ATOM 2792 C CA . ASP A 1 344 ? -7.021 11.527 13.847 1.00 94.19 344 ASP A CA 1
ATOM 2793 C C . ASP A 1 344 ? -7.998 10.574 13.155 1.00 94.19 344 ASP A C 1
ATOM 2795 O O . ASP A 1 344 ? -9.183 10.516 13.494 1.00 94.19 344 ASP A O 1
ATOM 2799 N N . TYR A 1 345 ? -7.479 9.741 12.257 1.00 92.38 345 TYR A N 1
ATOM 2800 C CA . TYR A 1 345 ? -8.203 8.576 11.771 1.00 92.38 345 TYR A CA 1
ATOM 2801 C C . TYR A 1 345 ? -8.227 7.506 12.869 1.00 92.38 345 TYR A C 1
ATOM 2803 O O . TYR A 1 345 ? -7.207 6.902 13.218 1.00 92.38 345 TYR A O 1
ATOM 2811 N N . ASN A 1 346 ? -9.408 7.238 13.423 1.00 86.88 346 ASN A N 1
ATOM 2812 C CA . ASN A 1 346 ? -9.553 6.258 14.492 1.00 86.88 346 ASN A CA 1
ATOM 2813 C C . ASN A 1 346 ? -9.586 4.824 13.940 1.00 86.88 346 ASN A C 1
ATOM 2815 O O . ASN A 1 346 ? -10.649 4.283 13.645 1.00 86.88 346 ASN A O 1
ATOM 2819 N N . ILE A 1 347 ? -8.419 4.176 13.871 1.00 85.12 347 ILE A N 1
ATOM 2820 C CA . ILE A 1 347 ? -8.264 2.788 13.389 1.00 85.12 347 ILE A CA 1
ATOM 2821 C C . ILE A 1 347 ? -9.146 1.789 14.152 1.00 85.12 347 ILE A C 1
ATOM 2823 O O . ILE A 1 347 ? -9.571 0.788 13.580 1.00 85.12 347 ILE A O 1
ATOM 2827 N N . SER A 1 348 ? -9.499 2.072 15.411 1.00 80.75 348 SER A N 1
ATOM 2828 C CA . SER A 1 348 ? -10.391 1.204 16.198 1.00 80.75 348 SER A CA 1
ATOM 2829 C C . SER A 1 348 ? -11.807 1.113 15.614 1.00 80.75 348 SER A C 1
ATOM 2831 O O . SER A 1 348 ? -12.578 0.249 16.022 1.00 80.75 348 SER A O 1
ATOM 2833 N N . GLN A 1 349 ? -12.170 2.000 14.682 1.00 81.88 349 GLN A N 1
ATOM 2834 C CA . GLN A 1 349 ? -13.457 1.969 13.988 1.00 81.88 349 GLN A CA 1
ATOM 2835 C C . GLN A 1 349 ? -13.502 0.958 12.838 1.00 81.88 349 GLN A C 1
ATOM 2837 O O . GLN A 1 349 ? -14.608 0.618 12.404 1.00 81.88 349 GLN A O 1
ATOM 2842 N N . ILE A 1 350 ? -12.348 0.461 12.374 1.00 86.12 350 ILE A N 1
ATOM 2843 C CA . ILE A 1 350 ? -12.282 -0.539 11.308 1.00 86.12 350 ILE A CA 1
ATOM 2844 C C . ILE A 1 350 ? -12.774 -1.882 11.851 1.00 86.12 350 ILE A C 1
ATOM 2846 O O . ILE A 1 350 ? -12.137 -2.512 12.692 1.00 86.12 350 ILE A O 1
ATOM 2850 N N . SER A 1 351 ? -13.924 -2.319 11.350 1.00 84.62 351 SER A N 1
ATOM 2851 C CA . SER A 1 351 ? -14.573 -3.595 11.683 1.00 84.62 351 SER A CA 1
ATOM 2852 C C . SER A 1 351 ? -14.180 -4.734 10.736 1.00 84.62 351 SER A C 1
ATOM 2854 O O . SER A 1 351 ? -14.355 -5.908 11.068 1.00 84.62 351 SER A O 1
ATOM 2856 N N . LEU A 1 352 ? -13.658 -4.397 9.553 1.00 86.62 352 LEU A N 1
ATOM 2857 C CA . LEU A 1 352 ? -13.246 -5.356 8.534 1.00 86.62 352 LEU A CA 1
ATOM 2858 C C . LEU A 1 352 ? -12.044 -6.186 9.010 1.00 86.62 352 LEU A C 1
ATOM 2860 O O . LEU A 1 352 ? -11.139 -5.644 9.649 1.00 86.62 352 LEU A O 1
ATOM 2864 N N . PRO A 1 353 ? -11.971 -7.485 8.668 1.00 89.06 353 PRO A N 1
ATOM 2865 C CA . PRO A 1 353 ? -10.787 -8.280 8.959 1.00 89.06 353 PRO A CA 1
ATOM 2866 C C . PRO A 1 353 ? -9.586 -7.741 8.170 1.00 89.06 353 PRO A C 1
ATOM 2868 O O . PRO A 1 353 ? -9.666 -7.576 6.952 1.00 89.06 353 PRO A O 1
ATOM 2871 N N . ILE A 1 354 ? -8.471 -7.496 8.864 1.00 85.69 354 ILE A N 1
ATOM 2872 C CA . ILE A 1 354 ? -7.221 -6.992 8.278 1.00 85.69 354 ILE A CA 1
ATOM 2873 C C . ILE A 1 354 ? -6.128 -8.052 8.406 1.00 85.69 354 ILE A C 1
ATOM 2875 O O . ILE A 1 354 ? -5.860 -8.557 9.498 1.00 85.69 354 ILE A O 1
ATOM 2879 N N . GLN A 1 355 ? -5.458 -8.353 7.298 1.00 84.62 355 GLN A N 1
ATOM 2880 C CA . GLN A 1 355 ? -4.209 -9.104 7.275 1.00 84.62 355 GLN A CA 1
ATOM 2881 C C . GLN A 1 355 ? -3.052 -8.135 7.047 1.00 84.62 355 GLN A C 1
ATOM 2883 O O . GLN A 1 355 ? -3.017 -7.437 6.040 1.00 84.62 355 GLN A O 1
ATOM 2888 N N . LEU A 1 356 ? -2.109 -8.091 7.985 1.00 83.25 356 LEU A N 1
ATOM 2889 C CA . LEU A 1 356 ? -0.979 -7.164 7.965 1.00 83.25 356 LEU A CA 1
ATOM 2890 C C . LEU A 1 356 ? 0.311 -7.907 7.619 1.00 83.25 356 LEU A C 1
ATOM 2892 O O . LEU A 1 356 ? 0.664 -8.883 8.283 1.00 83.25 356 LEU A O 1
ATOM 2896 N N . PHE A 1 357 ? 1.038 -7.395 6.633 1.00 83.1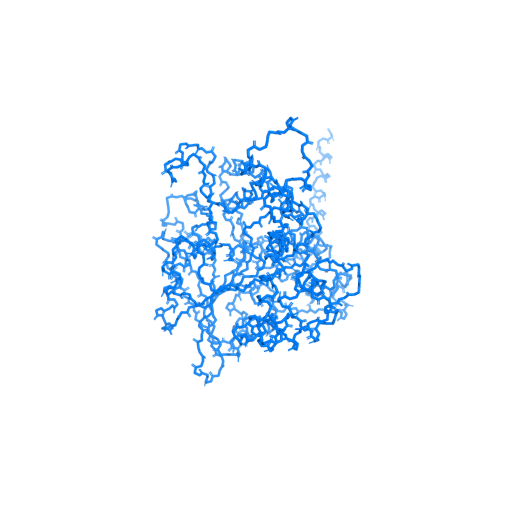9 357 PHE A N 1
ATOM 2897 C CA . PHE A 1 357 ? 2.349 -7.879 6.226 1.00 83.19 357 PHE A CA 1
ATOM 2898 C C . PHE A 1 357 ? 3.336 -6.725 6.324 1.00 83.19 357 PHE A C 1
ATOM 2900 O O . PHE A 1 357 ? 3.177 -5.717 5.642 1.00 83.19 357 PHE A O 1
ATOM 2907 N N . THR A 1 358 ? 4.355 -6.859 7.165 1.00 83.44 358 THR A N 1
ATOM 2908 C CA . THR A 1 358 ? 5.390 -5.836 7.351 1.00 83.44 358 THR A CA 1
ATOM 2909 C C . THR A 1 358 ? 6.771 -6.435 7.115 1.00 83.44 358 THR A C 1
ATOM 2911 O O . THR A 1 358 ? 7.027 -7.600 7.435 1.00 83.44 358 THR A O 1
ATOM 2914 N N . GLY A 1 359 ? 7.673 -5.641 6.539 1.00 81.31 359 GLY A N 1
ATOM 2915 C CA . GLY A 1 359 ? 9.067 -6.028 6.351 1.00 81.31 359 GLY A CA 1
ATOM 2916 C C . GLY A 1 359 ? 9.899 -5.705 7.592 1.00 81.31 359 GLY A C 1
ATOM 2917 O O . GLY A 1 359 ? 9.828 -4.609 8.136 1.00 81.31 359 GLY A O 1
ATOM 2918 N N . THR A 1 360 ? 10.747 -6.634 8.043 1.00 78.44 360 THR A N 1
ATOM 2919 C CA . THR A 1 360 ? 11.651 -6.371 9.189 1.00 78.44 360 THR A CA 1
ATOM 2920 C C . THR A 1 360 ? 12.733 -5.331 8.864 1.00 78.44 360 THR A C 1
ATOM 2922 O O . THR A 1 360 ? 13.254 -4.677 9.767 1.00 78.44 360 THR A O 1
ATOM 2925 N N . TYR A 1 361 ? 13.079 -5.200 7.582 1.00 82.25 361 TYR A N 1
ATOM 2926 C CA . TYR A 1 361 ? 14.064 -4.247 7.062 1.00 82.25 361 TYR A CA 1
ATOM 2927 C C . TYR A 1 361 ? 13.415 -3.090 6.295 1.00 82.25 361 TYR A C 1
ATOM 2929 O O . TYR A 1 361 ? 14.122 -2.336 5.637 1.00 82.25 361 TYR A O 1
ATOM 2937 N N . ASP A 1 362 ? 12.092 -2.945 6.385 1.00 85.19 362 ASP A N 1
ATOM 2938 C CA . ASP A 1 362 ? 11.368 -1.847 5.752 1.00 85.19 362 ASP A CA 1
ATOM 2939 C C . ASP A 1 362 ? 11.681 -0.531 6.478 1.00 85.19 362 ASP A C 1
ATOM 2941 O O . ASP A 1 362 ? 11.532 -0.417 7.701 1.00 85.19 362 ASP A O 1
ATOM 2945 N N . PHE A 1 363 ? 12.180 0.452 5.728 1.00 86.50 363 PHE A N 1
ATOM 2946 C CA . PHE A 1 363 ? 12.519 1.772 6.264 1.00 86.50 363 PHE A CA 1
ATOM 2947 C C . PHE A 1 363 ? 11.332 2.733 6.279 1.00 86.50 363 PHE A C 1
ATOM 2949 O O . PHE A 1 363 ? 11.366 3.694 7.043 1.00 86.50 363 PHE A O 1
ATOM 2956 N N . SER A 1 364 ? 10.305 2.492 5.466 1.00 78.44 364 SER A N 1
ATOM 2957 C CA . SER A 1 364 ? 9.128 3.359 5.338 1.00 78.44 364 SER A CA 1
ATOM 2958 C C . SER A 1 364 ? 7.988 2.931 6.267 1.00 78.44 364 SER A C 1
ATOM 2960 O O . SER A 1 364 ? 7.324 3.775 6.854 1.00 78.44 364 SER A O 1
ATOM 2962 N N . SER A 1 365 ? 7.773 1.623 6.419 1.00 79.31 365 SER A N 1
ATOM 2963 C CA . SER A 1 365 ? 6.732 1.014 7.255 1.00 79.31 365 SER A CA 1
ATOM 2964 C C . SER A 1 365 ? 7.378 0.053 8.253 1.00 79.31 365 SER A C 1
ATOM 2966 O O . SER A 1 365 ? 7.427 -1.164 8.052 1.00 79.31 365 SER A O 1
ATOM 2968 N N . SER A 1 366 ? 7.948 0.593 9.335 1.00 74.56 366 SER A N 1
ATOM 2969 C CA . SER A 1 366 ? 8.664 -0.252 10.290 1.00 74.56 366 SER A CA 1
ATOM 2970 C C . SER A 1 366 ? 7.698 -1.210 10.984 1.00 74.56 366 SER A C 1
ATOM 2972 O O . SER A 1 366 ? 6.641 -0.821 11.479 1.00 74.56 366 SER A O 1
ATOM 2974 N N . ASP A 1 367 ? 8.112 -2.468 11.143 1.00 68.56 367 ASP A N 1
ATOM 2975 C CA . ASP A 1 367 ? 7.391 -3.447 11.960 1.00 68.56 367 ASP A CA 1
ATOM 2976 C C . ASP A 1 367 ? 7.075 -2.932 13.378 1.00 68.56 367 ASP A C 1
ATOM 2978 O O . ASP A 1 367 ? 6.071 -3.325 13.966 1.00 68.56 367 ASP A O 1
ATOM 2982 N N . LYS A 1 368 ? 7.881 -2.016 13.927 1.00 65.31 368 LYS A N 1
ATOM 2983 C CA . LYS A 1 368 ? 7.651 -1.382 15.235 1.00 65.31 368 LYS A CA 1
ATOM 2984 C C . LYS A 1 368 ? 6.373 -0.550 15.292 1.00 65.31 368 LYS A C 1
ATOM 2986 O O . LYS A 1 368 ? 5.740 -0.557 16.347 1.00 65.31 368 LYS A O 1
ATOM 2991 N N . ASP A 1 369 ? 5.993 0.092 14.191 1.00 65.62 369 ASP A N 1
ATOM 2992 C CA . ASP A 1 369 ? 4.801 0.941 14.106 1.00 65.62 369 ASP A CA 1
ATOM 2993 C C . ASP A 1 369 ? 3.501 0.113 14.205 1.00 65.62 369 ASP A C 1
ATOM 2995 O O . ASP A 1 369 ? 2.471 0.613 14.648 1.00 65.62 369 ASP A O 1
ATOM 2999 N N . PHE A 1 370 ? 3.561 -1.192 13.897 1.00 62.25 370 PHE A N 1
ATOM 3000 C CA . PHE A 1 370 ? 2.407 -2.107 13.923 1.00 62.25 370 PHE A CA 1
ATOM 3001 C C . PHE A 1 370 ? 2.488 -3.167 15.032 1.00 62.25 370 PHE A C 1
ATOM 3003 O O . PHE A 1 370 ? 1.494 -3.523 15.668 1.00 62.25 370 PHE A O 1
ATOM 3010 N N . CYS A 1 371 ? 3.683 -3.696 15.298 1.00 53.22 371 CYS A N 1
ATOM 3011 C CA . CYS A 1 371 ? 3.917 -4.753 16.281 1.00 53.22 371 CYS A CA 1
ATOM 3012 C C . CYS A 1 371 ? 4.188 -4.226 17.695 1.00 53.22 371 CYS A C 1
ATOM 3014 O O . CYS A 1 371 ? 4.202 -5.032 18.636 1.00 53.22 371 CYS A O 1
ATOM 3016 N N . GLY A 1 372 ? 4.383 -2.912 17.865 1.00 47.00 372 GLY A N 1
ATOM 3017 C CA . GLY A 1 372 ? 4.633 -2.270 19.159 1.00 47.00 372 GLY A CA 1
ATOM 3018 C C . GLY A 1 372 ? 3.573 -2.582 20.224 1.00 47.00 372 GLY A C 1
ATOM 3019 O O . GLY A 1 372 ? 3.909 -2.693 21.398 1.00 47.00 372 GLY A O 1
ATOM 3020 N N . GLY A 1 373 ? 2.320 -2.841 19.827 1.00 48.44 373 GLY A N 1
ATOM 3021 C CA . GLY A 1 373 ? 1.256 -3.259 20.752 1.00 48.44 373 GLY A CA 1
ATOM 3022 C C . GLY A 1 373 ? 1.286 -4.746 21.150 1.00 48.44 373 GLY A C 1
ATOM 3023 O O . GLY A 1 373 ? 0.828 -5.133 22.232 1.00 48.44 373 GLY A O 1
ATOM 3024 N N . TRP A 1 374 ? 1.844 -5.623 20.311 1.00 59.00 374 TRP A N 1
ATOM 3025 C CA . TRP A 1 374 ? 1.737 -7.080 20.486 1.00 59.00 374 TRP A CA 1
ATOM 3026 C C . TRP A 1 374 ? 2.912 -7.679 21.256 1.00 59.00 374 TRP A C 1
ATOM 3028 O O . TRP A 1 374 ? 2.713 -8.585 22.070 1.00 59.00 374 TRP A O 1
ATOM 3038 N N . THR A 1 375 ? 4.115 -7.133 21.090 1.00 66.00 375 THR A N 1
ATOM 3039 C CA . THR A 1 375 ? 5.309 -7.568 21.830 1.00 66.00 375 THR A CA 1
ATOM 3040 C C . THR A 1 375 ? 5.555 -6.648 23.018 1.00 66.00 375 THR A C 1
ATOM 3042 O O . THR A 1 375 ? 5.756 -5.458 22.830 1.00 66.00 375 THR A O 1
ATOM 3045 N N . LEU A 1 376 ? 5.591 -7.197 24.234 1.00 72.81 376 LEU A N 1
ATOM 3046 C CA . LEU A 1 376 ? 5.933 -6.424 25.430 1.00 72.81 376 LEU A CA 1
ATOM 3047 C C . LEU A 1 376 ? 7.421 -6.574 25.724 1.00 72.81 376 LEU A C 1
ATOM 3049 O O . LEU A 1 376 ? 7.901 -7.678 26.011 1.00 72.81 376 LEU A O 1
ATOM 3053 N N . LYS A 1 377 ? 8.158 -5.463 25.637 1.00 80.62 377 LYS A N 1
ATOM 3054 C CA . LYS A 1 377 ? 9.552 -5.386 26.089 1.00 80.62 377 LYS A CA 1
ATOM 3055 C C . LYS A 1 377 ? 9.579 -5.015 27.568 1.00 80.62 377 LYS A C 1
ATOM 3057 O O . LYS A 1 377 ? 8.632 -4.435 28.086 1.00 80.62 377 LYS A O 1
ATOM 3062 N N . THR A 1 378 ? 10.708 -5.253 28.234 1.00 81.81 378 THR A N 1
ATOM 3063 C CA . THR A 1 378 ? 10.910 -4.868 29.643 1.00 81.81 378 THR A CA 1
ATOM 3064 C C . THR A 1 378 ? 10.596 -3.391 29.895 1.00 81.81 378 THR A C 1
ATOM 3066 O O . THR A 1 378 ? 9.969 -3.056 30.890 1.00 81.81 378 THR A O 1
ATOM 3069 N N . ARG A 1 379 ? 10.949 -2.502 28.954 1.00 80.44 379 ARG A N 1
ATOM 3070 C CA . ARG A 1 379 ? 10.613 -1.071 29.037 1.00 80.44 379 ARG A CA 1
ATOM 3071 C C . ARG A 1 379 ? 9.102 -0.822 29.094 1.00 80.44 379 ARG A C 1
ATOM 3073 O O . ARG A 1 379 ? 8.667 0.039 29.850 1.00 80.44 379 ARG A O 1
ATOM 3080 N N . ASP A 1 380 ? 8.329 -1.548 28.295 1.00 81.88 380 ASP A N 1
ATOM 3081 C CA . ASP A 1 380 ? 6.876 -1.380 28.201 1.00 81.88 380 ASP A CA 1
ATOM 3082 C C . ASP A 1 380 ? 6.192 -1.941 29.451 1.00 81.88 380 ASP A C 1
ATOM 3084 O O . ASP A 1 380 ? 5.293 -1.310 29.996 1.00 81.88 380 ASP A O 1
ATOM 3088 N N . ILE A 1 381 ? 6.693 -3.073 29.958 1.00 84.56 381 ILE A N 1
ATOM 3089 C CA . ILE A 1 381 ? 6.253 -3.676 31.223 1.00 84.56 381 ILE A CA 1
ATOM 3090 C C . ILE A 1 381 ? 6.462 -2.687 32.375 1.00 84.56 381 ILE A C 1
ATOM 3092 O O . ILE A 1 381 ? 5.506 -2.350 33.065 1.00 84.56 381 ILE A O 1
ATOM 3096 N N . ASN A 1 382 ? 7.666 -2.122 32.510 1.00 86.94 382 ASN A N 1
ATOM 3097 C CA . ASN A 1 382 ? 7.967 -1.154 33.568 1.00 86.94 382 ASN A CA 1
ATOM 3098 C C . ASN A 1 382 ? 7.060 0.088 33.500 1.00 86.94 382 ASN A C 1
ATOM 3100 O O . ASN A 1 382 ? 6.663 0.623 34.533 1.00 86.94 382 ASN A O 1
ATOM 3104 N N . LYS A 1 383 ? 6.716 0.554 32.289 1.00 88.19 383 LYS A N 1
ATOM 3105 C CA . LYS A 1 383 ? 5.775 1.668 32.098 1.00 88.19 383 LYS A CA 1
ATOM 3106 C C . LYS A 1 383 ? 4.355 1.304 32.539 1.00 88.19 383 LYS A C 1
ATOM 3108 O O . LYS A 1 383 ? 3.715 2.119 33.196 1.00 88.19 383 LYS A O 1
ATOM 3113 N N . LEU A 1 384 ? 3.875 0.108 32.194 1.00 87.31 384 LEU A N 1
ATOM 3114 C CA . LEU A 1 384 ? 2.547 -0.374 32.591 1.00 87.31 384 LEU A CA 1
ATOM 3115 C C . LEU A 1 384 ? 2.432 -0.506 34.111 1.00 87.31 384 LEU A C 1
ATOM 3117 O O . LEU A 1 384 ? 1.465 -0.030 34.697 1.00 87.31 384 LEU A O 1
ATOM 3121 N N . GLU A 1 385 ? 3.444 -1.083 34.754 1.00 89.50 385 GLU A N 1
ATOM 3122 C CA . GLU A 1 385 ? 3.475 -1.214 36.210 1.00 89.50 385 GLU A CA 1
ATOM 3123 C C . GLU A 1 385 ? 3.553 0.147 36.915 1.00 89.50 385 GLU A C 1
ATOM 3125 O O . GLU A 1 385 ? 2.883 0.370 37.924 1.00 89.50 385 GLU A O 1
ATOM 3130 N N . ALA A 1 386 ? 4.347 1.084 36.386 1.00 90.00 386 ALA A N 1
ATOM 3131 C CA . ALA A 1 386 ? 4.414 2.444 36.916 1.00 90.00 386 ALA A CA 1
ATOM 3132 C C . ALA A 1 386 ? 3.069 3.176 36.775 1.00 90.00 386 ALA A C 1
ATOM 3134 O O . ALA A 1 386 ? 2.649 3.873 37.700 1.00 90.00 386 ALA A O 1
ATOM 3135 N N . PHE A 1 387 ? 2.383 2.992 35.645 1.00 91.31 387 PHE A N 1
ATOM 3136 C CA . PHE A 1 387 ? 1.059 3.553 35.396 1.00 91.31 387 PHE A CA 1
ATOM 3137 C C . PHE A 1 387 ? -0.000 2.993 36.355 1.00 91.31 387 PHE A C 1
ATOM 3139 O O . PHE A 1 387 ? -0.750 3.762 36.953 1.00 91.31 387 PHE A O 1
ATOM 3146 N N . GLU A 1 388 ? -0.027 1.678 36.577 1.00 91.62 388 GLU A N 1
ATOM 3147 C CA . GLU A 1 388 ? -0.934 1.046 37.543 1.00 91.62 388 GLU A CA 1
ATOM 3148 C C . GLU A 1 388 ? -0.696 1.573 38.970 1.00 91.62 388 GLU A C 1
ATOM 3150 O O . GLU A 1 388 ? -1.630 1.991 39.656 1.00 91.62 388 GLU A O 1
ATOM 3155 N N . MET A 1 389 ? 0.569 1.687 39.387 1.00 92.00 389 MET A N 1
ATOM 3156 C CA . MET A 1 389 ? 0.921 2.286 40.679 1.00 92.00 389 MET A CA 1
ATOM 3157 C C . MET A 1 389 ? 0.536 3.767 40.792 1.00 92.00 389 MET A C 1
ATOM 3159 O O . MET A 1 389 ? 0.258 4.253 41.894 1.00 92.00 389 MET A O 1
ATOM 3163 N N . TRP A 1 390 ? 0.561 4.501 39.681 1.00 92.00 390 TRP A N 1
ATOM 3164 C CA . TRP A 1 390 ? 0.112 5.888 39.623 1.00 92.00 390 TRP A CA 1
ATOM 3165 C C . TRP A 1 390 ? -1.409 5.982 39.802 1.00 92.00 390 TRP A C 1
ATOM 3167 O O . TRP A 1 390 ? -1.868 6.779 40.624 1.00 92.00 390 TRP A O 1
ATOM 3177 N N . LEU A 1 391 ? -2.184 5.118 39.135 1.00 89.56 391 LEU A N 1
ATOM 3178 C CA . LEU A 1 391 ? -3.639 5.033 39.304 1.00 89.56 391 LEU A CA 1
ATOM 3179 C C . LEU A 1 391 ? -4.025 4.741 40.758 1.00 89.56 391 LEU A C 1
ATOM 3181 O O . LEU A 1 391 ? -4.838 5.461 41.335 1.00 89.56 391 LEU A O 1
ATOM 3185 N N . TYR A 1 392 ? -3.392 3.749 41.384 1.00 92.94 392 TYR A N 1
ATOM 3186 C CA . TYR A 1 392 ? -3.646 3.399 42.783 1.00 92.94 392 TYR A CA 1
ATOM 3187 C C . TYR A 1 392 ? -3.393 4.557 43.751 1.00 92.94 392 TYR A C 1
ATOM 3189 O O . TYR A 1 392 ? -4.204 4.816 44.642 1.00 92.94 392 TYR A O 1
ATOM 3197 N N . ARG A 1 393 ? -2.316 5.323 43.551 1.00 93.62 393 ARG A N 1
ATOM 3198 C CA . ARG A 1 393 ? -2.047 6.519 44.366 1.00 93.62 393 ARG A CA 1
ATOM 3199 C C . ARG A 1 393 ? -3.099 7.604 44.187 1.00 93.62 393 ARG A C 1
ATOM 3201 O O . ARG A 1 393 ? -3.449 8.262 45.164 1.00 93.62 393 ARG A O 1
ATOM 3208 N N . ARG A 1 394 ? -3.606 7.786 42.965 1.00 92.50 394 ARG A N 1
ATOM 3209 C CA . ARG A 1 394 ? -4.684 8.741 42.671 1.00 92.50 394 ARG A CA 1
ATOM 3210 C C . ARG A 1 394 ? -5.995 8.324 43.335 1.00 92.50 394 ARG A C 1
ATOM 3212 O O . ARG A 1 394 ? -6.628 9.170 43.957 1.00 92.50 394 ARG A O 1
ATOM 3219 N N . ILE A 1 395 ? -6.353 7.041 43.262 1.00 91.62 395 ILE A N 1
ATOM 3220 C CA . ILE A 1 395 ? -7.552 6.479 43.907 1.00 91.62 395 ILE A CA 1
ATOM 3221 C C . ILE A 1 395 ? -7.492 6.677 45.427 1.00 91.62 395 ILE A C 1
ATOM 3223 O O . ILE A 1 395 ? -8.443 7.174 46.023 1.00 91.62 395 ILE A O 1
ATOM 3227 N N . LEU A 1 396 ? -6.345 6.380 46.046 1.00 92.25 396 LEU A N 1
ATOM 3228 C CA . LEU A 1 396 ? -6.127 6.552 47.487 1.00 92.25 396 LEU A CA 1
ATOM 3229 C C . LEU A 1 396 ? -5.852 8.004 47.914 1.00 92.25 396 LEU A C 1
ATOM 3231 O O . LEU A 1 396 ? -5.589 8.249 49.090 1.00 92.25 396 LEU A O 1
ATOM 3235 N N . LYS A 1 397 ? -5.863 8.959 46.973 1.00 93.56 397 LYS A N 1
ATOM 3236 C CA . LYS A 1 397 ? -5.542 10.378 47.203 1.00 93.56 397 LYS A CA 1
ATOM 3237 C C . LYS A 1 397 ? -4.219 10.588 47.957 1.00 93.56 397 LYS A C 1
ATOM 3239 O O . LYS A 1 397 ? -4.107 11.482 48.791 1.00 93.56 397 LYS A O 1
ATOM 3244 N N . ILE A 1 398 ? -3.205 9.772 47.667 1.00 91.81 398 ILE A N 1
ATOM 3245 C CA . ILE A 1 398 ? -1.893 9.862 48.317 1.00 91.81 398 ILE A CA 1
ATOM 3246 C C . ILE A 1 398 ? -1.095 11.011 47.682 1.00 91.81 398 ILE A C 1
ATOM 3248 O O . ILE A 1 398 ? -0.759 10.922 46.496 1.00 91.81 398 ILE A O 1
ATOM 3252 N N . PRO A 1 399 ? -0.753 12.075 48.434 1.00 88.62 399 PRO A N 1
ATOM 3253 C CA . PRO A 1 399 ? 0.091 13.139 47.915 1.00 88.62 399 PRO A CA 1
ATOM 3254 C C . PRO A 1 399 ? 1.537 12.651 47.793 1.00 88.62 399 PRO A C 1
ATOM 3256 O O . PRO A 1 399 ? 2.007 11.816 48.568 1.00 88.62 399 PRO A O 1
ATOM 3259 N N . TRP A 1 400 ? 2.276 13.199 46.831 1.00 81.12 400 TRP A N 1
ATOM 3260 C CA . TRP A 1 400 ? 3.674 12.822 46.594 1.00 81.12 400 TRP A CA 1
ATOM 3261 C C . TRP A 1 400 ? 4.581 13.113 47.806 1.00 81.12 400 TRP A C 1
ATOM 3263 O O . TRP A 1 400 ? 5.550 12.391 48.039 1.00 81.12 400 TRP A O 1
ATOM 3273 N N . THR A 1 401 ? 4.233 14.117 48.620 1.00 90.44 401 THR A N 1
ATOM 3274 C CA . THR A 1 401 ? 4.947 14.502 49.849 1.00 90.44 401 THR A CA 1
ATOM 3275 C C . THR A 1 401 ? 4.864 13.456 50.956 1.00 90.44 401 THR A C 1
ATOM 3277 O O . THR A 1 401 ? 5.720 13.446 51.836 1.00 90.44 401 THR A O 1
ATOM 3280 N N . ALA A 1 402 ? 3.886 12.545 50.906 1.00 87.62 402 ALA A N 1
ATOM 3281 C CA . ALA A 1 402 ? 3.699 11.527 51.937 1.00 87.62 402 ALA A CA 1
ATOM 3282 C C . ALA A 1 402 ? 4.788 10.438 51.929 1.00 87.62 402 ALA A C 1
ATOM 3284 O O . ALA A 1 402 ? 4.839 9.637 52.856 1.00 87.62 402 ALA A O 1
ATOM 3285 N N . LYS A 1 403 ? 5.641 10.381 50.889 1.00 87.69 403 LYS A N 1
ATOM 3286 C CA . LYS A 1 403 ? 6.767 9.430 50.759 1.00 87.69 403 LYS A CA 1
ATOM 3287 C C . LYS A 1 403 ? 6.384 7.962 51.036 1.00 87.69 403 LYS A C 1
ATOM 3289 O O . LYS A 1 403 ? 7.166 7.195 51.586 1.00 87.69 403 LYS A O 1
ATOM 3294 N N . ILE A 1 404 ? 5.181 7.561 50.619 1.00 90.62 404 ILE A N 1
ATOM 3295 C CA . ILE A 1 404 ? 4.651 6.204 50.817 1.00 90.62 404 ILE A CA 1
ATOM 3296 C C . ILE A 1 404 ? 5.199 5.252 49.745 1.00 90.62 404 ILE A C 1
ATOM 3298 O O . ILE A 1 404 ? 5.128 5.532 48.537 1.00 90.62 404 ILE A O 1
ATOM 3302 N N . THR A 1 405 ? 5.709 4.099 50.184 1.00 91.88 405 THR A N 1
ATOM 3303 C CA . THR A 1 405 ? 6.302 3.086 49.302 1.00 91.88 405 THR A CA 1
ATOM 3304 C C . THR A 1 405 ? 5.254 2.412 48.405 1.00 91.88 405 THR A C 1
ATOM 3306 O O . THR A 1 405 ? 4.065 2.383 48.714 1.00 91.88 405 THR A O 1
ATOM 3309 N N . ASN A 1 406 ? 5.681 1.832 47.275 1.00 88.94 406 ASN A N 1
ATOM 3310 C CA . ASN A 1 406 ? 4.779 1.052 46.411 1.00 88.94 406 ASN A CA 1
ATOM 3311 C C . ASN A 1 406 ? 4.137 -0.132 47.153 1.00 88.94 406 ASN A C 1
ATOM 3313 O O . ASN A 1 406 ? 2.987 -0.458 46.881 1.00 88.94 406 ASN A O 1
ATOM 3317 N N . ILE A 1 407 ? 4.869 -0.748 48.085 1.00 89.12 407 ILE A N 1
ATOM 3318 C CA . ILE A 1 407 ? 4.403 -1.899 48.865 1.00 89.12 407 ILE A CA 1
ATOM 3319 C C . ILE A 1 407 ? 3.235 -1.480 49.763 1.00 89.12 407 ILE A C 1
ATOM 3321 O O . ILE A 1 407 ? 2.210 -2.154 49.802 1.00 89.12 407 ILE A O 1
ATOM 3325 N N . ASP A 1 408 ? 3.349 -0.330 50.426 1.00 89.12 408 ASP A N 1
ATOM 3326 C CA . ASP A 1 408 ? 2.292 0.169 51.310 1.00 89.12 408 ASP A CA 1
ATOM 3327 C C . ASP A 1 408 ? 1.048 0.613 50.534 1.00 89.12 408 ASP A C 1
ATOM 3329 O O . ASP A 1 408 ? -0.072 0.444 51.011 1.00 89.12 408 ASP A O 1
ATOM 3333 N N . VAL A 1 409 ? 1.224 1.140 49.317 1.00 90.00 409 VAL A N 1
ATOM 3334 C CA . VAL A 1 409 ? 0.102 1.451 48.417 1.00 90.00 409 VAL A CA 1
ATOM 3335 C C . VAL A 1 409 ? -0.682 0.183 48.061 1.00 90.00 409 VAL A C 1
ATOM 3337 O O . VAL A 1 409 ? -1.907 0.195 48.150 1.00 90.00 409 VAL A O 1
ATOM 3340 N N . LEU A 1 410 ? 0.002 -0.915 47.716 1.00 90.19 410 LEU A N 1
ATOM 3341 C CA . LEU A 1 410 ? -0.649 -2.192 47.388 1.00 90.19 410 LEU A CA 1
ATOM 3342 C C . LEU A 1 410 ? -1.349 -2.815 48.605 1.00 90.19 410 LEU A C 1
ATOM 3344 O O . LEU A 1 410 ? -2.479 -3.284 48.486 1.00 90.19 410 LEU A O 1
ATOM 3348 N N . LYS A 1 411 ? -0.741 -2.730 49.799 1.00 89.88 411 LYS A N 1
ATOM 3349 C CA . LYS A 1 411 ? -1.376 -3.171 51.056 1.00 89.88 411 LYS A CA 1
ATOM 3350 C C . LYS A 1 411 ? -2.687 -2.436 51.339 1.00 89.88 411 LYS A C 1
ATOM 3352 O O . LYS A 1 411 ? -3.640 -3.056 51.792 1.00 89.88 411 LYS A O 1
ATOM 3357 N N . ARG A 1 412 ? -2.752 -1.129 51.059 1.00 90.62 412 ARG A N 1
ATOM 3358 C CA . ARG A 1 412 ? -3.961 -0.311 51.282 1.00 90.62 412 ARG A CA 1
ATOM 3359 C C . ARG A 1 412 ? -5.108 -0.659 50.343 1.00 90.62 412 ARG A C 1
ATOM 3361 O O . ARG A 1 412 ? -6.259 -0.560 50.744 1.00 90.62 412 ARG A O 1
ATOM 3368 N N . ILE A 1 413 ? -4.797 -1.030 49.105 1.00 86.69 413 ILE A N 1
ATOM 3369 C CA . ILE A 1 413 ? -5.794 -1.450 48.113 1.00 86.69 413 ILE A CA 1
ATOM 3370 C C . ILE A 1 413 ? -6.148 -2.941 48.246 1.00 86.69 413 ILE A C 1
ATOM 3372 O O . ILE A 1 413 ? -7.128 -3.383 47.655 1.00 86.69 413 ILE A O 1
ATOM 3376 N N . ILE A 1 414 ? -5.399 -3.695 49.066 1.00 80.69 414 ILE A N 1
ATOM 3377 C CA . ILE A 1 414 ? -5.564 -5.144 49.271 1.00 80.69 414 ILE A CA 1
ATOM 3378 C C . ILE A 1 414 ? -5.532 -5.872 47.918 1.00 80.69 414 ILE A C 1
ATOM 3380 O O . ILE A 1 414 ? -6.341 -6.747 47.618 1.00 80.69 414 ILE A O 1
ATOM 3384 N N . GLN A 1 415 ? -4.605 -5.463 47.052 1.00 76.81 415 GLN A N 1
ATOM 3385 C CA . GLN A 1 415 ? -4.476 -6.037 45.721 1.00 76.81 415 GLN A CA 1
ATOM 3386 C C . GLN A 1 415 ? -3.016 -6.072 45.292 1.00 76.81 415 GLN A C 1
ATOM 3388 O O . GLN A 1 415 ? -2.242 -5.152 45.561 1.00 76.81 415 GLN A O 1
ATOM 3393 N N . GLU A 1 416 ? -2.650 -7.138 44.591 1.00 82.50 416 GLU A N 1
ATOM 3394 C CA . GLU A 1 416 ? -1.420 -7.186 43.808 1.00 82.50 416 GLU A CA 1
ATOM 3395 C C . GLU A 1 416 ? -1.623 -6.475 42.471 1.00 82.50 416 GLU A C 1
ATOM 3397 O O . GLU A 1 416 ? -2.755 -6.257 42.044 1.00 82.50 416 GLU A O 1
ATOM 3402 N N . ARG A 1 417 ? -0.536 -6.155 41.768 1.00 83.12 417 ARG A N 1
ATOM 3403 C CA . ARG A 1 417 ? -0.621 -5.619 40.403 1.00 83.12 417 ARG A CA 1
ATOM 3404 C C . ARG A 1 417 ? -1.362 -6.606 39.498 1.00 83.12 417 ARG A C 1
ATOM 3406 O O . ARG A 1 417 ? -0.962 -7.760 39.395 1.00 83.12 417 ARG A O 1
ATOM 3413 N N . GLN A 1 418 ? -2.429 -6.160 38.842 1.00 84.88 418 GLN A N 1
ATOM 3414 C CA . GLN A 1 418 ? -3.302 -7.001 38.015 1.00 84.88 418 GLN A CA 1
ATOM 3415 C C . GLN A 1 418 ? -3.239 -6.651 36.530 1.00 84.88 418 GLN A C 1
ATOM 3417 O O . GLN A 1 418 ? -3.604 -7.475 35.684 1.00 84.88 418 GLN A O 1
ATOM 3422 N N . LEU A 1 419 ? -2.826 -5.430 36.182 1.00 84.94 419 LEU A N 1
ATOM 3423 C CA . LEU A 1 419 ? -2.898 -4.941 34.808 1.00 84.94 419 LEU A CA 1
ATOM 3424 C C . LEU A 1 419 ? -2.028 -5.785 33.877 1.00 84.94 419 LEU A C 1
ATOM 3426 O O . LEU A 1 419 ? -2.492 -6.248 32.832 1.00 84.94 419 LEU A O 1
ATOM 3430 N N . PHE A 1 420 ? -0.775 -6.019 34.268 1.00 86.94 420 PHE A N 1
ATOM 3431 C CA . PHE A 1 420 ? 0.133 -6.829 33.465 1.00 86.94 420 PHE A CA 1
ATOM 3432 C C . PHE A 1 420 ? -0.328 -8.291 33.389 1.00 86.94 420 PHE A C 1
ATOM 3434 O O . PHE A 1 420 ? -0.356 -8.850 32.291 1.00 86.94 420 PHE A O 1
ATOM 3441 N N . GLU A 1 421 ? -0.813 -8.863 34.494 1.00 87.50 421 GLU A N 1
ATOM 3442 C CA . GLU A 1 421 ? -1.363 -10.225 34.525 1.00 87.50 421 GLU A CA 1
ATOM 3443 C C . GLU A 1 421 ? -2.554 -10.406 33.591 1.00 87.50 421 GLU A C 1
ATOM 3445 O O . GLU A 1 421 ? -2.624 -11.355 32.802 1.00 87.50 421 GLU A O 1
ATOM 3450 N N . THR A 1 422 ? -3.464 -9.437 33.594 1.00 86.94 422 THR A N 1
ATOM 3451 C CA . THR A 1 422 ? -4.608 -9.415 32.681 1.00 86.94 422 THR A CA 1
ATOM 3452 C C . THR A 1 422 ? -4.143 -9.405 31.226 1.00 86.94 422 THR A C 1
ATOM 3454 O O . THR A 1 422 ? -4.695 -10.123 30.385 1.00 86.94 422 THR A O 1
ATOM 3457 N N . ILE A 1 423 ? -3.100 -8.633 30.913 1.00 86.44 423 ILE A N 1
ATOM 3458 C CA . ILE A 1 423 ? -2.535 -8.567 29.564 1.00 86.44 423 ILE A CA 1
ATOM 3459 C C . ILE A 1 423 ? -1.884 -9.900 29.170 1.00 86.44 423 ILE A C 1
ATOM 3461 O O . ILE A 1 423 ?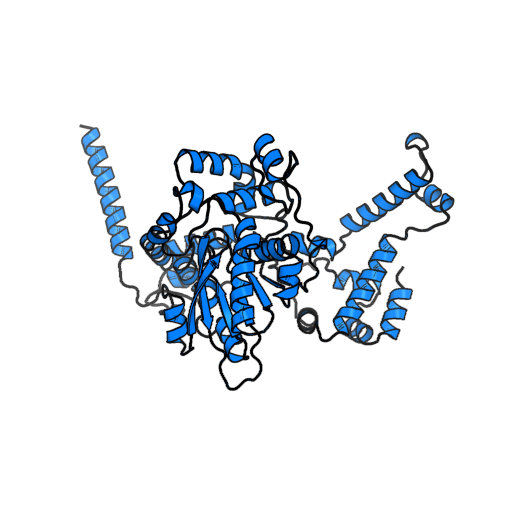 -2.136 -10.369 28.054 1.00 86.44 423 ILE A O 1
ATOM 3465 N N . LYS A 1 424 ? -1.106 -10.546 30.055 1.00 89.56 424 LYS A N 1
ATOM 3466 C CA . LYS A 1 424 ? -0.518 -11.873 29.787 1.00 89.56 424 LYS A CA 1
ATOM 3467 C C . LYS A 1 424 ? -1.607 -12.902 29.471 1.00 89.56 424 LYS A C 1
ATOM 3469 O O . LYS A 1 424 ? -1.520 -13.603 28.456 1.00 89.56 424 LYS A O 1
ATOM 3474 N N . LYS A 1 425 ? -2.664 -12.950 30.293 1.00 89.44 425 LYS A N 1
ATOM 3475 C CA . LYS A 1 425 ? -3.795 -13.880 30.142 1.00 89.44 425 LYS A CA 1
ATOM 3476 C C . LYS A 1 425 ? -4.548 -13.655 28.833 1.00 89.44 425 LYS A C 1
ATOM 3478 O O . LYS A 1 425 ? -4.741 -14.602 28.073 1.00 89.44 425 LYS A O 1
ATOM 3483 N N . ARG A 1 426 ? -4.899 -12.404 28.508 1.00 87.44 426 ARG A N 1
ATOM 3484 C CA . ARG A 1 426 ? -5.601 -12.058 27.255 1.00 87.44 426 ARG A CA 1
ATOM 3485 C C . ARG A 1 426 ? -4.772 -12.379 26.013 1.00 87.44 426 ARG A C 1
ATOM 3487 O O . ARG A 1 426 ? -5.285 -12.981 25.072 1.00 87.44 426 ARG A O 1
ATOM 3494 N N . LYS A 1 427 ? -3.480 -12.034 26.018 1.00 86.81 427 LYS A N 1
ATOM 3495 C CA . LYS A 1 427 ? -2.570 -12.347 24.906 1.00 86.81 427 LYS A CA 1
ATOM 3496 C C . LYS A 1 427 ? -2.407 -13.852 24.709 1.00 86.81 427 LYS A C 1
ATOM 3498 O O . LYS A 1 427 ? -2.402 -14.313 23.572 1.00 86.81 427 LYS A O 1
ATOM 3503 N N . THR A 1 428 ? -2.326 -14.617 25.792 1.00 88.56 428 THR A N 1
ATOM 3504 C CA . THR A 1 428 ? -2.223 -16.080 25.721 1.00 88.56 428 THR A CA 1
ATOM 3505 C C . THR A 1 428 ? -3.535 -16.708 25.239 1.00 88.56 428 THR A C 1
ATOM 3507 O O . THR A 1 428 ? -3.517 -17.555 24.350 1.00 88.56 428 THR A O 1
ATOM 3510 N N . ALA A 1 429 ? -4.690 -16.225 25.708 1.00 87.06 429 ALA A N 1
ATOM 3511 C CA . ALA A 1 429 ? -6.004 -16.655 25.219 1.00 87.06 429 ALA A CA 1
ATOM 3512 C C . ALA A 1 429 ? -6.176 -16.450 23.707 1.00 87.06 429 ALA A C 1
ATOM 3514 O O . ALA A 1 429 ? -6.689 -17.332 23.012 1.00 87.06 429 ALA A O 1
ATOM 3515 N N . TYR A 1 430 ? -5.690 -15.318 23.195 1.00 84.12 430 TYR A N 1
ATOM 3516 C CA . TYR A 1 430 ? -5.755 -14.989 21.777 1.00 84.12 430 TYR A CA 1
ATOM 3517 C C . TYR A 1 430 ? -4.964 -15.968 20.895 1.00 84.12 430 TYR A C 1
ATOM 3519 O O . TY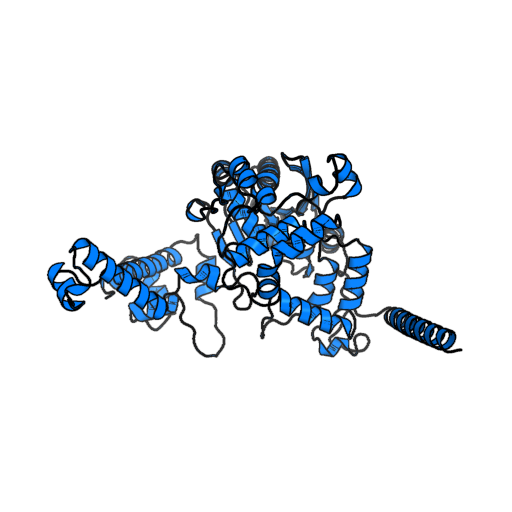R A 1 430 ? -5.436 -16.336 19.822 1.00 84.12 430 TYR A O 1
ATOM 3527 N N . LEU A 1 431 ? -3.821 -16.488 21.363 1.00 85.31 431 LEU A N 1
ATOM 3528 C CA . LEU A 1 431 ? -3.096 -17.545 20.646 1.00 85.31 431 LEU A CA 1
ATOM 3529 C C . LEU A 1 431 ? -3.966 -18.794 20.448 1.00 85.31 431 LEU A C 1
ATOM 3531 O O . LEU A 1 431 ? -4.028 -19.337 19.348 1.00 85.31 431 LEU A O 1
ATOM 3535 N N . GLY A 1 432 ? -4.679 -19.220 21.493 1.00 85.62 432 GLY A N 1
ATOM 3536 C CA . GLY A 1 432 ? -5.614 -20.341 21.394 1.00 85.62 432 GLY A CA 1
ATOM 3537 C C . GLY A 1 432 ? -6.732 -20.091 20.378 1.00 85.62 432 GLY A C 1
ATOM 3538 O O . GLY A 1 432 ? -7.120 -21.002 19.653 1.00 85.62 432 GLY A O 1
ATOM 3539 N N . HIS A 1 433 ? -7.240 -18.858 20.306 1.00 82.00 433 HIS A N 1
ATOM 3540 C CA . HIS A 1 433 ? -8.256 -18.462 19.323 1.00 82.00 433 HIS A CA 1
ATOM 3541 C C . HIS A 1 433 ? -7.746 -18.584 17.881 1.00 82.00 433 HIS A C 1
ATOM 3543 O O . HIS A 1 433 ? -8.415 -19.199 17.053 1.00 82.00 433 HIS A O 1
ATOM 3549 N N . ILE A 1 434 ? -6.537 -18.084 17.604 1.00 78.44 434 ILE A N 1
ATOM 3550 C CA . ILE A 1 434 ? -5.912 -18.153 16.271 1.00 78.44 434 ILE A CA 1
ATOM 3551 C C . ILE A 1 434 ? -5.694 -19.602 15.826 1.00 78.44 434 ILE A C 1
ATOM 3553 O O . ILE A 1 434 ? -6.019 -19.965 14.697 1.00 78.44 434 ILE A O 1
ATOM 3557 N N . ILE A 1 435 ? -5.137 -20.442 16.703 1.00 81.56 435 ILE A N 1
ATOM 3558 C CA . ILE A 1 435 ? -4.775 -21.824 16.356 1.00 81.56 435 ILE A CA 1
ATOM 3559 C C . ILE A 1 435 ? -6.009 -22.698 16.087 1.00 81.56 435 ILE A C 1
ATOM 3561 O O . ILE A 1 435 ? -5.933 -23.632 15.294 1.00 81.56 435 ILE A O 1
ATOM 3565 N N . ARG A 1 436 ? -7.149 -22.414 16.727 1.00 84.31 436 ARG A N 1
ATOM 3566 C CA . ARG A 1 436 ? -8.364 -23.235 16.591 1.00 84.31 436 ARG A CA 1
ATOM 3567 C C . ARG A 1 436 ? -9.298 -22.798 15.468 1.00 84.31 436 ARG A C 1
ATOM 3569 O O . ARG A 1 436 ? -10.143 -23.589 15.066 1.00 84.31 436 ARG A O 1
ATOM 3576 N N . ASN A 1 437 ? -9.189 -21.565 14.982 1.00 76.25 437 ASN A N 1
ATOM 3577 C CA . ASN A 1 437 ? -10.095 -21.050 13.962 1.00 76.25 437 ASN A CA 1
ATOM 3578 C C . ASN A 1 437 ? -9.432 -21.080 12.572 1.00 76.25 437 ASN A C 1
ATOM 3580 O O . ASN A 1 437 ? -8.430 -20.407 12.329 1.00 76.25 437 ASN A O 1
ATOM 3584 N N . GLY A 1 438 ? -10.023 -21.855 11.655 1.00 59.41 438 GLY A N 1
ATOM 3585 C CA . GLY A 1 438 ? -9.549 -22.036 10.277 1.00 59.41 438 GLY A CA 1
ATOM 3586 C C . GLY A 1 438 ? -9.552 -20.759 9.430 1.00 59.41 438 GLY A C 1
ATOM 3587 O O . GLY A 1 438 ? -8.833 -20.684 8.441 1.00 59.41 438 GLY A O 1
ATOM 3588 N N . GLN A 1 439 ? -10.264 -19.709 9.851 1.00 53.88 439 GLN A N 1
ATOM 3589 C CA . GLN A 1 43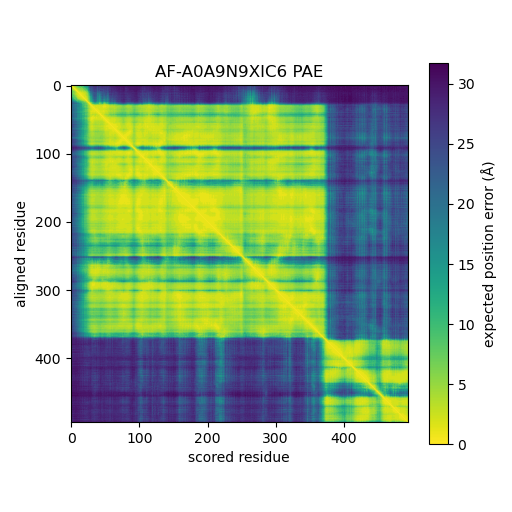9 ? -10.192 -18.384 9.220 1.00 53.88 439 GLN A CA 1
ATOM 3590 C C . GLN A 1 439 ? -8.804 -17.728 9.346 1.00 53.88 439 GLN A C 1
ATOM 3592 O O . GLN A 1 439 ? -8.513 -16.765 8.641 1.00 53.88 439 GLN A O 1
ATOM 3597 N N . TYR A 1 440 ? -7.931 -18.253 10.214 1.00 57.06 440 TYR A N 1
ATOM 3598 C CA . TYR A 1 440 ? -6.568 -17.766 10.428 1.00 57.06 440 TYR A CA 1
ATOM 3599 C C . TYR A 1 440 ? -5.489 -18.712 9.880 1.00 57.06 440 TYR A C 1
ATOM 3601 O O . TYR A 1 440 ? -4.348 -18.664 10.342 1.00 57.06 440 TYR A O 1
ATOM 3609 N N . GLN A 1 441 ? -5.815 -19.561 8.899 1.00 48.78 441 GLN A N 1
ATOM 3610 C CA . GLN A 1 441 ? -4.891 -20.543 8.307 1.00 48.78 441 GLN A CA 1
ATOM 3611 C C . GLN A 1 441 ? -3.548 -19.920 7.877 1.00 48.78 441 GLN A C 1
ATOM 3613 O O . GLN A 1 441 ? -2.490 -20.512 8.069 1.00 48.78 441 GLN A O 1
ATOM 3618 N N . PHE A 1 442 ? -3.566 -18.671 7.409 1.00 35.66 442 PHE A N 1
ATOM 3619 C CA . PHE A 1 442 ? -2.359 -17.920 7.064 1.00 35.66 442 PHE A CA 1
ATOM 3620 C C . PHE A 1 442 ? -1.479 -17.543 8.281 1.00 35.66 442 PHE A C 1
ATOM 3622 O O . PHE A 1 442 ? -0.256 -17.667 8.228 1.00 35.66 442 PHE A O 1
ATOM 3629 N N . LEU A 1 443 ? -2.076 -17.161 9.420 1.00 47.69 443 LEU A N 1
ATOM 3630 C CA . LEU A 1 443 ? -1.338 -16.905 10.669 1.00 47.69 443 LEU A CA 1
ATOM 3631 C C . LEU A 1 443 ? -0.723 -18.188 11.238 1.00 47.69 443 LEU A C 1
ATOM 3633 O O . LEU A 1 443 ? 0.348 -18.138 11.836 1.00 47.69 443 LEU A O 1
ATOM 3637 N N . GLN A 1 444 ? -1.378 -19.333 11.038 1.00 54.22 444 GLN A N 1
ATOM 3638 C CA . GLN A 1 444 ? -0.866 -20.637 11.465 1.00 54.22 444 GLN A CA 1
ATOM 3639 C C . GLN A 1 444 ? 0.409 -21.017 10.689 1.00 54.22 444 GLN A C 1
ATOM 3641 O O . GLN A 1 444 ? 1.379 -21.450 11.307 1.00 54.22 444 GLN A O 1
ATOM 3646 N N . LEU A 1 445 ? 0.462 -20.733 9.379 1.00 47.50 445 LEU A N 1
ATOM 3647 C CA . LEU A 1 445 ? 1.644 -20.957 8.530 1.00 47.50 445 LEU A CA 1
ATOM 3648 C C . LEU A 1 445 ? 2.859 -20.100 8.944 1.00 47.50 445 LEU A C 1
ATOM 3650 O O . LEU A 1 445 ? 3.998 -20.556 8.868 1.00 47.50 445 LEU A O 1
ATOM 3654 N N . ILE A 1 446 ? 2.638 -18.879 9.446 1.00 47.44 446 ILE A N 1
ATOM 3655 C CA . ILE A 1 446 ? 3.709 -17.982 9.929 1.00 47.44 446 ILE A CA 1
ATOM 3656 C C . ILE A 1 446 ? 4.378 -18.517 11.206 1.00 47.44 446 ILE A C 1
ATOM 3658 O O . ILE A 1 446 ? 5.576 -18.309 11.420 1.00 47.44 446 ILE A O 1
ATOM 3662 N N . ILE A 1 447 ? 3.625 -19.205 12.069 1.00 53.59 447 ILE A N 1
ATOM 3663 C CA . ILE A 1 447 ? 4.144 -19.755 13.331 1.00 53.59 447 ILE A CA 1
ATOM 3664 C C . ILE A 1 447 ? 5.106 -20.929 13.067 1.00 53.59 447 ILE A C 1
ATOM 3666 O O . ILE A 1 447 ? 6.036 -21.146 13.847 1.00 53.59 447 ILE A O 1
ATOM 3670 N N . GLU A 1 448 ? 4.922 -21.654 11.963 1.00 43.03 448 GLU A N 1
ATOM 3671 C CA . GLU A 1 448 ? 5.699 -22.850 11.611 1.00 43.03 448 GLU A CA 1
ATOM 3672 C C . GLU A 1 448 ? 7.014 -22.552 10.854 1.00 43.03 448 GLU A C 1
ATOM 3674 O O . GLU A 1 448 ? 7.840 -23.449 10.669 1.00 43.03 448 GLU A O 1
ATOM 3679 N N . GLY A 1 449 ? 7.265 -21.298 10.458 1.00 43.12 449 GLY A N 1
ATOM 3680 C CA . GLY A 1 449 ? 8.461 -20.899 9.706 1.00 43.12 449 GLY A CA 1
ATOM 3681 C C . GLY A 1 449 ? 9.784 -20.989 10.491 1.00 43.12 449 GLY A C 1
ATOM 3682 O O . GLY A 1 449 ? 9.868 -20.648 11.675 1.00 43.12 449 GLY A O 1
ATOM 3683 N N . LYS A 1 450 ? 10.873 -21.396 9.818 1.00 43.56 450 LYS A N 1
ATOM 3684 C CA . LYS A 1 450 ? 12.240 -21.389 10.379 1.00 43.56 450 LYS A CA 1
ATOM 3685 C C . LYS A 1 450 ? 12.828 -19.967 10.360 1.00 43.56 450 LYS A C 1
ATOM 3687 O O . LYS A 1 450 ? 12.793 -19.297 9.336 1.00 43.56 450 LYS A O 1
ATOM 3692 N N . ARG A 1 451 ? 13.409 -19.511 11.481 1.00 53.81 451 ARG A N 1
ATOM 3693 C CA . ARG A 1 451 ? 14.135 -18.223 11.593 1.00 53.81 451 ARG A CA 1
ATOM 3694 C C . ARG A 1 451 ? 15.653 -18.420 11.532 1.00 53.81 451 ARG A C 1
ATOM 3696 O O . ARG A 1 451 ? 16.161 -19.383 12.100 1.00 53.81 451 ARG A O 1
ATOM 3703 N N . GLY A 1 452 ? 16.358 -17.472 10.906 1.00 46.88 452 GLY A N 1
ATOM 3704 C CA . GLY A 1 452 ? 17.825 -17.438 10.816 1.00 46.88 452 GLY A CA 1
ATOM 3705 C C . GLY A 1 452 ? 18.552 -17.235 12.158 1.00 46.88 452 GLY A C 1
ATOM 3706 O O . GLY A 1 452 ? 17.957 -16.827 13.160 1.00 46.88 452 GLY A O 1
ATOM 3707 N N . ILE A 1 453 ? 19.854 -17.540 12.169 1.00 37.94 453 ILE A N 1
ATOM 3708 C CA . ILE A 1 453 ? 20.728 -17.564 13.356 1.00 37.94 453 ILE A CA 1
ATOM 3709 C C . ILE A 1 453 ? 21.213 -16.140 13.703 1.00 37.94 453 ILE A C 1
ATOM 3711 O O . ILE A 1 453 ? 21.767 -15.448 12.857 1.00 37.94 453 ILE A O 1
ATOM 3715 N N . GLY A 1 454 ? 21.011 -15.695 14.955 1.00 56.41 454 GLY A N 1
ATOM 3716 C CA . GLY A 1 454 ? 21.443 -14.381 15.467 1.00 56.41 454 GLY A CA 1
ATOM 3717 C C . GLY A 1 454 ? 20.874 -14.029 16.858 1.00 56.41 454 GLY A C 1
ATOM 3718 O O . GLY A 1 454 ? 20.122 -14.812 17.449 1.00 56.41 454 GLY A O 1
ATOM 3719 N N . ARG A 1 455 ? 21.214 -12.843 17.408 1.00 41.91 455 ARG A N 1
ATOM 3720 C CA . ARG A 1 455 ? 20.752 -12.374 18.740 1.00 41.91 455 ARG A CA 1
ATOM 3721 C C . ARG A 1 455 ? 19.220 -12.311 18.784 1.00 41.91 455 ARG A C 1
ATOM 3723 O O . ARG A 1 455 ? 18.597 -11.444 18.174 1.00 41.91 455 ARG A O 1
ATOM 3730 N N . LYS A 1 456 ? 18.603 -13.232 19.530 1.00 54.19 456 LYS A N 1
ATOM 3731 C CA . LYS A 1 456 ? 17.144 -13.416 19.569 1.00 54.19 456 LYS A CA 1
ATOM 3732 C C . LYS A 1 456 ? 16.443 -12.163 20.123 1.00 54.19 456 LYS A C 1
ATOM 3734 O O . LYS A 1 456 ? 16.499 -11.915 21.330 1.00 54.19 456 LYS A O 1
ATOM 3739 N N . LYS A 1 457 ? 15.733 -11.415 19.269 1.00 60.75 457 LYS A N 1
ATOM 3740 C CA . LYS A 1 457 ? 14.818 -10.328 19.676 1.00 60.75 457 LYS A CA 1
ATOM 3741 C C . LYS A 1 457 ? 13.619 -10.899 20.459 1.00 60.75 457 LYS A C 1
ATOM 3743 O O . LYS A 1 457 ? 13.250 -12.065 20.292 1.00 60.75 457 LYS A O 1
ATOM 3748 N N . MET A 1 458 ? 13.039 -10.105 21.360 1.00 67.81 458 MET A N 1
ATOM 3749 C CA . MET A 1 458 ? 11.766 -10.445 22.010 1.00 67.81 458 MET A CA 1
ATOM 3750 C C . MET A 1 458 ? 10.630 -10.392 20.984 1.00 67.81 458 MET A C 1
ATOM 3752 O O . MET A 1 458 ? 10.621 -9.508 20.135 1.00 67.81 458 MET A O 1
ATOM 3756 N N . SER A 1 459 ? 9.703 -11.349 21.045 1.00 72.19 459 SER A N 1
ATOM 3757 C CA . SER A 1 459 ? 8.525 -11.433 20.171 1.00 72.19 459 SER A CA 1
ATOM 3758 C C . SER A 1 459 ? 7.305 -11.866 20.975 1.00 72.19 459 SER A C 1
ATOM 3760 O O . SER A 1 459 ? 7.461 -12.481 22.029 1.00 72.19 459 SER A O 1
ATOM 3762 N N . TRP A 1 460 ? 6.102 -11.635 20.453 1.00 76.31 460 TRP A N 1
ATOM 3763 C CA . TRP A 1 460 ? 4.848 -12.043 21.097 1.00 76.31 460 TRP A CA 1
ATOM 3764 C C . TRP A 1 460 ? 4.808 -13.535 21.494 1.00 76.31 460 TRP A C 1
ATOM 3766 O O . TRP A 1 460 ? 4.593 -13.853 22.660 1.00 76.31 460 TRP A O 1
ATOM 3776 N N . LEU A 1 461 ? 5.150 -14.465 20.590 1.00 79.06 461 LEU A N 1
ATOM 3777 C CA . LEU A 1 461 ? 5.255 -15.896 20.939 1.00 79.06 461 LEU A CA 1
ATOM 3778 C C . LEU A 1 461 ? 6.342 -16.186 21.981 1.00 79.06 461 LEU A C 1
ATOM 3780 O O . LEU A 1 461 ? 6.240 -17.142 22.739 1.00 79.06 461 LEU A O 1
ATOM 3784 N N . ARG A 1 462 ? 7.417 -15.395 22.027 1.00 80.31 462 ARG A N 1
ATOM 3785 C CA . ARG A 1 462 ? 8.439 -15.552 23.066 1.00 80.31 462 ARG A CA 1
ATOM 3786 C C . ARG A 1 462 ? 7.945 -15.032 24.412 1.00 80.31 462 ARG A C 1
ATOM 3788 O O . ARG A 1 462 ? 8.252 -15.667 25.411 1.00 80.31 462 ARG A O 1
ATOM 3795 N N . ASN A 1 463 ? 7.166 -13.949 24.433 1.00 85.56 463 ASN A N 1
ATOM 3796 C CA . ASN A 1 463 ? 6.476 -13.503 25.639 1.00 85.56 463 ASN A CA 1
ATOM 3797 C C . ASN A 1 463 ? 5.575 -14.621 26.178 1.00 85.56 463 ASN A C 1
ATOM 3799 O O . ASN A 1 463 ? 5.744 -15.013 27.324 1.00 85.56 463 ASN A O 1
ATOM 3803 N N . ILE A 1 464 ? 4.706 -15.200 25.340 1.00 87.31 464 ILE A N 1
ATOM 3804 C CA . ILE A 1 464 ? 3.789 -16.273 25.762 1.00 87.31 464 ILE A CA 1
ATOM 3805 C C . ILE A 1 464 ? 4.558 -17.477 26.306 1.00 87.31 464 ILE A C 1
ATOM 3807 O O . ILE A 1 464 ? 4.230 -17.977 27.375 1.00 87.31 464 ILE A O 1
ATOM 3811 N N . ARG A 1 465 ? 5.615 -17.923 25.623 1.00 88.69 465 ARG A N 1
ATOM 3812 C CA . ARG A 1 465 ? 6.447 -19.034 26.107 1.00 88.69 465 ARG A CA 1
ATOM 3813 C C . ARG A 1 465 ? 7.115 -18.741 27.450 1.00 88.69 465 ARG A C 1
ATOM 3815 O O . ARG A 1 465 ? 7.156 -19.615 28.303 1.00 88.69 465 ARG A O 1
ATOM 3822 N N . GLN A 1 466 ? 7.596 -17.514 27.658 1.00 87.94 466 GLN A N 1
ATOM 3823 C CA . GLN A 1 466 ? 8.160 -17.102 28.946 1.00 87.94 466 GLN A CA 1
ATOM 3824 C C . GLN A 1 466 ? 7.103 -17.042 30.051 1.00 87.94 466 GLN A C 1
ATOM 3826 O O . GLN A 1 466 ? 7.382 -17.469 31.161 1.00 87.94 466 GLN A O 1
ATOM 3831 N N . TRP A 1 467 ? 5.901 -16.544 29.754 1.00 91.00 467 TRP A N 1
ATOM 3832 C CA . TRP A 1 467 ? 4.812 -16.440 30.731 1.00 91.00 467 TRP A CA 1
ATOM 3833 C C . TRP A 1 467 ? 4.198 -17.790 31.094 1.00 91.00 467 TRP A C 1
ATOM 3835 O O . TRP A 1 467 ? 3.742 -17.974 32.211 1.00 91.00 467 TRP A O 1
ATOM 3845 N N . THR A 1 468 ? 4.172 -18.727 30.148 1.00 89.62 468 THR A N 1
ATOM 3846 C CA . THR A 1 468 ? 3.578 -20.061 30.335 1.00 89.62 468 THR A CA 1
ATOM 3847 C C . THR A 1 468 ? 4.594 -21.120 30.760 1.00 89.62 468 THR A C 1
ATOM 3849 O O . THR A 1 468 ? 4.202 -22.232 31.091 1.00 89.62 468 THR A O 1
ATOM 3852 N N . GLY A 1 469 ? 5.896 -20.822 30.691 1.00 87.44 469 GLY A N 1
ATOM 3853 C CA . GLY A 1 469 ? 6.973 -21.795 30.906 1.00 87.44 469 GLY A CA 1
ATOM 3854 C C . GLY A 1 469 ? 7.144 -22.821 29.774 1.00 87.44 469 GLY A C 1
ATOM 3855 O O . GLY A 1 469 ? 8.022 -23.681 29.843 1.00 87.44 469 GLY A O 1
ATOM 3856 N N . ILE A 1 470 ? 6.342 -22.744 28.706 1.00 87.88 470 ILE A N 1
ATOM 3857 C CA . ILE A 1 470 ? 6.375 -23.696 27.591 1.00 87.88 470 ILE A CA 1
ATOM 3858 C C . ILE A 1 470 ? 7.467 -23.267 26.607 1.00 87.88 470 ILE A C 1
ATOM 3860 O O . ILE A 1 470 ? 7.256 -22.417 25.747 1.00 87.88 470 ILE A O 1
ATOM 3864 N N . ASN A 1 471 ? 8.663 -23.841 26.717 1.00 79.31 471 ASN A N 1
ATOM 3865 C CA . ASN A 1 471 ? 9.816 -23.399 25.920 1.00 79.31 471 ASN A CA 1
ATOM 3866 C C . ASN A 1 471 ? 9.731 -23.777 24.427 1.00 79.31 471 ASN A C 1
ATOM 3868 O O . ASN A 1 471 ? 10.264 -23.056 23.569 1.00 79.31 471 ASN A O 1
ATOM 3872 N N . ASP A 1 472 ? 9.036 -24.871 24.111 1.00 81.31 472 ASP A N 1
ATOM 3873 C CA . ASP A 1 472 ? 8.877 -25.375 22.748 1.00 81.31 472 ASP A CA 1
ATOM 3874 C C . ASP A 1 472 ? 7.622 -24.824 22.049 1.00 81.31 472 ASP A C 1
ATOM 3876 O O . ASP A 1 472 ? 6.529 -24.772 22.612 1.00 81.31 472 ASP A O 1
ATOM 3880 N N . ILE A 1 473 ? 7.782 -24.420 20.786 1.00 79.88 473 ILE A N 1
ATOM 3881 C CA . ILE A 1 473 ? 6.688 -23.855 19.985 1.00 79.88 473 ILE A CA 1
ATOM 3882 C C . ILE A 1 473 ? 5.690 -24.944 19.582 1.00 79.88 473 ILE A C 1
ATOM 3884 O O . ILE A 1 473 ? 4.490 -24.679 19.602 1.00 79.88 473 ILE A O 1
ATOM 3888 N N . LYS A 1 474 ? 6.142 -26.162 19.248 1.00 80.00 474 LYS A N 1
ATOM 3889 C CA . LYS A 1 474 ? 5.230 -27.234 18.819 1.00 80.00 474 LYS A CA 1
ATOM 3890 C C . LYS A 1 474 ? 4.331 -27.670 19.970 1.00 80.00 474 LYS A C 1
ATOM 3892 O O . LYS A 1 474 ? 3.123 -27.778 19.775 1.00 80.00 474 LYS A O 1
ATOM 3897 N N . SER A 1 475 ? 4.889 -27.816 21.171 1.00 85.00 475 SER A N 1
ATOM 3898 C CA . SER A 1 475 ? 4.121 -28.073 22.393 1.00 85.00 475 SER A CA 1
ATOM 3899 C C . SER A 1 475 ? 3.110 -26.964 22.678 1.00 85.00 475 SER A C 1
ATOM 3901 O O . SER A 1 475 ? 1.950 -27.252 22.965 1.00 85.00 475 SER A O 1
ATOM 3903 N N . LEU A 1 476 ? 3.509 -25.694 22.531 1.00 85.25 476 LEU A N 1
ATOM 3904 C CA . LEU A 1 476 ? 2.598 -24.564 22.721 1.00 85.25 476 LEU A CA 1
ATOM 3905 C C . LEU A 1 476 ? 1.433 -24.586 21.717 1.00 85.25 476 LEU A C 1
ATOM 3907 O O . LEU A 1 476 ? 0.291 -24.363 22.109 1.00 85.25 476 LEU A O 1
ATOM 3911 N N . ILE A 1 477 ? 1.696 -24.884 20.441 1.00 84.50 477 ILE A N 1
ATOM 3912 C CA . ILE A 1 477 ? 0.653 -25.014 19.408 1.00 84.50 477 ILE A CA 1
ATOM 3913 C C . ILE A 1 477 ? -0.260 -26.203 19.708 1.00 84.50 477 ILE A C 1
ATOM 3915 O O . ILE A 1 477 ? -1.478 -26.077 19.604 1.00 84.50 477 ILE A O 1
ATOM 3919 N N . HIS A 1 478 ? 0.307 -27.347 20.092 1.00 85.75 478 HIS A N 1
ATOM 3920 C CA . HIS A 1 478 ? -0.458 -28.543 20.434 1.00 85.75 478 HIS A CA 1
ATOM 3921 C C . HIS A 1 478 ? -1.431 -28.268 21.588 1.00 85.75 478 HIS A C 1
ATOM 3923 O O . HIS A 1 478 ? -2.624 -28.543 21.471 1.00 85.75 478 HIS A O 1
ATOM 3929 N N . ILE A 1 479 ? -0.949 -27.626 22.654 1.00 88.38 479 ILE A N 1
ATOM 3930 C CA . ILE A 1 479 ? -1.778 -27.183 23.779 1.00 88.38 479 ILE A CA 1
ATOM 3931 C C . ILE A 1 479 ? -2.835 -26.178 23.309 1.00 88.38 479 ILE A C 1
ATOM 3933 O O . ILE A 1 479 ? -4.002 -26.307 23.666 1.00 88.38 479 ILE A O 1
ATOM 3937 N N . ALA A 1 480 ? -2.461 -25.210 22.468 1.00 88.12 480 ALA A N 1
ATOM 3938 C CA . ALA A 1 480 ? -3.378 -24.191 21.964 1.00 88.12 480 ALA A CA 1
ATOM 3939 C C . ALA A 1 480 ? -4.534 -24.768 21.123 1.00 88.12 480 ALA A C 1
ATOM 3941 O O . ALA A 1 480 ? -5.621 -24.178 21.110 1.00 88.12 480 ALA A O 1
ATOM 3942 N N . ARG A 1 481 ? -4.348 -25.928 20.472 1.00 88.25 481 ARG A N 1
ATOM 3943 C CA . ARG A 1 481 ? -5.420 -26.650 19.757 1.00 88.25 481 ARG A CA 1
ATOM 3944 C C . ARG A 1 481 ? -6.500 -27.175 20.705 1.00 88.25 481 ARG A C 1
ATOM 3946 O O . ARG A 1 481 ? -7.668 -27.190 20.329 1.00 88.25 481 ARG A O 1
ATOM 3953 N N . ASN A 1 482 ? -6.147 -27.534 21.939 1.00 90.19 482 ASN A N 1
ATOM 3954 C CA . ASN A 1 482 ? -7.098 -28.010 22.940 1.00 90.19 482 ASN A CA 1
ATOM 3955 C C . ASN A 1 482 ? -7.588 -26.848 23.826 1.00 90.19 482 ASN A C 1
ATOM 3957 O O . ASN A 1 482 ? -6.825 -26.210 24.552 1.00 90.19 482 ASN A O 1
ATOM 3961 N N . ARG A 1 483 ? -8.896 -26.563 23.780 1.00 87.75 483 ARG A N 1
ATOM 3962 C CA . ARG A 1 483 ? -9.504 -25.440 24.514 1.00 87.75 483 ARG A CA 1
ATOM 3963 C C . ARG A 1 483 ? -9.335 -25.558 26.031 1.00 87.75 483 ARG A C 1
ATOM 3965 O O . ARG A 1 483 ? -9.161 -24.536 26.692 1.00 87.75 483 ARG A O 1
ATOM 3972 N N . GLU A 1 484 ? -9.387 -26.770 26.565 1.00 89.06 484 GLU A N 1
ATOM 3973 C CA . GLU A 1 484 ? -9.366 -27.049 28.000 1.00 89.06 484 GLU A CA 1
ATOM 3974 C C . GLU A 1 484 ? -7.942 -26.982 28.559 1.00 89.06 484 GLU A C 1
ATOM 3976 O O . GLU A 1 484 ? -7.691 -26.266 29.530 1.00 89.06 484 GLU A O 1
ATOM 3981 N N . LEU A 1 485 ? -6.976 -27.584 27.854 1.00 89.12 485 LEU A N 1
ATOM 3982 C CA . LEU A 1 485 ? -5.553 -27.447 28.184 1.00 89.12 485 LEU A CA 1
ATOM 3983 C C . LEU A 1 485 ? -5.110 -25.983 28.134 1.00 89.12 485 LEU A C 1
ATOM 3985 O O . LEU A 1 485 ? -4.434 -25.502 29.042 1.00 89.12 485 LEU A O 1
ATOM 3989 N N . MET A 1 486 ? -5.541 -25.245 27.108 1.00 90.31 486 MET A N 1
ATOM 3990 C CA . MET A 1 486 ? -5.208 -23.830 26.987 1.00 90.31 486 MET A CA 1
ATOM 3991 C C . MET A 1 486 ? -5.831 -22.989 28.111 1.00 90.31 486 MET A C 1
ATOM 3993 O O . MET A 1 486 ? -5.193 -22.060 28.602 1.00 90.31 486 MET A O 1
ATOM 3997 N N . LYS A 1 487 ? -7.051 -23.318 28.558 1.00 88.75 487 LYS A N 1
ATOM 3998 C CA . LYS A 1 487 ? -7.702 -22.655 29.699 1.00 88.75 487 LYS A CA 1
ATOM 3999 C C . LYS A 1 487 ? -6.908 -22.869 30.992 1.00 88.75 487 LYS A C 1
ATOM 4001 O O . LYS A 1 487 ? -6.693 -21.901 31.717 1.00 88.75 487 LYS A O 1
ATOM 4006 N N . ASN A 1 488 ? -6.420 -24.087 31.230 1.00 90.38 488 ASN A N 1
ATOM 4007 C CA . ASN A 1 488 ? -5.585 -24.409 32.391 1.00 90.38 488 ASN A CA 1
ATOM 4008 C C . ASN A 1 488 ? -4.247 -23.661 32.353 1.00 90.38 488 ASN A C 1
ATOM 4010 O O . ASN A 1 488 ? -3.837 -23.081 33.354 1.00 90.38 488 ASN A O 1
ATOM 4014 N N . VAL A 1 489 ? -3.603 -23.590 31.183 1.00 90.56 489 VAL A N 1
ATOM 4015 C CA . VAL A 1 489 ? -2.373 -22.803 31.014 1.00 90.56 489 VAL A CA 1
ATOM 4016 C C . VAL A 1 489 ? -2.613 -21.328 31.322 1.00 90.56 489 VAL A C 1
ATOM 4018 O O . VAL A 1 489 ? -1.823 -20.738 32.043 1.00 90.56 489 VAL A O 1
ATOM 4021 N N . ILE A 1 490 ? -3.709 -20.737 30.836 1.00 89.50 490 ILE A N 1
ATOM 4022 C CA . ILE A 1 490 ? -4.040 -19.324 31.094 1.00 89.50 490 ILE A CA 1
ATOM 4023 C C . ILE A 1 490 ? -4.336 -19.069 32.578 1.00 89.50 490 ILE A C 1
ATOM 4025 O O . ILE A 1 490 ? -3.977 -18.011 33.096 1.00 89.50 490 ILE A O 1
ATOM 4029 N N . ALA A 1 491 ? -4.995 -20.012 33.257 1.00 87.06 491 ALA A N 1
ATOM 4030 C CA . ALA A 1 491 ? -5.318 -19.895 34.677 1.00 87.06 491 ALA A CA 1
ATOM 4031 C C . ALA A 1 491 ? -4.059 -19.829 35.558 1.00 87.06 491 ALA A C 1
ATOM 4033 O O . ALA A 1 491 ? -4.048 -19.075 36.526 1.00 87.06 491 ALA A O 1
ATOM 4034 N N . ASN A 1 492 ? -2.999 -20.538 35.159 1.00 87.44 492 ASN A N 1
ATOM 4035 C CA . ASN A 1 492 ? -1.737 -20.657 35.897 1.00 87.44 492 ASN A CA 1
ATOM 4036 C C . ASN A 1 492 ? -0.681 -19.601 35.513 1.00 87.44 492 ASN A C 1
ATOM 4038 O O . ASN A 1 492 ? 0.484 -19.731 35.883 1.00 87.44 492 ASN A O 1
ATOM 4042 N N . ILE A 1 493 ? -1.054 -18.573 34.743 1.00 85.94 493 ILE A N 1
ATOM 4043 C CA . ILE A 1 493 ? -0.166 -17.438 34.463 1.00 85.94 493 ILE A CA 1
ATOM 4044 C C . ILE A 1 493 ? -0.177 -16.494 35.671 1.00 85.94 493 ILE A C 1
ATOM 4046 O O . ILE A 1 493 ? -1.245 -15.986 36.038 1.00 85.94 493 ILE A O 1
ATOM 4050 N N . HIS A 1 494 ? 1.020 -16.261 36.215 1.00 70.50 494 HIS A N 1
ATOM 4051 C CA . HIS A 1 494 ? 1.342 -15.322 37.292 1.00 70.50 494 HIS A CA 1
ATOM 4052 C C . HIS A 1 494 ? 2.393 -14.304 36.846 1.00 70.50 494 HIS A C 1
ATOM 4054 O O . HIS A 1 494 ? 3.134 -14.566 35.859 1.00 70.50 494 HIS A O 1
#

Radius of gyration: 26.95 Å; Cα contacts (8 Å, |Δi|>4): 778; chains: 1; bounding box: 64×65×80 Å

Organism: Diabrotica balteata (NCBI:txid107213)

InterPro domains:
  IPR006693 Partial AB-hydrolase lipase domain [PF04083] (59-115)
  IPR029058 Alpha/Beta hydrolase fold [G3DSA:3.40.50.1820] (52-388)
  IPR029058 Alpha/Beta hydrolase fold [SSF53474] (49-363)

pLDDT: mean 83.97, std 13.91, range [35.66, 98.62]

Nearest PDB structures (foldseek):
  1k8q-assembly2_B  TM=9.0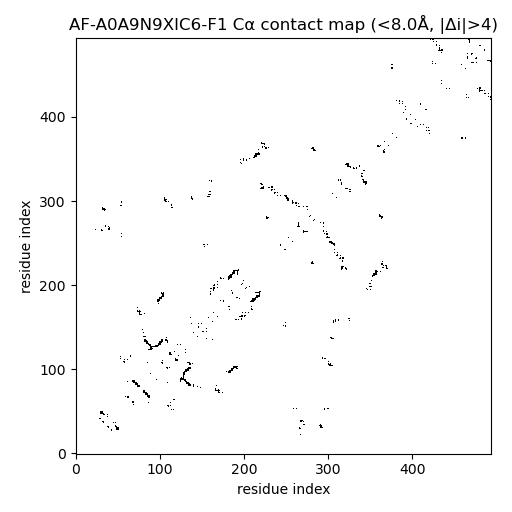80E-01  e=7.541E-25  Canis lupus familiaris
  6v7n-assembly2_B  TM=8.246E-01  e=1.027E-21  Homo sapiens
  6v7n-assembly1_A  TM=8.280E-01  e=1.076E-20  Homo sapiens
  1hlg-assembly1_B  TM=8.453E-01  e=1.118E-18  Homo sapiens
  1jkm-assembly1_B  TM=6.795E-01  e=4.810E-06  Bacillus subtilis